Protein 1H2B (pdb70)

Foldseek 3Di:
DFFKQQAAPDGTDDDDDDQDDCDDQFFWKFQFFKFWDDVVLVCVSNCVCCVVQVADPIAGATQQTKGFTCGGHPPLPDHDGGFTKGFQQKAADCPDPCSVVQFRVPGPVIDGDRRRHHHDLDRMDTGHSVGIDTDDSPDDSVLRNQCRLLNFLVLQLQQLLVVVQVPAAAVAEEEQEDLAQNSVQNLLCNVVRHNHQYEYEDADPVSQVSSVVSPHNHYDHVVPPRLVVLCVVSVNQAGQEYEHPAADQVCLVCRVSRAGAQHEYEYEHHDHDRDDDVVCCVVSVYYYHYTDGGGPVSSVVSSVCVVVVSTTFDEDEEASVCVSVVSVCVVVVNGRHIYMHGD/DWFFKAAAAPDGTDTDDDDADDCDDQLFWKFQWFKFWDDVVLVCVSNPVCCVPQVADPIAGATQQTKGFTCGGHPPQPDHDGLFTKGFQQKAADCPDPCSVVFWRVPGPVIDGDRRRHHHDLDRMDTGGSQGIDTDPSPDDSVLRNQCRLCNFLVLQLLQLLVVVQVPAAAPFEEEQEDLAQNRVQNLLCNVVRHNHQYEYEDADPVSQVSSVVSPHNHYDHVVPPRLVVLCVVSVNQAGQEYEHPAAAQVCLVCRVSRAGAQHEYEYEHHDHDRDDDVVCCPVSVYYYHYTHGGGPVSSVVSVVCVVVVSTTFDEDEDASVCVRVVSVCVVVVNDRHIYMHGD

Nearest PDB structures (foldseek):
  1h2b-assembly1_B  TM=1.002E+00  e=5.317E-75  Aeropyrum pernix
  5o9f-assembly1_A  TM=9.237E-01  e=3.609E-34  Rhodococcus sp. M8
  5o8h-assembly1_A  TM=9.161E-01  e=4.089E-34  Rhodococcus sp. M8
  5o9d-assembly1_C  TM=9.166E-01  e=7.173E-34  Rhodococcus sp. M8
  8uar-assembly1_C  TM=9.099E-01  e=9.800E-34  Rhodococcus ruber

Solvent-accessible surface area: 29390 Å² total; per-residue (Å²): 126,0,0,37,1,45,78,54,108,103,96,7,113,70,51,116,53,135,105,27,163,56,75,77,67,15,25,0,1,0,107,4,6,0,2,1,0,7,82,19,0,14,20,3,20,81,20,78,56,84,164,147,52,128,16,179,68,53,6,4,0,0,4,0,4,0,0,53,2,26,75,38,30,182,77,23,159,33,16,110,146,39,6,6,0,0,4,2,6,2,0,6,40,10,78,19,78,22,14,14,48,5,54,6,23,102,8,136,99,49,44,16,4,0,18,40,44,65,1,0,0,6,66,44,5,64,1,5,70,44,2,9,7,113,10,55,166,131,29,47,103,109,119,0,0,37,13,0,0,2,0,9,0,0,0,10,0,9,34,0,0,77,34,0,32,174,63,18,110,104,53,0,47,0,0,0,2,7,0,23,10,30,0,0,0,0,0,17,0,0,91,64,69,12,82,4,35,0,0,0,0,14,67,72,117,74,15,16,96,3,0,84,155,42,27,14,65,71,44,2,21,12,149,152,81,14,37,124,35,0,54,109,47,2,192,56,188,5,0,35,0,0,0,1,20,61,0,44,70,63,10,8,80,34,0,3,74,0,14,10,186,136,1,17,1,0,40,16,13,72,52,25,94,71,151,34,62,103,132,100,39,126,56,25,119,14,42,54,38,57,14,83,15,1,18,26,26,3,0,64,67,0,6,57,20,20,92,104,62,114,5,122,3,45,29,36,85,47,92,18,100,64,0,31,88,0,13,106,62,25,98,137,20,94,4,55,2,6,2,0,2,22,87,96,104,0,0,36,1,44,81,48,107,111,93,8,106,71,45,97,31,134,78,29,178,58,78,66,65,8,16,0,0,0,99,6,4,0,2,0,1,8,83,19,0,13,19,3,20,82,20,76,57,89,165,134,61,75,16,177,58,51,6,3,0,0,6,0,4,0,0,31,2,30,66,44,28,172,71,21,142,55,20,118,146,38,12,5,0,0,3,3,6,2,0,4,40,8,90,19,84,25,8,17,49,7,56,6,23,105,8,149,90,43,45,24,4,0,13,38,42,68,2,1,0,10,75,35,6,58,1,4,67,35,2,9,8,111,8,52,165,125,16,39,106,99,109,0,1,60,16,0,0,2,0,9,0,0,0,10,0,14,34,0,0,73,34,0,32,175,64,17,108,107,55,0,49,0,0,0,2,6,0,23,10,30,0,0,0,0,0,15,0,0,88,64,51,13,81,4,36,0,0,0,0,15,68,72,108,78,14,10,104,2,0,99,150,44,28,14,67,76,44,3,23,12,167,131,83,16,40,123,37,0,52,122,51,3,214,56,180,4,1,36,0,0,0,1,19,64,0,46,73,70,10,9,58,35,0,4,70,0,13,10,173,136,0,17,1,0,39,16,11,72,50,25,102,71,145,33,62,106,129,101,38,129,57,26,121,15,41,51,42,55,14,82,15,0,20,27,29,16,0,67,55,0,7,57,24,20,92,100,63,114,6,133,3,47,27,32,82,36,96,26,99,59,0,33,75,0,12,109,52,26,99,135,19,90,3,55,2,6,2,0,2,26,104

Radius of gyration: 29.08 Å; Cα contacts (8 Å, |Δi|>4): 1711; chains: 2; bounding box: 67×66×72 Å

CATH classification: 3.90.180.10 (+1 more: 3.40.50.720)

Organism: Aeropyrum pernix (strain ATCC 700893 / DSM 11879 / JCM 9820 / NBRC 100138 / K1) (NCBI:txid272557)

Structure (mmCIF, N/CA/C/O backbone):
data_1H2B
#
_entry.id   1H2B
#
_cell.length_a   100.661
_cell.length_b   103.186
_cell.length_c   67.521
_cell.angle_alpha   90.00
_cell.angle_beta   90.00
_cell.angle_gamma   90.00
#
_symmetry.space_group_name_H-M   'P 21 21 2'
#
loop_
_entity.id
_entity.type
_entity.pdbx_description
1 polymer 'ALCOHOL DEHYDROGENASE'
2 non-polymer 'OCTANOIC ACID (CAPRYLIC ACID)'
3 non-polymer 'NICOTINAMIDE-ADENINE-DINUCLEOTIDE (ACIDIC FORM)'
4 non-polymer 'ZINC ION'
5 water water
#
loop_
_atom_site.group_PDB
_atom_site.id
_atom_site.type_symbol
_atom_site.label_atom_id
_atom_site.label_alt_id
_atom_site.label_comp_id
_atom_site.label_asym_id
_atom_site.label_entity_id
_atom_site.label_seq_id
_atom_site.pdbx_PDB_ins_code
_atom_site.Cartn_x
_atom_site.Cartn_y
_atom_site.Cartn_z
_atom_site.occupancy
_atom_site.B_iso_or_equiv
_atom_site.auth_seq_id
_atom_site.auth_comp_id
_atom_site.auth_asym_id
_atom_site.auth_atom_id
_atom_site.pdbx_PDB_model_num
ATOM 1 N N . LYS A 1 17 ? 58.158 -9.151 -7.335 1.00 42.42 17 LYS A N 1
ATOM 2 C CA . LYS A 1 17 ? 58.942 -8.263 -8.263 1.00 44.07 17 LYS A CA 1
ATOM 3 C C . LYS A 1 17 ? 60.452 -8.204 -7.943 1.00 41.09 17 LYS A C 1
ATOM 4 O O . LYS A 1 17 ? 60.855 -8.263 -6.780 1.00 40.13 17 LYS A O 1
ATOM 10 N N . ALA A 1 18 ? 61.257 -8.067 -8.998 1.00 39.11 18 ALA A N 1
ATOM 11 C CA . ALA A 1 18 ? 62.719 -8.044 -8.922 1.00 35.94 18 ALA A CA 1
ATOM 12 C C . ALA A 1 18 ? 63.342 -7.506 -10.222 1.00 35.38 18 ALA A C 1
ATOM 13 O O . ALA A 1 18 ? 62.780 -7.687 -11.317 1.00 36.63 18 ALA A O 1
ATOM 15 N N . ALA A 1 19 ? 64.507 -6.864 -10.094 1.00 28.73 19 ALA A N 1
ATOM 16 C CA . ALA A 1 19 ? 65.286 -6.400 -11.233 1.00 28.35 19 ALA A CA 1
ATOM 17 C C . ALA A 1 19 ? 66.471 -7.311 -11.525 1.00 28.42 19 ALA A C 1
ATOM 18 O O . ALA A 1 19 ? 67.437 -7.389 -10.725 1.00 29.86 19 ALA A O 1
ATOM 20 N N . ARG A 1 20 ? 66.441 -7.988 -12.686 1.00 26.52 20 ARG A N 1
ATOM 21 C CA . ARG A 1 20 ? 67.405 -9.071 -12.940 1.00 30.56 20 ARG A CA 1
ATOM 22 C C . ARG A 1 20 ? 68.240 -8.900 -14.192 1.00 32.97 20 ARG A C 1
ATOM 23 O O . ARG A 1 20 ? 67.749 -8.417 -15.218 1.00 34.39 20 ARG A O 1
ATOM 31 N N . LEU A 1 21 ? 69.500 -9.310 -14.093 1.00 33.38 21 LEU A N 1
ATOM 32 C CA . LEU A 1 21 ? 70.431 -9.289 -15.211 1.00 33.52 21 LEU A CA 1
ATOM 33 C C . LEU A 1 21 ? 70.307 -10.638 -15.923 1.00 36.90 21 LEU A C 1
ATOM 34 O O . LEU A 1 21 ? 70.708 -11.684 -15.374 1.00 33.15 21 LEU A O 1
ATOM 39 N N . HIS A 1 22 ? 69.714 -10.602 -17.118 1.00 38.16 22 HIS A N 1
ATOM 40 C CA . HIS A 1 22 ? 69.598 -11.779 -17.987 1.00 38.67 22 HIS A CA 1
ATOM 41 C C . HIS A 1 22 ? 70.731 -11.733 -19.009 1.00 39.93 22 HIS A C 1
ATOM 42 O O . HIS A 1 22 ? 71.328 -12.765 -19.332 1.00 43.55 22 HIS A O 1
ATOM 49 N N . GLU A 1 23 ? 71.015 -10.536 -19.527 1.00 39.52 23 GLU A N 1
ATOM 50 C CA . GLU A 1 23 ? 72.077 -10.330 -20.506 1.00 38.16 23 GLU A CA 1
ATOM 51 C C . GLU A 1 23 ? 72.901 -9.097 -20.194 1.00 37.55 23 GLU A C 1
ATOM 52 O O . GLU A 1 23 ? 72.369 -8.091 -19.723 1.00 36.66 23 GLU A O 1
ATOM 58 N N . TYR A 1 24 ? 74.181 -9.172 -20.535 1.00 34.48 24 TYR A N 1
ATOM 59 C CA . TYR A 1 24 ? 75.110 -8.066 -20.308 1.00 36.11 24 TYR A CA 1
ATOM 60 C C . TYR A 1 24 ? 74.900 -6.961 -21.332 1.00 38.48 24 TYR A C 1
ATOM 61 O O . TYR A 1 24 ? 74.545 -7.234 -22.482 1.00 38.56 24 TYR A O 1
ATOM 70 N N . ASN A 1 25 ? 75.127 -5.717 -20.914 1.00 36.46 25 ASN A N 1
ATOM 71 C CA . ASN A 1 25 ? 74.943 -4.554 -21.793 1.00 38.05 25 ASN A CA 1
ATOM 72 C C . ASN A 1 25 ? 73.502 -4.365 -22.284 1.00 38.23 25 ASN A C 1
ATOM 73 O O . ASN A 1 25 ? 73.251 -3.738 -23.326 1.00 40.41 25 ASN A O 1
ATOM 78 N N . LYS A 1 26 ? 72.564 -4.906 -21.517 1.00 36.35 26 LYS A N 1
ATOM 79 C CA . LYS A 1 26 ? 71.140 -4.691 -21.746 1.00 36.92 26 LYS A CA 1
ATOM 80 C C . LYS A 1 26 ? 70.542 -4.090 -20.489 1.00 35.68 26 LYS A C 1
ATOM 81 O O . LYS A 1 26 ? 71.154 -4.176 -19.429 1.00 34.68 26 LYS A O 1
ATOM 87 N N . PRO A 1 27 ? 69.378 -3.457 -20.600 1.00 34.77 27 PRO A N 1
ATOM 88 C CA . PRO A 1 27 ? 68.618 -3.051 -19.406 1.00 34.53 27 PRO A CA 1
ATOM 89 C C . PRO A 1 27 ? 68.322 -4.271 -18.520 1.00 34.44 27 PRO A C 1
ATOM 90 O O . PRO A 1 27 ? 68.231 -5.402 -19.034 1.00 33.78 27 PRO A O 1
ATOM 94 N N . LEU A 1 28 ? 68.226 -4.061 -17.206 1.00 32.42 28 LEU A N 1
ATOM 95 C CA . LEU A 1 28 ? 67.722 -5.114 -16.329 1.00 31.78 28 LEU A CA 1
ATOM 96 C C . LEU A 1 28 ? 66.222 -5.322 -16.628 1.00 32.07 28 LEU A C 1
ATOM 97 O O . LEU A 1 28 ? 65.520 -4.391 -17.023 1.00 30.86 28 LEU A O 1
ATOM 102 N N . ARG A 1 29 ? 65.760 -6.555 -16.454 1.00 32.65 29 ARG A N 1
ATOM 103 C CA . ARG A 1 29 ? 64.352 -6.894 -16.631 1.00 36.41 29 ARG A CA 1
ATOM 104 C C . ARG A 1 29 ? 63.635 -6.803 -15.305 1.00 35.63 29 ARG A C 1
ATOM 105 O O . ARG A 1 29 ? 64.083 -7.398 -14.314 1.00 37.94 29 ARG A O 1
ATOM 113 N N . ILE A 1 30 ? 62.542 -6.054 -15.272 1.00 34.87 30 ILE A N 1
ATOM 114 C CA . ILE A 1 30 ? 61.721 -5.933 -14.074 1.00 36.45 30 ILE A CA 1
ATOM 115 C C . ILE A 1 30 ? 60.583 -6.919 -14.231 1.00 41.46 30 ILE A C 1
ATOM 116 O O . ILE A 1 30 ? 59.739 -6.760 -15.130 1.00 41.37 30 ILE A O 1
ATOM 121 N N . GLU A 1 31 ? 60.556 -7.930 -13.360 1.00 42.62 31 GLU A N 1
ATOM 122 C CA . GLU A 1 31 ? 59.673 -9.080 -13.544 1.00 44.62 31 GLU A CA 1
ATOM 123 C C . GLU A 1 31 ? 59.321 -9.755 -12.224 1.00 46.30 31 GLU A C 1
ATOM 124 O O . GLU A 1 31 ? 59.809 -9.358 -11.164 1.00 44.21 31 GLU A O 1
ATOM 130 N N . ASP A 1 32 ? 58.464 -10.771 -12.300 1.00 47.69 32 ASP A N 1
ATOM 131 C CA . ASP A 1 32 ? 58.075 -11.582 -11.148 1.00 49.88 32 ASP A CA 1
ATOM 132 C C . ASP A 1 32 ? 59.131 -12.656 -10.897 1.00 48.69 32 ASP A C 1
ATOM 133 O O . ASP A 1 32 ? 59.616 -13.281 -11.837 1.00 50.20 32 ASP A O 1
ATOM 138 N N . VAL A 1 33 ? 59.494 -12.857 -9.632 1.00 46.24 33 VAL A N 1
ATOM 139 C CA . VAL A 1 33 ? 60.356 -13.976 -9.232 1.00 45.08 33 VAL A CA 1
ATOM 140 C C . VAL A 1 33 ? 59.662 -14.724 -8.099 1.00 42.18 33 VAL A C 1
ATOM 141 O O . VAL A 1 33 ? 58.745 -14.180 -7.480 1.00 42.12 33 VAL A O 1
ATOM 145 N N . ASP A 1 34 ? 60.087 -15.953 -7.824 1.00 41.94 34 ASP A N 1
ATOM 146 C CA . ASP A 1 34 ? 59.568 -16.668 -6.655 1.00 40.97 34 ASP A CA 1
ATOM 147 C C . ASP A 1 34 ? 60.075 -16.003 -5.378 1.00 40.02 34 ASP A C 1
ATOM 148 O O . ASP A 1 34 ? 61.177 -15.423 -5.359 1.00 36.91 34 ASP A O 1
ATOM 153 N N . TYR A 1 35 ? 59.258 -16.093 -4.329 1.00 36.02 35 TYR A N 1
ATOM 154 C CA . TYR A 1 35 ? 59.680 -15.796 -2.963 1.00 35.98 35 TYR A CA 1
ATOM 155 C C . TYR A 1 35 ? 60.963 -16.569 -2.621 1.00 35.19 35 TYR A C 1
ATOM 156 O O . TYR A 1 35 ? 61.107 -17.741 -3.009 1.00 34.61 35 TYR A O 1
ATOM 165 N N . PRO A 1 36 ? 61.915 -15.939 -1.917 1.00 32.48 36 PRO A N 1
ATOM 166 C CA . PRO A 1 36 ? 63.174 -16.636 -1.595 1.00 32.81 36 PRO A CA 1
ATOM 167 C C . PRO A 1 36 ? 62.968 -17.849 -0.685 1.00 31.07 36 PRO A C 1
ATOM 168 O O . PRO A 1 36 ? 62.045 -17.889 0.135 1.00 34.10 36 PRO A O 1
ATOM 172 N N . ARG A 1 37 ? 63.868 -18.814 -0.825 1.00 33.98 37 ARG A N 1
ATOM 173 C CA . ARG A 1 37 ? 63.863 -20.059 -0.061 1.00 33.09 37 ARG A CA 1
ATOM 174 C C . ARG A 1 37 ? 64.851 -20.013 1.106 1.00 31.76 37 ARG A C 1
ATOM 175 O O . ARG A 1 37 ? 66.024 -19.704 0.892 1.00 30.59 37 ARG A O 1
ATOM 183 N N . LEU A 1 38 ? 64.414 -20.352 2.319 1.00 29.11 38 LEU A N 1
ATOM 184 C CA . LEU A 1 38 ? 65.367 -20.605 3.404 1.00 29.80 38 LEU A CA 1
ATOM 185 C C . LEU A 1 38 ? 66.080 -21.914 3.058 1.00 31.77 38 LEU A C 1
ATOM 186 O O . LEU A 1 38 ? 65.414 -22.916 2.771 1.00 33.36 38 LEU A O 1
ATOM 191 N N . GLU A 1 39 ? 67.416 -21.894 3.040 1.00 31.13 39 GLU A N 1
ATOM 192 C CA . GLU A 1 39 ? 68.229 -22.992 2.541 1.00 29.72 39 GLU A CA 1
ATOM 193 C C . GLU A 1 39 ? 69.712 -22.764 2.852 1.00 31.08 39 GLU A C 1
ATOM 194 O O . GLU A 1 39 ? 70.223 -21.651 2.692 1.00 29.05 39 GLU A O 1
ATOM 200 N N . GLY A 1 40 ? 70.419 -23.804 3.271 1.00 28.44 40 GLY A N 1
ATOM 201 C CA . GLY A 1 40 ? 71.868 -23.699 3.403 1.00 28.45 40 GLY A CA 1
ATOM 202 C C . GLY A 1 40 ? 72.230 -22.585 4.372 1.00 29.07 40 GLY A C 1
ATOM 203 O O . GLY A 1 40 ? 71.618 -22.461 5.444 1.00 31.04 40 GLY A O 1
ATOM 204 N N . ARG A 1 41 ? 73.177 -21.737 3.972 1.00 30.98 41 ARG A N 1
ATOM 205 C CA . ARG A 1 41 ? 73.598 -20.610 4.821 1.00 30.53 41 ARG A CA 1
ATOM 206 C C . ARG A 1 41 ? 72.569 -19.463 4.873 1.00 28.56 41 ARG A C 1
ATOM 207 O O . ARG A 1 41 ? 72.731 -18.520 5.655 1.00 27.63 41 ARG A O 1
ATOM 215 N N . PHE A 1 42 ? 71.520 -19.547 4.061 1.00 24.75 42 PHE A N 1
ATOM 216 C CA . PHE A 1 42 ? 70.491 -18.507 4.004 1.00 27.77 42 PHE A CA 1
ATOM 217 C C . PHE A 1 42 ? 69.335 -18.751 4.970 1.00 28.22 42 PHE A C 1
ATOM 218 O O . PHE A 1 42 ? 68.334 -19.393 4.619 1.00 32.98 42 PHE A O 1
ATOM 226 N N . ASP A 1 43 ? 69.473 -18.232 6.184 1.00 25.60 43 ASP A N 1
ATOM 227 C CA . ASP A 1 43 ? 68.497 -18.479 7.248 1.00 26.88 43 ASP A CA 1
ATOM 228 C C . ASP A 1 43 ? 67.660 -17.260 7.647 1.00 27.90 43 ASP A C 1
ATOM 229 O O . ASP A 1 43 ? 66.973 -17.257 8.680 1.00 27.36 43 ASP A O 1
ATOM 234 N N . VAL A 1 44 ? 67.731 -16.192 6.846 1.00 26.94 44 VAL A N 1
ATOM 235 C CA . VAL A 1 44 ? 66.919 -15.009 7.088 1.00 25.61 44 VAL A CA 1
ATOM 236 C C . VAL A 1 44 ? 66.353 -14.516 5.772 1.00 27.39 44 VAL A C 1
ATOM 237 O O . VAL A 1 44 ? 67.076 -14.477 4.778 1.00 26.98 44 VAL A O 1
ATOM 241 N N . ILE A 1 45 ? 65.065 -14.186 5.768 1.00 26.52 45 ILE A N 1
ATOM 242 C CA . ILE A 1 45 ? 64.468 -13.509 4.629 1.00 27.42 45 ILE A CA 1
ATOM 243 C C . ILE A 1 45 ? 64.084 -12.103 5.059 1.00 26.37 45 ILE A C 1
ATOM 244 O O . ILE A 1 45 ? 63.433 -11.891 6.090 1.00 27.43 45 ILE A O 1
ATOM 249 N N . VAL A 1 46 ? 64.542 -11.117 4.288 1.00 25.92 46 VAL A N 1
ATOM 250 C CA . VAL A 1 46 ? 64.268 -9.732 4.606 1.00 26.46 46 VAL A CA 1
ATOM 251 C C . VAL A 1 46 ? 63.286 -9.149 3.608 1.00 25.53 46 VAL A C 1
ATOM 252 O O . VAL A 1 46 ? 63.402 -9.395 2.414 1.00 27.89 46 VAL A O 1
ATOM 256 N N . ARG A 1 47 ? 62.345 -8.374 4.117 1.00 23.94 47 ARG A N 1
ATOM 257 C CA . ARG A 1 47 ? 61.485 -7.534 3.293 1.00 24.38 47 ARG A CA 1
ATOM 258 C C . ARG A 1 47 ? 62.254 -6.228 3.072 1.00 24.04 47 ARG A C 1
ATOM 259 O O . ARG A 1 47 ? 62.483 -5.472 4.009 1.00 25.08 47 ARG A O 1
ATOM 267 N N . ILE A 1 48 ? 62.653 -5.986 1.827 1.00 24.93 48 ILE A N 1
ATOM 268 C CA . ILE A 1 48 ? 63.476 -4.818 1.476 1.00 23.61 48 ILE A CA 1
ATOM 269 C C . ILE A 1 48 ? 62.727 -3.486 1.670 1.00 24.73 48 ILE A C 1
ATOM 270 O O . ILE A 1 48 ? 61.578 -3.324 1.233 1.00 26.70 48 ILE A O 1
ATOM 275 N N . ALA A 1 49 ? 63.370 -2.540 2.359 1.00 22.66 49 ALA A N 1
ATOM 276 C CA . ALA A 1 49 ? 62.835 -1.202 2.511 1.00 20.97 49 ALA A CA 1
ATOM 277 C C . ALA A 1 49 ? 63.549 -0.250 1.564 1.00 23.69 49 ALA A C 1
ATOM 278 O O . ALA A 1 49 ? 62.949 0.671 1.018 1.00 23.09 49 ALA A O 1
ATOM 280 N N . GLY A 1 50 ? 64.845 -0.472 1.377 1.00 22.04 50 GLY A N 1
ATOM 281 C CA . GLY A 1 50 ? 65.641 0.417 0.555 1.00 20.45 50 GLY A CA 1
ATOM 282 C C . GLY A 1 50 ? 66.800 -0.339 -0.011 1.00 22.04 50 GLY A C 1
ATOM 283 O O . GLY A 1 50 ? 67.446 -1.075 0.713 1.00 19.06 50 GLY A O 1
ATOM 284 N N . ALA A 1 51 ? 67.067 -0.146 -1.301 1.00 18.87 51 ALA A N 1
ATOM 285 C CA . ALA A 1 51 ? 68.138 -0.860 -1.969 1.00 18.22 51 ALA A CA 1
ATOM 286 C C . ALA A 1 51 ? 68.959 0.173 -2.744 1.00 20.00 51 ALA A C 1
ATOM 287 O O . ALA A 1 51 ? 68.488 0.753 -3.722 1.00 19.53 51 ALA A O 1
ATOM 289 N N . GLY A 1 52 ? 70.171 0.443 -2.258 1.00 17.04 52 GLY A N 1
ATOM 290 C CA . GLY A 1 52 ? 71.078 1.386 -2.919 1.00 18.94 52 GLY A CA 1
ATOM 291 C C . GLY A 1 52 ? 71.542 0.922 -4.286 1.00 19.93 52 GLY A C 1
ATOM 292 O O . GLY A 1 52 ? 71.708 -0.279 -4.502 1.00 19.51 52 GLY A O 1
ATOM 293 N N . VAL A 1 53 ? 71.767 1.872 -5.203 1.00 16.57 53 VAL A N 1
ATOM 294 C CA . VAL A 1 53 ? 72.291 1.525 -6.539 1.00 17.01 53 VAL A CA 1
ATOM 295 C C . VAL A 1 53 ? 73.741 1.987 -6.600 1.00 19.62 53 VAL A C 1
ATOM 296 O O . VAL A 1 53 ? 74.031 3.152 -6.364 1.00 18.52 53 VAL A O 1
ATOM 300 N N . CYS A 1 54 ? 74.638 1.058 -6.914 1.00 17.67 54 CYS A N 1
ATOM 301 C CA . CYS A 1 54 ? 76.061 1.331 -6.827 1.00 17.72 54 CYS A CA 1
ATOM 302 C C . CYS A 1 54 ? 76.682 1.421 -8.228 1.00 17.51 54 CYS A C 1
ATOM 303 O O . CYS A 1 54 ? 76.183 0.800 -9.161 1.00 17.34 54 CYS A O 1
ATOM 306 N N . HIS A 1 55 ? 77.771 2.140 -8.397 1.00 18.02 55 HIS A N 1
ATOM 307 C CA . HIS A 1 55 ? 78.429 2.118 -9.703 1.00 18.58 55 HIS A CA 1
ATOM 308 C C . HIS A 1 55 ? 78.887 0.692 -10.052 1.00 19.69 55 HIS A C 1
ATOM 309 O O . HIS A 1 55 ? 79.010 0.360 -11.219 1.00 19.05 55 HIS A O 1
ATOM 316 N N . THR A 1 56 ? 79.104 -0.155 -9.059 1.00 16.61 56 THR A N 1
ATOM 317 C CA . THR A 1 56 ? 79.434 -1.566 -9.329 1.00 16.03 56 THR A CA 1
ATOM 318 C C . THR A 1 56 ? 78.342 -2.227 -10.154 1.00 17.17 56 THR A C 1
ATOM 319 O O . THR A 1 56 ? 78.637 -3.151 -10.937 1.00 20.49 56 THR A O 1
ATOM 323 N N . ASP A 1 57 ? 77.096 -1.779 -9.964 1.00 18.16 57 ASP A N 1
ATOM 324 C CA . ASP A 1 57 ? 75.954 -2.334 -10.717 1.00 19.12 57 ASP A CA 1
ATOM 325 C C . ASP A 1 57 ? 76.145 -2.024 -12.206 1.00 20.93 57 ASP A C 1
ATOM 326 O O . ASP A 1 57 ? 75.854 -2.887 -13.047 1.00 21.82 57 ASP A O 1
ATOM 331 N N . LEU A 1 58 ? 76.673 -0.844 -12.531 1.00 20.50 58 LEU A N 1
ATOM 332 C CA . LEU A 1 58 ? 76.988 -0.551 -13.947 1.00 20.76 58 LEU A CA 1
ATOM 333 C C . LEU A 1 58 ? 78.066 -1.480 -14.465 1.00 23.59 58 LEU A C 1
ATOM 334 O O . LEU A 1 58 ? 77.961 -2.043 -15.565 1.00 25.13 58 LEU A O 1
ATOM 339 N N . HIS A 1 59 ? 79.096 -1.683 -13.641 1.00 22.91 59 HIS A N 1
ATOM 340 C CA . HIS A 1 59 ? 80.195 -2.556 -14.019 1.00 22.67 59 HIS A CA 1
ATOM 341 C C . HIS A 1 59 ? 79.687 -3.980 -14.210 1.00 22.42 59 HIS A C 1
ATOM 342 O O . HIS A 1 59 ? 80.158 -4.702 -15.125 1.00 25.61 59 HIS A O 1
ATOM 349 N N . LEU A 1 60 ? 78.759 -4.403 -13.354 1.00 20.40 60 LEU A N 1
ATOM 350 C CA . LEU A 1 60 ? 78.164 -5.741 -13.453 1.00 22.00 60 LEU A CA 1
ATOM 351 C C . LEU A 1 60 ? 77.443 -5.909 -14.788 1.00 26.31 60 LEU A C 1
ATOM 352 O O . LEU A 1 60 ? 77.696 -6.868 -15.517 1.00 28.06 60 LEU A O 1
ATOM 357 N N . VAL A 1 61 ? 76.572 -4.966 -15.099 1.00 24.39 61 VAL A N 1
ATOM 358 C CA . VAL A 1 61 ? 75.852 -5.022 -16.373 1.00 25.98 61 VAL A CA 1
ATOM 359 C C . VAL A 1 61 ? 76.803 -5.032 -17.563 1.00 30.08 61 VAL A C 1
ATOM 360 O O . VAL A 1 61 ? 76.548 -5.731 -18.553 1.00 32.39 61 VAL A O 1
ATOM 364 N N . GLN A 1 62 ? 77.890 -4.274 -17.467 1.00 28.15 62 GLN A N 1
ATOM 365 C CA . GLN A 1 62 ? 78.920 -4.214 -18.512 1.00 33.64 62 GLN A CA 1
ATOM 366 C C . GLN A 1 62 ? 79.715 -5.515 -18.670 1.00 34.03 62 GLN A C 1
ATOM 367 O O . GLN A 1 62 ? 80.435 -5.685 -19.659 1.00 39.42 62 GLN A O 1
ATOM 373 N N . GLY A 1 63 ? 79.614 -6.417 -17.693 1.00 32.74 63 GLY A N 1
ATOM 374 C CA . GLY A 1 63 ? 80.305 -7.702 -17.734 1.00 32.67 63 GLY A CA 1
ATOM 375 C C . GLY A 1 63 ? 81.663 -7.769 -17.055 1.00 34.95 63 GLY A C 1
ATOM 376 O O . GLY A 1 63 ? 82.368 -8.785 -17.135 1.00 36.12 63 GLY A O 1
ATOM 377 N N . MET A 1 64 ? 82.036 -6.688 -16.367 1.00 31.18 64 MET A N 1
ATOM 378 C CA . MET A 1 64 ? 83.372 -6.546 -15.795 1.00 29.44 64 MET A CA 1
ATOM 379 C C . MET A 1 64 ? 83.733 -7.657 -14.815 1.00 30.54 64 MET A C 1
ATOM 380 O O . MET A 1 64 ? 84.915 -7.970 -14.635 1.00 30.26 64 MET A O 1
ATOM 385 N N . TRP A 1 65 ? 82.721 -8.239 -14.180 1.00 27.65 65 TRP A N 1
ATOM 386 C CA . TRP A 1 65 ? 82.919 -9.251 -13.147 1.00 30.88 65 TRP A CA 1
ATOM 387 C C . TRP A 1 65 ? 82.725 -10.688 -13.658 1.00 37.13 65 TRP A C 1
ATOM 388 O O . TRP A 1 65 ? 82.837 -11.637 -12.879 1.00 38.51 65 TRP A O 1
ATOM 399 N N . HIS A 1 66 ? 82.400 -10.832 -14.940 1.00 42.99 66 HIS A N 1
ATOM 400 C CA . HIS A 1 66 ? 82.125 -12.156 -15.515 1.00 50.58 66 HIS A CA 1
ATOM 401 C C . HIS A 1 66 ? 83.294 -13.137 -15.325 1.00 52.61 66 HIS A C 1
ATOM 402 O O . HIS A 1 66 ? 83.095 -14.255 -14.840 1.00 52.24 66 HIS A O 1
ATOM 409 N N . GLU A 1 67 ? 84.502 -12.693 -15.684 1.00 56.24 67 GLU A N 1
ATOM 410 C CA . GLU A 1 67 ? 85.712 -13.518 -15.624 1.00 58.91 67 GLU A CA 1
ATOM 411 C C . GLU A 1 67 ? 86.000 -13.984 -14.205 1.00 59.09 67 GLU A C 1
ATOM 412 O O . GLU A 1 67 ? 86.253 -15.167 -13.978 1.00 59.96 67 GLU A O 1
ATOM 418 N N . LEU A 1 68 ? 85.951 -13.052 -13.257 1.00 58.61 68 LEU A N 1
ATOM 419 C CA . LEU A 1 68 ? 86.314 -13.334 -11.872 1.00 60.25 68 LEU A CA 1
ATOM 420 C C . LEU A 1 68 ? 85.212 -14.020 -11.060 1.00 61.39 68 LEU A C 1
ATOM 421 O O . LEU A 1 68 ? 85.506 -14.702 -10.075 1.00 61.95 68 LEU A O 1
ATOM 426 N N . LEU A 1 69 ? 83.954 -13.843 -11.464 1.00 62.11 69 LEU A N 1
ATOM 427 C CA . LEU A 1 69 ? 82.818 -14.282 -10.644 1.00 64.09 69 LEU A CA 1
ATOM 428 C C . LEU A 1 69 ? 82.000 -15.432 -11.234 1.00 64.95 69 LEU A C 1
ATOM 429 O O . LEU A 1 69 ? 81.448 -16.253 -10.484 1.00 64.68 69 LEU A O 1
ATOM 434 N N . GLN A 1 70 ? 81.909 -15.463 -12.565 1.00 65.96 70 GLN A N 1
ATOM 435 C CA . GLN A 1 70 ? 81.198 -16.509 -13.317 1.00 67.47 70 GLN A CA 1
ATOM 436 C C . GLN A 1 70 ? 79.816 -16.911 -12.759 1.00 66.06 70 GLN A C 1
ATOM 437 O O . GLN A 1 70 ? 79.566 -18.105 -12.541 1.00 66.65 70 GLN A O 1
ATOM 443 N N . PRO A 1 71 ? 78.915 -15.943 -12.549 1.00 63.46 71 PRO A N 1
ATOM 444 C CA . PRO A 1 71 ? 77.637 -16.229 -11.884 1.00 61.00 71 PRO A CA 1
ATOM 445 C C . PRO A 1 71 ? 76.599 -16.798 -12.847 1.00 59.75 71 PRO A C 1
ATOM 446 O O . PRO A 1 71 ? 76.670 -16.541 -14.049 1.00 59.51 71 PRO A O 1
ATOM 450 N N . LYS A 1 72 ? 75.635 -17.544 -12.317 1.00 59.14 72 LYS A N 1
ATOM 451 C CA . LYS A 1 72 ? 74.525 -18.063 -13.122 1.00 58.04 72 LYS A CA 1
ATOM 452 C C . LYS A 1 72 ? 73.517 -16.960 -13.427 1.00 55.35 72 LYS A C 1
ATOM 453 O O . LYS A 1 72 ? 73.081 -16.251 -12.516 1.00 55.52 72 LYS A O 1
ATOM 459 N N . LEU A 1 73 ? 73.163 -16.816 -14.707 1.00 51.32 73 LEU A N 1
ATOM 460 C CA . LEU A 1 73 ? 72.110 -15.886 -15.141 1.00 47.29 73 LEU A CA 1
ATOM 461 C C . LEU A 1 73 ? 70.771 -16.608 -15.309 1.00 45.38 73 LEU A C 1
ATOM 462 O O . LEU A 1 73 ? 70.751 -17.774 -15.681 1.00 47.38 73 LEU A O 1
ATOM 467 N N . PRO A 1 74 ? 69.656 -15.940 -15.030 1.00 41.92 74 PRO A N 1
ATOM 468 C CA . PRO A 1 74 ? 69.649 -14.557 -14.542 1.00 38.60 74 PRO A CA 1
ATOM 469 C C . PRO A 1 74 ? 69.870 -14.514 -13.038 1.00 37.14 74 PRO A C 1
ATOM 470 O O . PRO A 1 74 ? 69.820 -15.543 -12.360 1.00 37.27 74 PRO A O 1
ATOM 474 N N . TYR A 1 75 ? 70.140 -13.324 -12.517 1.00 32.82 75 TYR A N 1
ATOM 475 C CA . TYR A 1 75 ? 70.095 -13.129 -11.059 1.00 30.38 75 TYR A CA 1
ATOM 476 C C . TYR A 1 75 ? 69.728 -11.692 -10.778 1.00 28.54 75 TYR A C 1
ATOM 477 O O . TYR A 1 75 ? 69.893 -10.831 -11.653 1.00 29.96 75 TYR A O 1
ATOM 486 N N . THR A 1 76 ? 69.207 -11.464 -9.571 1.00 25.59 76 THR A N 1
ATOM 487 C CA . THR A 1 76 ? 68.712 -10.171 -9.133 1.00 25.66 76 THR A CA 1
ATOM 488 C C . THR A 1 76 ? 69.913 -9.378 -8.621 1.00 25.60 76 THR A C 1
ATOM 489 O O . THR A 1 76 ? 70.733 -9.934 -7.910 1.00 25.39 76 THR A O 1
ATOM 493 N N . LEU A 1 77 ? 70.054 -8.117 -9.043 1.00 23.60 77 LEU A N 1
ATOM 494 C CA . LEU A 1 77 ? 71.143 -7.249 -8.509 1.00 21.62 77 LEU A CA 1
ATOM 495 C C . LEU A 1 77 ? 70.691 -6.605 -7.207 1.00 21.64 77 LEU A C 1
ATOM 496 O O . LEU A 1 77 ? 69.558 -6.773 -6.773 1.00 20.69 77 LEU A O 1
ATOM 501 N N . GLY A 1 78 ? 71.622 -5.878 -6.584 1.00 20.93 78 GLY A N 1
ATOM 502 C CA . GLY A 1 78 ? 71.354 -5.049 -5.410 1.00 19.22 78 GLY A CA 1
ATOM 503 C C . GLY A 1 78 ? 72.095 -5.518 -4.156 1.00 19.96 78 GLY A C 1
ATOM 504 O O . GLY A 1 78 ? 71.671 -6.475 -3.487 1.00 19.96 78 GLY A O 1
ATOM 505 N N . HIS A 1 79 ? 73.161 -4.814 -3.769 1.00 19.15 79 HIS A N 1
ATOM 506 C CA . HIS A 1 79 ? 73.986 -5.302 -2.631 1.00 17.09 79 HIS A CA 1
ATOM 507 C C . HIS A 1 79 ? 74.100 -4.282 -1.482 1.00 18.79 79 HIS A C 1
ATOM 508 O O . HIS A 1 79 ? 75.004 -4.392 -0.608 1.00 19.50 79 HIS A O 1
ATOM 515 N N . GLU A 1 80 ? 73.179 -3.317 -1.486 1.00 16.63 80 GLU A N 1
ATOM 516 C CA . GLU A 1 80 ? 73.200 -2.206 -0.520 1.00 17.09 80 GLU A CA 1
ATOM 517 C C . GLU A 1 80 ? 71.847 -2.057 0.150 1.00 19.46 80 GLU A C 1
ATOM 518 O O . GLU A 1 80 ? 71.016 -1.192 -0.200 1.00 18.41 80 GLU A O 1
ATOM 524 N N . ASN A 1 81 ? 71.609 -2.911 1.140 1.00 17.03 81 ASN A N 1
ATOM 525 C CA . ASN A 1 81 ? 70.239 -3.199 1.537 1.00 16.51 81 ASN A CA 1
ATOM 526 C C . ASN A 1 81 ? 69.884 -2.979 2.987 1.00 18.76 81 ASN A C 1
ATOM 527 O O . ASN A 1 81 ? 70.649 -3.370 3.899 1.00 20.23 81 ASN A O 1
ATOM 532 N N . VAL A 1 82 ? 68.734 -2.354 3.180 1.00 17.25 82 VAL A N 1
ATOM 533 C CA . VAL A 1 82 ? 68.071 -2.263 4.479 1.00 19.28 82 VAL A CA 1
ATOM 534 C C . VAL A 1 82 ? 66.641 -2.772 4.350 1.00 21.38 82 VAL A C 1
ATOM 535 O O . VAL A 1 82 ? 66.055 -2.792 3.271 1.00 21.42 82 VAL A O 1
ATOM 539 N N . GLY A 1 83 ? 66.076 -3.183 5.459 1.00 19.88 83 GLY A N 1
ATOM 540 C CA . GLY A 1 83 ? 64.707 -3.684 5.402 1.00 23.13 83 GLY A CA 1
ATOM 541 C C . GLY A 1 83 ? 64.252 -4.157 6.745 1.00 24.72 83 GLY A C 1
ATOM 542 O O . GLY A 1 83 ? 64.761 -3.739 7.780 1.00 23.23 83 GLY A O 1
ATOM 543 N N . TYR A 1 84 ? 63.262 -5.036 6.709 1.00 24.62 84 TYR A N 1
ATOM 544 C CA . TYR A 1 84 ? 62.671 -5.572 7.931 1.00 24.96 84 TYR A CA 1
ATOM 545 C C . TYR A 1 84 ? 62.728 -7.069 7.835 1.00 25.43 84 TYR A C 1
ATOM 546 O O . TYR A 1 84 ? 62.525 -7.647 6.744 1.00 26.14 84 TYR A O 1
ATOM 555 N N . ILE A 1 85 ? 62.977 -7.718 8.963 1.00 25.10 85 ILE A N 1
ATOM 556 C CA . ILE A 1 85 ? 62.962 -9.166 8.985 1.00 25.73 85 ILE A CA 1
ATOM 557 C C . ILE A 1 85 ? 61.568 -9.634 8.538 1.00 27.90 85 ILE A C 1
ATOM 558 O O . ILE A 1 85 ? 60.559 -9.116 9.004 1.00 29.43 85 ILE A O 1
ATOM 563 N N . GLU A 1 86 ? 61.525 -10.601 7.643 1.00 28.53 86 GLU A N 1
ATOM 564 C CA . GLU A 1 86 ? 60.235 -11.178 7.272 1.00 30.40 86 GLU A CA 1
ATOM 565 C C . GLU A 1 86 ? 60.042 -12.528 7.962 1.00 30.93 86 GLU A C 1
ATOM 566 O O . GLU A 1 86 ? 58.986 -12.790 8.532 1.00 34.09 86 GLU A O 1
ATOM 572 N N . GLU A 1 87 ? 61.077 -13.363 7.927 1.00 32.95 87 GLU A N 1
ATOM 573 C CA . GLU A 1 87 ? 61.006 -14.750 8.348 1.00 35.15 87 GLU A CA 1
ATOM 574 C C . GLU A 1 87 ? 62.432 -15.160 8.693 1.00 35.55 87 GLU A C 1
ATOM 575 O O . GLU A 1 87 ? 63.376 -14.677 8.064 1.00 33.33 87 GLU A O 1
ATOM 581 N N . VAL A 1 88 ? 62.612 -16.050 9.674 1.00 31.25 88 VAL A N 1
ATOM 582 C CA . VAL A 1 88 ? 63.950 -16.583 9.957 1.00 31.74 88 VAL A CA 1
ATOM 583 C C . VAL A 1 88 ? 63.845 -18.084 10.207 1.00 34.03 88 VAL A C 1
ATOM 584 O O . VAL A 1 88 ? 62.775 -18.550 10.613 1.00 36.58 88 VAL A O 1
ATOM 588 N N . ALA A 1 89 ? 64.919 -18.836 9.942 1.00 34.34 89 ALA A N 1
ATOM 589 C CA . ALA A 1 89 ? 64.941 -20.272 10.274 1.00 37.32 89 ALA A CA 1
ATOM 590 C C . ALA A 1 89 ? 64.829 -20.510 11.786 1.00 39.64 89 ALA A C 1
ATOM 591 O O . ALA A 1 89 ? 65.193 -19.653 12.595 1.00 39.56 89 ALA A O 1
ATOM 593 N N . GLU A 1 90 ? 64.312 -21.674 12.171 1.00 41.38 90 GLU A N 1
ATOM 594 C CA . GLU A 1 90 ? 64.354 -22.076 13.572 1.00 45.36 90 GLU A CA 1
ATOM 595 C C . GLU A 1 90 ? 65.807 -22.124 14.039 1.00 44.52 90 GLU A C 1
ATOM 596 O O . GLU A 1 90 ? 66.689 -22.624 13.332 1.00 46.74 90 GLU A O 1
ATOM 602 N N . GLY A 1 91 ? 66.054 -21.573 15.216 1.00 44.45 91 GLY A N 1
ATOM 603 C CA . GLY A 1 91 ? 67.406 -21.512 15.719 1.00 44.39 91 GLY A CA 1
ATOM 604 C C . GLY A 1 91 ? 68.063 -20.163 15.514 1.00 44.80 91 GLY A C 1
ATOM 605 O O . GLY A 1 91 ? 69.063 -19.876 16.183 1.00 46.18 91 GLY A O 1
ATOM 606 N N . VAL A 1 92 ? 67.533 -19.341 14.599 1.00 42.61 92 VAL A N 1
ATOM 607 C CA . VAL A 1 92 ? 68.021 -17.962 14.473 1.00 41.45 92 VAL A CA 1
ATOM 608 C C . VAL A 1 92 ? 67.520 -17.179 15.670 1.00 41.81 92 VAL A C 1
ATOM 609 O O . VAL A 1 92 ? 66.315 -17.074 15.882 1.00 41.24 92 VAL A O 1
ATOM 613 N N . GLU A 1 93 ? 68.451 -16.628 16.444 1.00 43.35 93 GLU A N 1
ATOM 614 C CA . GLU A 1 93 ? 68.099 -15.909 17.659 1.00 45.78 93 GLU A CA 1
ATOM 615 C C . GLU A 1 93 ? 68.094 -14.381 17.496 1.00 43.78 93 GLU A C 1
ATOM 616 O O . GLU A 1 93 ? 68.856 -13.829 16.701 1.00 42.57 93 GLU A O 1
ATOM 622 N N . GLY A 1 94 ? 67.211 -13.714 18.243 1.00 40.44 94 GLY A N 1
ATOM 623 C CA . GLY A 1 94 ? 67.218 -12.266 18.368 1.00 38.65 94 GLY A CA 1
ATOM 624 C C . GLY A 1 94 ? 66.633 -11.496 17.196 1.00 36.90 94 GLY A C 1
ATOM 625 O O . GLY A 1 94 ? 66.781 -10.268 17.136 1.00 37.38 94 GLY A O 1
ATOM 626 N N . LEU A 1 95 ? 65.952 -12.217 16.296 1.00 35.45 95 LEU A N 1
ATOM 627 C CA . LEU A 1 95 ? 65.310 -11.638 15.109 1.00 36.47 95 LEU A CA 1
ATOM 628 C C . LEU A 1 95 ? 63.850 -12.093 14.939 1.00 35.85 95 LEU A C 1
ATOM 629 O O . LEU A 1 95 ? 63.565 -13.285 14.720 1.00 34.44 95 LEU A O 1
ATOM 634 N N . GLU A 1 96 ? 62.946 -11.122 15.035 1.00 37.94 96 GLU A N 1
ATOM 635 C CA . GLU A 1 96 ? 61.510 -11.331 14.837 1.00 39.95 96 GLU A CA 1
ATOM 636 C C . GLU A 1 96 ? 61.019 -10.581 13.614 1.00 36.60 96 GLU A C 1
ATOM 637 O O . GLU A 1 96 ? 61.620 -9.566 13.214 1.00 34.40 96 GLU A O 1
ATOM 643 N N . LYS A 1 97 ? 59.900 -11.048 13.048 1.00 34.60 97 LYS A N 1
ATOM 644 C CA . LYS A 1 97 ? 59.264 -10.363 11.921 1.00 33.85 97 LYS A CA 1
ATOM 645 C C . LYS A 1 97 ? 59.015 -8.904 12.277 1.00 34.31 97 LYS A C 1
ATOM 646 O O . LYS A 1 97 ? 58.475 -8.600 13.341 1.00 35.76 97 LYS A O 1
ATOM 652 N N . GLY A 1 98 ? 59.454 -7.999 11.402 1.00 31.24 98 GLY A N 1
ATOM 653 C CA . GLY A 1 98 ? 59.252 -6.577 11.590 1.00 28.64 98 GLY A CA 1
ATOM 654 C C . GLY A 1 98 ? 60.477 -5.807 12.081 1.00 27.11 98 GLY A C 1
ATOM 655 O O . GLY A 1 98 ? 60.501 -4.569 12.009 1.00 28.85 98 GLY A O 1
ATOM 656 N N . ASP A 1 99 ? 61.492 -6.524 12.580 1.00 27.95 99 ASP A N 1
ATOM 657 C CA . ASP A 1 99 ? 62.701 -5.884 13.107 1.00 26.77 99 ASP A CA 1
ATOM 658 C C . ASP A 1 99 ? 63.441 -5.192 11.979 1.00 24.59 99 ASP A C 1
ATOM 659 O O . ASP A 1 99 ? 63.790 -5.851 11.003 1.00 24.87 99 ASP A O 1
ATOM 664 N N . PRO A 1 100 ? 63.715 -3.900 12.126 1.00 26.64 100 PRO A N 1
ATOM 665 C CA . PRO A 1 100 ? 64.466 -3.164 11.101 1.00 23.84 100 PRO A CA 1
ATOM 666 C C . PRO A 1 100 ? 65.963 -3.529 11.125 1.00 25.42 100 PRO A C 1
ATOM 667 O O . PRO A 1 100 ? 66.571 -3.683 12.192 1.00 24.04 100 PRO A O 1
ATOM 671 N N . VAL A 1 101 ? 66.540 -3.697 9.934 1.00 21.94 101 VAL A N 1
ATOM 672 C CA . VAL A 1 101 ? 67.896 -4.219 9.857 1.00 21.71 101 VAL A CA 1
ATOM 673 C C . VAL A 1 101 ? 68.641 -3.598 8.702 1.00 19.49 101 VAL A C 1
ATOM 674 O O . VAL A 1 101 ? 68.047 -3.112 7.741 1.00 21.37 101 VAL A O 1
ATOM 678 N N . ILE A 1 102 ? 69.950 -3.551 8.862 1.00 20.22 102 ILE A N 1
ATOM 679 C CA . ILE A 1 102 ? 70.838 -3.274 7.742 1.00 17.85 102 ILE A CA 1
ATOM 680 C C . ILE A 1 102 ? 71.672 -4.519 7.488 1.00 19.06 102 ILE A C 1
ATOM 681 O O . ILE A 1 102 ? 72.021 -5.260 8.410 1.00 20.13 102 ILE A O 1
ATOM 686 N N . LEU A 1 103 ? 72.023 -4.755 6.227 1.00 18.52 103 LEU A N 1
ATOM 687 C CA . LEU A 1 103 ? 72.691 -5.996 5.876 1.00 17.51 103 LEU A CA 1
ATOM 688 C C . LEU A 1 103 ? 74.131 -5.761 5.457 1.00 17.45 103 LEU A C 1
ATOM 689 O O . LEU A 1 103 ? 74.398 -5.022 4.499 1.00 18.00 103 LEU A O 1
ATOM 694 N N . HIS A 1 104 ? 75.075 -6.420 6.148 1.00 18.31 104 HIS A N 1
ATOM 695 C CA . HIS A 1 104 ? 76.423 -6.445 5.631 1.00 16.52 104 HIS A CA 1
ATOM 696 C C . HIS A 1 104 ? 76.335 -7.213 4.310 1.00 16.80 104 HIS A C 1
ATOM 697 O O . HIS A 1 104 ? 75.604 -8.212 4.232 1.00 20.25 104 HIS A O 1
ATOM 704 N N . PRO A 1 105 ? 77.001 -6.738 3.248 1.00 15.81 105 PRO A N 1
ATOM 705 C CA . PRO A 1 105 ? 76.798 -7.365 1.927 1.00 16.67 105 PRO A CA 1
ATOM 706 C C . PRO A 1 105 ? 77.449 -8.739 1.752 1.00 20.14 105 PRO A C 1
ATOM 707 O O . PRO A 1 105 ? 77.090 -9.411 0.792 1.00 20.38 105 PRO A O 1
ATOM 711 N N . ALA A 1 106 ? 78.350 -9.162 2.634 1.00 18.78 106 ALA A N 1
ATOM 712 C CA . ALA A 1 106 ? 78.975 -10.482 2.486 1.00 20.89 106 ALA A CA 1
ATOM 713 C C . ALA A 1 106 ? 78.207 -11.498 3.341 1.00 20.73 106 ALA A C 1
ATOM 714 O O . ALA A 1 106 ? 77.854 -11.211 4.481 1.00 20.31 106 ALA A O 1
ATOM 716 N N . VAL A 1 107 ? 78.005 -12.703 2.787 1.00 20.01 107 VAL A N 1
ATOM 717 C CA . VAL A 1 107 ? 77.446 -13.803 3.550 1.00 22.57 107 VAL A CA 1
ATOM 718 C C . VAL A 1 107 ? 78.616 -14.776 3.779 1.00 24.44 107 VAL A C 1
ATOM 719 O O . VAL A 1 107 ? 79.210 -15.242 2.811 1.00 26.25 107 VAL A O 1
ATOM 723 N N . THR A 1 108 ? 78.983 -15.028 5.045 1.00 22.22 108 THR A N 1
ATOM 724 C CA . THR A 1 108 ? 80.261 -15.695 5.361 1.00 25.40 108 THR A CA 1
ATOM 725 C C . THR A 1 108 ? 80.041 -16.758 6.412 1.00 30.99 108 THR A C 1
ATOM 726 O O . THR A 1 108 ? 79.094 -16.674 7.181 1.00 28.93 108 THR A O 1
ATOM 730 N N . ASP A 1 109 ? 80.966 -17.719 6.470 1.00 33.36 109 ASP A N 1
ATOM 731 C CA . ASP A 1 109 ? 80.862 -18.861 7.394 1.00 37.89 109 ASP A CA 1
ATOM 732 C C . ASP A 1 109 ? 81.206 -18.582 8.856 1.00 39.48 109 ASP A C 1
ATOM 733 O O . ASP A 1 109 ? 80.597 -19.178 9.765 1.00 43.14 109 ASP A O 1
ATOM 738 N N . GLY A 1 110 ? 82.194 -17.716 9.086 1.00 37.71 110 GLY A N 1
ATOM 739 C CA . GLY A 1 110 ? 82.675 -17.439 10.429 1.00 38.65 110 GLY A CA 1
ATOM 740 C C . GLY A 1 110 ? 83.640 -18.495 10.934 1.00 40.95 110 GLY A C 1
ATOM 741 O O . GLY A 1 110 ? 84.064 -18.443 12.101 1.00 41.70 110 GLY A O 1
ATOM 742 N N . THR A 1 111 ? 84.003 -19.443 10.066 1.00 41.29 111 THR A N 1
ATOM 743 C CA . THR A 1 111 ? 84.822 -20.593 10.489 1.00 41.72 111 THR A CA 1
ATOM 744 C C . THR A 1 111 ? 86.266 -20.533 10.006 1.00 40.37 111 THR A C 1
ATOM 745 O O . THR A 1 111 ? 87.175 -20.949 10.720 1.00 36.45 111 THR A O 1
ATOM 749 N N . CYS A 1 112 ? 86.489 -20.023 8.795 1.00 38.77 112 CYS A N 1
ATOM 750 C CA . CYS A 1 112 ? 87.857 -19.957 8.270 1.00 39.08 112 CYS A CA 1
ATOM 751 C C . CYS A 1 112 ? 88.656 -18.914 9.050 1.00 35.41 112 CYS A C 1
ATOM 752 O O . CYS A 1 112 ? 88.088 -18.135 9.819 1.00 35.54 112 CYS A O 1
ATOM 755 N N . LEU A 1 113 ? 89.963 -18.894 8.815 1.00 34.88 113 LEU A N 1
ATOM 756 C CA . LEU A 1 113 ? 90.922 -18.102 9.571 1.00 35.06 113 LEU A CA 1
ATOM 757 C C . LEU A 1 113 ? 90.708 -16.605 9.425 1.00 33.30 113 LEU A C 1
ATOM 758 O O . LEU A 1 113 ? 91.030 -15.818 10.334 1.00 28.94 113 LEU A O 1
ATOM 763 N N . ALA A 1 114 ? 90.227 -16.185 8.252 1.00 34.01 114 ALA A N 1
ATOM 764 C CA . ALA A 1 114 ? 90.023 -14.759 8.027 1.00 29.82 114 ALA A CA 1
ATOM 765 C C . ALA A 1 114 ? 88.864 -14.298 8.820 1.00 28.47 114 ALA A C 1
ATOM 766 O O . ALA A 1 114 ? 88.900 -13.214 9.422 1.00 27.26 114 ALA A O 1
ATOM 768 N N . CYS A 1 115 ? 87.833 -15.125 8.838 1.00 27.87 115 CYS A N 1
ATOM 769 C CA . CYS A 1 115 ? 86.665 -14.896 9.628 1.00 30.85 115 CYS A CA 1
ATOM 770 C C . CYS A 1 115 ? 87.030 -14.902 11.102 1.00 30.32 115 CYS A C 1
ATOM 771 O O . CYS A 1 115 ? 86.535 -14.079 11.855 1.00 31.80 115 CYS A O 1
ATOM 774 N N . ARG A 1 116 ? 87.925 -15.815 11.517 1.00 27.54 116 ARG A N 1
ATOM 775 C CA . ARG A 1 116 ? 88.312 -15.866 12.944 1.00 27.33 116 ARG A CA 1
ATOM 776 C C . ARG A 1 116 ? 89.144 -14.676 13.317 1.00 26.49 116 ARG A C 1
ATOM 777 O O . ARG A 1 116 ? 89.408 -14.397 14.519 1.00 27.84 116 ARG A O 1
ATOM 785 N N . ALA A 1 117 ? 89.635 -13.988 12.297 1.00 21.99 117 ALA A N 1
ATOM 786 C CA . ALA A 1 117 ? 90.360 -12.769 12.536 1.00 20.74 117 ALA A CA 1
ATOM 787 C C . ALA A 1 117 ? 89.471 -11.526 12.410 1.00 23.95 117 ALA A C 1
ATOM 788 O O . ALA A 1 117 ? 89.946 -10.414 12.662 1.00 29.05 117 ALA A O 1
ATOM 790 N N . GLY A 1 118 ? 88.212 -11.710 12.002 1.00 21.82 118 GLY A N 1
ATOM 791 C CA . GLY A 1 118 ? 87.267 -10.612 11.838 1.00 21.50 118 GLY A CA 1
ATOM 792 C C . GLY A 1 118 ? 87.186 -9.993 10.455 1.00 21.96 118 GLY A C 1
ATOM 793 O O . GLY A 1 118 ? 86.550 -8.935 10.314 1.00 23.14 118 GLY A O 1
ATOM 794 N N . GLU A 1 119 ? 87.819 -10.615 9.469 1.00 18.66 119 GLU A N 1
ATOM 795 C CA . GLU A 1 119 ? 87.857 -9.986 8.111 1.00 18.22 119 GLU A CA 1
ATOM 796 C C . GLU A 1 119 ? 86.873 -10.625 7.153 1.00 16.82 119 GLU A C 1
ATOM 797 O O . GLU A 1 119 ? 87.245 -11.510 6.348 1.00 19.02 119 GLU A O 1
ATOM 803 N N . ASP A 1 120 ? 85.620 -10.177 7.226 1.00 17.34 120 ASP A N 1
ATOM 804 C CA . ASP A 1 120 ? 84.523 -10.832 6.502 1.00 18.96 120 ASP A CA 1
ATOM 805 C C . ASP A 1 120 ? 84.835 -10.930 5.018 1.00 17.49 120 ASP A C 1
ATOM 806 O O . ASP A 1 120 ? 84.424 -11.894 4.376 1.00 20.01 120 ASP A O 1
ATOM 811 N N . MET A 1 121 ? 85.513 -9.928 4.441 1.00 16.49 121 MET A N 1
ATOM 812 C CA . MET A 1 121 ? 85.644 -9.936 2.982 1.00 16.93 121 MET A CA 1
ATOM 813 C C . MET A 1 121 ? 86.692 -10.893 2.516 1.00 20.01 121 MET A C 1
ATOM 814 O O . MET A 1 121 ? 86.878 -11.080 1.306 1.00 20.73 121 MET A O 1
ATOM 819 N N . HIS A 1 122 ? 87.411 -11.489 3.473 1.00 16.36 122 HIS A N 1
ATOM 820 C CA . HIS A 1 122 ? 88.477 -12.455 3.114 1.00 16.76 122 HIS A CA 1
ATOM 821 C C . HIS A 1 122 ? 88.122 -13.872 3.478 1.00 18.04 122 HIS A C 1
ATOM 822 O O . HIS A 1 122 ? 88.971 -14.766 3.394 1.00 21.61 122 HIS A O 1
ATOM 829 N N . CYS A 1 123 ? 86.858 -14.061 3.802 1.00 19.86 123 CYS A N 1
ATOM 830 C CA . CYS A 1 123 ? 86.346 -15.384 4.135 1.00 25.63 123 CYS A CA 1
ATOM 831 C C . CYS A 1 123 ? 86.360 -16.283 2.916 1.00 26.68 123 CYS A C 1
ATOM 832 O O . CYS A 1 123 ? 86.012 -15.868 1.797 1.00 26.75 123 CYS A O 1
ATOM 837 N N . GLU A 1 124 ? 86.797 -17.513 3.151 1.00 28.06 124 GLU A N 1
ATOM 838 C CA . GLU A 1 124 ? 87.088 -18.461 2.089 1.00 35.21 124 GLU A CA 1
ATOM 839 C C . GLU A 1 124 ? 85.866 -18.964 1.372 1.00 36.99 124 GLU A C 1
ATOM 840 O O . GLU A 1 124 ? 85.984 -19.488 0.251 1.00 42.92 124 GLU A O 1
ATOM 846 N N . ASN A 1 125 ? 84.695 -18.855 1.991 1.00 36.29 125 ASN A N 1
ATOM 847 C CA . ASN A 1 125 ? 83.485 -19.326 1.309 1.00 39.89 125 ASN A CA 1
ATOM 848 C C . ASN A 1 125 ? 82.470 -18.205 1.099 1.00 37.63 125 ASN A C 1
ATOM 849 O O . ASN A 1 125 ? 81.259 -18.394 1.258 1.00 38.61 125 ASN A O 1
ATOM 854 N N . LEU A 1 126 ? 82.991 -17.038 0.727 1.00 35.01 126 LEU A N 1
ATOM 855 C CA . LEU A 1 126 ? 82.182 -15.825 0.592 1.00 31.09 126 LEU A CA 1
ATOM 856 C C . LEU A 1 126 ? 81.115 -15.917 -0.514 1.00 30.35 126 LEU A C 1
ATOM 857 O O . LEU A 1 126 ? 81.408 -16.301 -1.656 1.00 30.71 126 LEU A O 1
ATOM 862 N N . GLU A 1 127 ? 79.887 -15.528 -0.179 1.00 25.34 127 GLU A N 1
ATOM 863 C CA . GLU A 1 127 ? 78.896 -15.195 -1.201 1.00 26.64 127 GLU A CA 1
ATOM 864 C C . GLU A 1 127 ? 78.463 -13.747 -1.007 1.00 24.83 127 GLU A C 1
ATOM 865 O O . GLU A 1 127 ? 78.630 -13.206 0.061 1.00 25.22 127 GLU A O 1
ATOM 871 N N . PHE A 1 128 ? 77.922 -13.130 -2.052 1.00 22.74 128 PHE A N 1
ATOM 872 C CA . PHE A 1 128 ? 77.692 -11.703 -2.015 1.00 22.04 128 PHE A CA 1
ATOM 873 C C . PHE A 1 128 ? 76.383 -11.390 -2.749 1.00 23.40 128 PHE A C 1
ATOM 874 O O . PHE A 1 128 ? 76.388 -11.245 -3.983 1.00 23.79 128 PHE A O 1
ATOM 882 N N . PRO A 1 129 ? 75.248 -11.345 -2.040 1.00 21.18 129 PRO A N 1
ATOM 883 C CA . PRO A 1 129 ? 73.964 -10.993 -2.675 1.00 22.99 129 PRO A CA 1
ATOM 884 C C . PRO A 1 129 ? 74.037 -9.778 -3.586 1.00 24.09 129 PRO A C 1
ATOM 885 O O . PRO A 1 129 ? 74.594 -8.733 -3.205 1.00 23.72 129 PRO A O 1
ATOM 889 N N . GLY A 1 130 ? 73.546 -9.964 -4.807 1.00 23.02 130 GLY A N 1
ATOM 890 C CA . GLY A 1 130 ? 73.570 -8.924 -5.833 1.00 23.60 130 GLY A CA 1
ATOM 891 C C . GLY A 1 130 ? 74.813 -8.899 -6.693 1.00 25.29 130 GLY A C 1
ATOM 892 O O . GLY A 1 130 ? 74.791 -8.260 -7.750 1.00 24.86 130 GLY A O 1
ATOM 893 N N . LEU A 1 131 ? 75.906 -9.546 -6.262 1.00 24.31 131 LEU A N 1
ATOM 894 C CA . LEU A 1 131 ? 77.136 -9.608 -7.055 1.00 26.33 131 LEU A CA 1
ATOM 895 C C . LEU A 1 131 ? 77.263 -10.908 -7.802 1.00 32.72 131 LEU A C 1
ATOM 896 O O . LEU A 1 131 ? 77.421 -10.880 -9.010 1.00 35.72 131 LEU A O 1
ATOM 901 N N . ASN A 1 132 ? 77.229 -12.026 -7.060 1.00 34.10 132 ASN A N 1
ATOM 902 C CA . ASN A 1 132 ? 77.275 -13.364 -7.652 1.00 37.95 132 ASN A CA 1
ATOM 903 C C . ASN A 1 132 ? 75.998 -14.187 -7.463 1.00 38.73 132 ASN A C 1
ATOM 904 O O . ASN A 1 132 ? 75.838 -15.236 -8.096 1.00 41.65 132 ASN A O 1
ATOM 909 N N . ILE A 1 133 ? 75.079 -13.698 -6.631 1.00 35.74 133 ILE A N 1
ATOM 910 C CA . ILE A 1 133 ? 73.785 -14.364 -6.422 1.00 31.55 133 ILE A CA 1
ATOM 911 C C . ILE A 1 133 ? 72.667 -13.322 -6.278 1.00 30.98 133 ILE A C 1
ATOM 912 O O . ILE A 1 133 ? 72.950 -12.120 -6.237 1.00 28.73 133 ILE A O 1
ATOM 917 N N . ASP A 1 134 ? 71.409 -13.764 -6.196 1.00 28.31 134 ASP A N 1
ATOM 918 C CA . ASP A 1 134 ? 70.287 -12.817 -6.029 1.00 26.47 134 ASP A CA 1
ATOM 919 C C . ASP A 1 134 ? 70.472 -11.790 -4.910 1.00 25.12 134 ASP A C 1
ATOM 920 O O . ASP A 1 134 ? 70.877 -12.138 -3.791 1.00 25.47 134 ASP A O 1
ATOM 925 N N . GLY A 1 135 ? 70.148 -10.530 -5.223 1.00 24.72 135 GLY A N 1
ATOM 926 C CA . GLY A 1 135 ? 70.228 -9.450 -4.254 1.00 25.04 135 GLY A CA 1
ATOM 927 C C . GLY A 1 135 ? 68.944 -8.733 -3.915 1.00 24.62 135 GLY A C 1
ATOM 928 O O . GLY A 1 135 ? 67.851 -9.330 -3.895 1.00 27.58 135 GLY A O 1
ATOM 929 N N . GLY A 1 136 ? 69.069 -7.427 -3.637 1.00 22.11 136 GLY A N 1
ATOM 930 C CA . GLY A 1 136 ? 68.020 -6.673 -2.987 1.00 20.77 136 GLY A CA 1
ATOM 931 C C . GLY A 1 136 ? 67.139 -5.795 -3.845 1.00 20.04 136 GLY A C 1
ATOM 932 O O . GLY A 1 136 ? 66.260 -5.081 -3.305 1.00 22.58 136 GLY A O 1
ATOM 933 N N . PHE A 1 137 ? 67.371 -5.819 -5.160 1.00 20.88 137 PHE A N 1
ATOM 934 C CA . PHE A 1 137 ? 66.459 -5.091 -6.053 1.00 19.91 137 PHE A CA 1
ATOM 935 C C . PHE A 1 137 ? 65.197 -5.947 -6.258 1.00 24.53 137 PHE A C 1
ATOM 936 O O . PHE A 1 137 ? 64.907 -6.407 -7.385 1.00 25.67 137 PHE A O 1
ATOM 944 N N . ALA A 1 138 ? 64.449 -6.108 -5.173 1.00 22.45 138 ALA A N 1
ATOM 945 C CA . ALA A 1 138 ? 63.340 -7.095 -5.111 1.00 23.77 138 ALA A CA 1
ATOM 946 C C . ALA A 1 138 ? 62.530 -6.830 -3.879 1.00 25.30 138 ALA A C 1
ATOM 947 O O . ALA A 1 138 ? 62.933 -6.091 -3.005 1.00 26.06 138 ALA A O 1
ATOM 949 N N . GLU A 1 139 ? 61.354 -7.425 -3.784 1.00 25.61 139 GLU A N 1
ATOM 950 C CA . GLU A 1 139 ? 60.564 -7.168 -2.587 1.00 27.30 139 GLU A CA 1
ATOM 951 C C . GLU A 1 139 ? 61.132 -7.893 -1.349 1.00 24.87 139 GLU A C 1
ATOM 952 O O . GLU A 1 139 ? 60.972 -7.420 -0.208 1.00 27.72 139 GLU A O 1
ATOM 958 N N . PHE A 1 140 ? 61.801 -9.020 -1.588 1.00 28.12 140 PHE A N 1
ATOM 959 C CA . PHE A 1 140 ? 62.368 -9.871 -0.531 1.00 25.31 140 PHE A CA 1
ATOM 960 C C . PHE A 1 140 ? 63.710 -10.400 -0.932 1.00 25.29 140 PHE A C 1
ATOM 961 O O . PHE A 1 140 ? 63.972 -10.593 -2.111 1.00 24.86 140 PHE A O 1
ATOM 969 N N . MET A 1 141 ? 64.589 -10.640 0.042 1.00 24.75 141 MET A N 1
ATOM 970 C CA . MET A 1 141 ? 65.891 -11.226 -0.238 1.00 23.91 141 MET A CA 1
ATOM 971 C C . MET A 1 141 ? 66.276 -12.172 0.884 1.00 24.70 141 MET A C 1
ATOM 972 O O . MET A 1 141 ? 66.048 -11.879 2.047 1.00 25.63 141 MET A O 1
ATOM 977 N N . ARG A 1 142 ? 66.954 -13.255 0.517 1.00 26.01 142 ARG A N 1
ATOM 978 C CA . ARG A 1 142 ? 67.536 -14.120 1.534 1.00 25.38 142 ARG A CA 1
ATOM 979 C C . ARG A 1 142 ? 68.997 -13.744 1.831 1.00 24.85 142 ARG A C 1
ATOM 980 O O . ARG A 1 142 ? 69.763 -13.352 0.935 1.00 25.55 142 ARG A O 1
ATOM 988 N N . THR A 1 143 ? 69.362 -13.877 3.099 1.00 23.36 143 THR A N 1
ATOM 989 C CA . THR A 1 143 ? 70.722 -13.631 3.524 1.00 24.33 143 THR A CA 1
ATOM 990 C C . THR A 1 143 ? 71.000 -14.511 4.748 1.00 25.59 143 THR A C 1
ATOM 991 O O . THR A 1 143 ? 70.139 -15.319 5.127 1.00 26.08 143 THR A O 1
ATOM 995 N N . SER A 1 144 ? 72.158 -14.318 5.379 1.00 23.53 144 SER A N 1
ATOM 996 C CA . SER A 1 144 ? 72.500 -15.032 6.605 1.00 22.57 144 SER A CA 1
ATOM 997 C C . SER A 1 144 ? 72.303 -14.168 7.832 1.00 24.04 144 SER A C 1
ATOM 998 O O . SER A 1 144 ? 72.510 -12.943 7.789 1.00 23.03 144 SER A O 1
ATOM 1001 N N . HIS A 1 145 ? 71.958 -14.792 8.956 1.00 23.00 145 HIS A N 1
ATOM 1002 C CA . HIS A 1 145 ? 71.832 -14.037 10.194 1.00 24.06 145 HIS A CA 1
ATOM 1003 C C . HIS A 1 145 ? 73.153 -13.350 10.587 1.00 22.04 145 HIS A C 1
ATOM 1004 O O . HIS A 1 145 ? 73.133 -12.334 11.290 1.00 26.60 145 HIS A O 1
ATOM 1011 N N . ARG A 1 146 ? 74.283 -13.938 10.177 1.00 23.06 146 ARG A N 1
ATOM 1012 C CA . ARG A 1 146 ? 75.594 -13.377 10.485 1.00 22.79 146 ARG A CA 1
ATOM 1013 C C . ARG A 1 146 ? 75.815 -12.039 9.747 1.00 21.91 146 ARG A C 1
ATOM 1014 O O . ARG A 1 146 ? 76.733 -11.284 10.112 1.00 21.91 146 ARG A O 1
ATOM 1022 N N . SER A 1 147 ? 74.955 -11.741 8.761 1.00 20.02 147 SER A N 1
ATOM 1023 C CA . SER A 1 147 ? 75.112 -10.506 7.965 1.00 19.77 147 SER A CA 1
ATOM 1024 C C . SER A 1 147 ? 74.244 -9.363 8.509 1.00 19.66 147 SER A C 1
ATOM 1025 O O . SER A 1 147 ? 74.337 -8.216 8.059 1.00 20.80 147 SER A O 1
ATOM 1028 N N . VAL A 1 148 ? 73.382 -9.672 9.476 1.00 19.76 148 VAL A N 1
ATOM 1029 C CA . VAL A 1 148 ? 72.355 -8.752 9.954 1.00 18.95 148 VAL A CA 1
ATOM 1030 C C . VAL A 1 148 ? 72.867 -7.855 11.051 1.00 22.79 148 VAL A C 1
ATOM 1031 O O . VAL A 1 148 ? 73.489 -8.338 12.002 1.00 23.16 148 VAL A O 1
ATOM 1035 N N . ILE A 1 149 ? 72.560 -6.560 10.953 1.00 19.62 149 ILE A N 1
ATOM 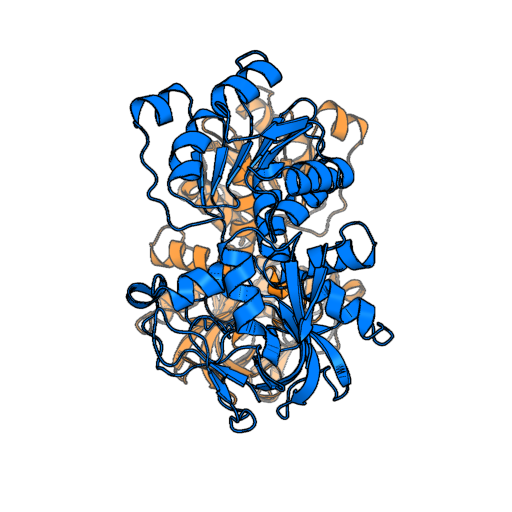1036 C CA . ILE A 1 149 ? 72.747 -5.682 12.102 1.00 20.50 149 ILE A CA 1
ATOM 1037 C C . ILE A 1 149 ? 71.401 -5.061 12.420 1.00 22.12 149 ILE A C 1
ATOM 1038 O O . ILE A 1 149 ? 70.753 -4.437 11.548 1.00 23.10 149 ILE A O 1
ATOM 1043 N N . LYS A 1 150 ? 70.973 -5.243 13.667 1.00 23.57 150 LYS A N 1
ATOM 1044 C CA . LYS A 1 150 ? 69.683 -4.701 14.096 1.00 24.63 150 LYS A CA 1
ATOM 1045 C C . LYS A 1 150 ? 69.768 -3.213 14.342 1.00 23.32 150 LYS A C 1
ATOM 1046 O O . LYS A 1 150 ? 70.739 -2.721 14.954 1.00 27.49 150 LYS A O 1
ATOM 1052 N N . LEU A 1 151 ? 68.763 -2.482 13.845 1.00 23.94 151 LEU A N 1
ATOM 1053 C CA . LEU A 1 151 ? 68.687 -1.041 14.025 1.00 24.92 151 LEU A CA 1
ATOM 1054 C C . LEU A 1 151 ? 67.677 -0.750 15.138 1.00 25.86 151 LEU A C 1
ATOM 1055 O O . LEU A 1 151 ? 66.978 -1.668 15.550 1.00 27.96 151 LEU A O 1
ATOM 1060 N N . PRO A 1 152 ? 67.619 0.478 15.645 1.00 25.86 152 PRO A N 1
ATOM 1061 C CA . PRO A 1 152 ? 66.688 0.780 16.761 1.00 27.73 152 PRO A CA 1
ATOM 1062 C C . PRO A 1 152 ? 65.243 0.453 16.397 1.00 31.87 152 PRO A C 1
ATOM 1063 O O . PRO A 1 152 ? 64.830 0.708 15.268 1.00 28.14 152 PRO A O 1
ATOM 1067 N N . LYS A 1 153 ? 64.501 -0.136 17.338 1.00 33.41 153 LYS A N 1
ATOM 1068 C CA . LYS A 1 153 ? 63.160 -0.656 17.065 1.00 37.42 153 LYS A CA 1
ATOM 1069 C C . LYS A 1 153 ? 62.232 0.423 16.519 1.00 35.83 153 LYS A C 1
ATOM 1070 O O . LYS A 1 153 ? 61.368 0.148 15.678 1.00 37.60 153 LYS A O 1
ATOM 1076 N N . ASP A 1 154 ? 62.434 1.651 16.976 1.00 34.25 154 ASP A N 1
ATOM 1077 C CA . ASP A 1 154 ? 61.539 2.751 16.629 1.00 37.08 154 ASP A CA 1
ATOM 1078 C C . ASP A 1 154 ? 61.943 3.535 15.386 1.00 37.05 154 ASP A C 1
ATOM 1079 O O . ASP A 1 154 ? 61.315 4.531 15.057 1.00 35.58 154 ASP A O 1
ATOM 1084 N N . ILE A 1 155 ? 62.980 3.099 14.675 1.00 35.04 155 ILE A N 1
ATOM 1085 C CA . ILE A 1 155 ? 63.373 3.853 13.498 1.00 29.71 155 ILE A CA 1
ATOM 1086 C C . ILE A 1 155 ? 62.242 4.022 12.461 1.00 28.51 155 ILE A C 1
ATOM 1087 O O . ILE A 1 155 ? 61.511 3.074 12.151 1.00 32.59 155 ILE A O 1
ATOM 1092 N N . SER A 1 156 ? 62.126 5.217 11.909 1.00 29.88 156 SER A N 1
ATOM 1093 C CA . SER A 1 156 ? 61.110 5.512 10.905 1.00 32.70 156 SER A CA 1
ATOM 1094 C C . SER A 1 156 ? 61.511 4.881 9.569 1.00 30.43 156 SER A C 1
ATOM 1095 O O . SER A 1 156 ? 62.720 4.667 9.321 1.00 30.98 156 SER A O 1
ATOM 1098 N N . ARG A 1 157 ? 60.528 4.542 8.735 1.00 30.28 157 ARG A N 1
ATOM 1099 C CA . ARG A 1 157 ? 60.832 3.954 7.433 1.00 29.53 157 ARG A CA 1
ATOM 1100 C C . ARG A 1 157 ? 61.737 4.930 6.676 1.00 28.13 157 ARG A C 1
ATOM 1101 O O . ARG A 1 157 ? 62.692 4.513 6.022 1.00 27.99 157 ARG A O 1
ATOM 1109 N N . GLU A 1 158 ? 61.444 6.225 6.781 1.00 29.56 158 GLU A N 1
ATOM 1110 C CA . GLU A 1 158 ? 62.205 7.256 6.074 1.00 30.99 158 GLU A CA 1
ATOM 1111 C C . GLU A 1 158 ? 63.671 7.246 6.479 1.00 30.99 158 GLU A C 1
ATOM 1112 O O . GLU A 1 158 ? 64.560 7.272 5.614 1.00 28.54 158 GLU A O 1
ATOM 1118 N N . LYS A 1 159 ? 63.931 7.213 7.780 1.00 29.96 159 LYS A N 1
ATOM 1119 C CA . LYS A 1 159 ? 65.311 7.194 8.269 1.00 30.50 159 LYS A CA 1
ATOM 1120 C C . LYS A 1 159 ? 66.021 5.891 7.901 1.00 26.29 159 LYS A C 1
ATOM 1121 O O . LYS A 1 159 ? 67.241 5.888 7.681 1.00 25.34 159 LYS A O 1
ATOM 1127 N N . LEU A 1 160 ? 65.256 4.801 7.862 1.00 24.57 160 LEU A N 1
ATOM 1128 C CA . LEU A 1 160 ? 65.792 3.482 7.547 1.00 22.83 160 LEU A CA 1
ATOM 1129 C C . LEU A 1 160 ? 66.287 3.464 6.106 1.00 22.38 160 LEU A C 1
ATOM 1130 O O . LEU A 1 160 ? 67.429 3.078 5.805 1.00 21.99 160 LEU A O 1
ATOM 1135 N N . VAL A 1 161 ? 65.430 3.926 5.206 1.00 22.67 161 VAL A N 1
ATOM 1136 C CA . VAL A 1 161 ? 65.797 4.038 3.811 1.00 21.56 161 VAL A CA 1
ATOM 1137 C C . VAL A 1 161 ? 67.044 4.909 3.612 1.00 21.06 161 VAL A C 1
ATOM 1138 O O . VAL A 1 161 ? 67.941 4.556 2.806 1.00 22.39 161 VAL A O 1
ATOM 1142 N N . GLU A 1 162 ? 67.137 6.002 4.372 1.00 22.52 162 GLU A N 1
ATOM 1143 C CA . GLU A 1 162 ? 68.276 6.929 4.292 1.00 23.68 162 GLU A CA 1
ATOM 1144 C C . GLU A 1 162 ? 69.618 6.245 4.667 1.00 20.67 162 GLU A C 1
ATOM 1145 O O . GLU A 1 162 ? 70.677 6.658 4.202 1.00 21.65 162 GLU A O 1
ATOM 1151 N N . MET A 1 163 ? 69.517 5.190 5.458 1.00 17.77 163 MET A N 1
ATOM 1152 C CA . MET A 1 163 ? 70.700 4.451 5.902 1.00 19.50 163 MET A CA 1
ATOM 1153 C C . MET A 1 163 ? 71.140 3.389 4.921 1.00 17.89 163 MET A C 1
ATOM 1154 O O . MET A 1 163 ? 72.205 2.806 5.106 1.00 19.27 163 MET A O 1
ATOM 1159 N N . ALA A 1 164 ? 70.341 3.093 3.883 1.00 18.44 164 ALA A N 1
ATOM 1160 C CA . ALA A 1 164 ? 70.691 1.971 3.009 1.00 17.68 164 ALA A CA 1
ATOM 1161 C C . ALA A 1 164 ? 72.113 2.053 2.469 1.00 16.95 164 ALA A C 1
ATOM 1162 O O . ALA A 1 164 ? 72.791 1.020 2.484 1.00 17.28 164 ALA A O 1
ATOM 1164 N N . PRO A 1 165 ? 72.569 3.216 1.960 1.00 17.67 165 PRO A N 1
ATOM 1165 C CA . PRO A 1 165 ? 73.936 3.273 1.380 1.00 19.30 165 PRO A CA 1
ATOM 1166 C C . PRO A 1 165 ? 75.055 2.997 2.392 1.00 15.28 165 PRO A C 1
ATOM 1167 O O . PRO A 1 165 ? 76.166 2.663 1.930 1.00 17.38 165 PRO A O 1
ATOM 1171 N N . LEU A 1 166 ? 74.779 3.081 3.693 1.00 17.59 166 LEU A N 1
ATOM 1172 C CA . LEU A 1 166 ? 75.791 2.659 4.664 1.00 16.38 166 LEU A CA 1
ATOM 1173 C C . LEU A 1 166 ? 76.271 1.215 4.457 1.00 16.37 166 LEU A C 1
ATOM 1174 O O . LEU A 1 166 ? 77.431 0.909 4.762 1.00 16.21 166 LEU A O 1
ATOM 1179 N N . ALA A 1 167 ? 75.410 0.358 3.925 1.00 15.70 167 ALA A N 1
ATOM 1180 C CA . ALA A 1 167 ? 75.714 -1.076 3.774 1.00 17.52 167 ALA A CA 1
ATOM 1181 C C . ALA A 1 167 ? 76.770 -1.390 2.726 1.00 18.35 167 ALA A C 1
ATOM 1182 O O . ALA A 1 167 ? 77.345 -2.495 2.742 1.00 18.95 167 ALA A O 1
ATOM 1184 N N . ASP A 1 168 ? 77.093 -0.443 1.836 1.00 16.90 168 ASP A N 1
ATOM 1185 C CA . ASP A 1 168 ? 78.140 -0.706 0.882 1.00 16.19 168 ASP A CA 1
ATOM 1186 C C . ASP A 1 168 ? 78.944 0.554 0.591 1.00 17.08 168 ASP A C 1
ATOM 1187 O O . ASP A 1 168 ? 80.138 0.603 0.839 1.00 15.82 168 ASP A O 1
ATOM 1192 N N . ALA A 1 169 ? 78.294 1.601 0.080 1.00 14.97 169 ALA A N 1
ATOM 1193 C CA . ALA A 1 169 ? 79.010 2.855 -0.127 1.00 16.02 169 ALA A CA 1
ATOM 1194 C C . ALA A 1 169 ? 79.667 3.313 1.159 1.00 14.76 169 ALA A C 1
ATOM 1195 O O . ALA A 1 169 ? 80.823 3.720 1.155 1.00 15.87 169 ALA A O 1
ATOM 1197 N N . GLY A 1 170 ? 78.899 3.289 2.258 1.00 15.73 170 GLY A N 1
ATOM 1198 C CA . GLY A 1 170 ? 79.432 3.885 3.491 1.00 15.33 170 GLY A CA 1
ATOM 1199 C C . GLY A 1 170 ? 80.502 3.011 4.104 1.00 12.90 170 GLY A C 1
ATOM 1200 O O . GLY A 1 170 ? 81.564 3.548 4.477 1.00 13.76 170 GLY A O 1
ATOM 1201 N N . ILE A 1 171 ? 80.241 1.722 4.215 1.00 14.34 171 ILE A N 1
ATOM 1202 C CA . ILE A 1 171 ? 81.208 0.840 4.891 1.00 14.28 171 ILE A CA 1
ATOM 1203 C C . ILE A 1 171 ? 82.512 0.862 4.079 1.00 15.02 171 ILE A C 1
ATOM 1204 O O . ILE A 1 171 ? 83.585 0.854 4.634 1.00 14.71 171 ILE A O 1
ATOM 1209 N N . THR A 1 172 ? 82.410 0.947 2.750 1.00 16.18 172 THR A N 1
ATOM 1210 C CA . THR A 1 172 ? 83.629 0.978 1.922 1.00 16.17 172 THR A CA 1
ATOM 1211 C C . THR A 1 172 ? 84.398 2.279 2.141 1.00 14.71 172 THR A C 1
ATOM 1212 O O . THR A 1 172 ? 85.619 2.265 2.353 1.00 14.71 172 THR A O 1
ATOM 1216 N N . ALA A 1 173 ? 83.682 3.416 2.1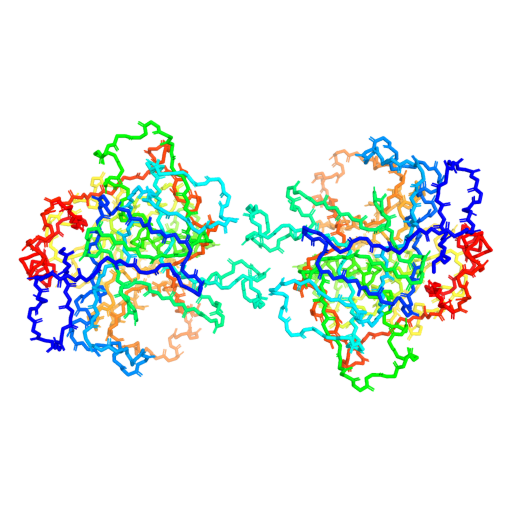45 1.00 13.22 173 ALA A N 1
ATOM 1217 C CA . ALA A 1 173 ? 84.362 4.657 2.479 1.00 14.03 173 ALA A CA 1
ATOM 1218 C C . ALA A 1 173 ? 84.969 4.656 3.861 1.00 12.46 173 ALA A C 1
ATOM 1219 O O . ALA A 1 173 ? 86.061 5.181 4.020 1.00 15.25 173 ALA A O 1
ATOM 1221 N N . TYR A 1 174 ? 84.279 4.020 4.820 1.00 13.97 174 TYR A N 1
ATOM 1222 C CA . TYR A 1 174 ? 84.756 3.993 6.214 1.00 12.98 174 TYR A CA 1
ATOM 1223 C C . TYR A 1 174 ? 86.049 3.207 6.403 1.00 14.27 174 TYR A C 1
ATOM 1224 O O . TYR A 1 174 ? 87.009 3.725 7.009 1.00 16.65 174 TYR A O 1
ATOM 1233 N N . ARG A 1 175 ? 86.092 1.985 5.859 1.00 15.16 175 ARG A N 1
ATOM 1234 C CA . ARG A 1 175 ? 87.339 1.208 5.928 1.00 16.08 175 ARG A CA 1
ATOM 1235 C C . ARG A 1 175 ? 88.467 1.945 5.228 1.00 14.00 175 ARG A C 1
ATOM 1236 O O . ARG A 1 175 ? 89.604 1.958 5.700 1.00 16.51 175 ARG A O 1
ATOM 1244 N N . ALA A 1 176 ? 88.165 2.601 4.092 1.00 15.23 176 ALA A N 1
ATOM 1245 C CA . ALA A 1 176 ? 89.202 3.281 3.377 1.00 13.20 176 ALA A CA 1
ATOM 1246 C C . ALA A 1 176 ? 89.719 4.520 4.147 1.00 13.43 176 ALA A C 1
ATOM 1247 O O . ALA A 1 176 ? 90.914 4.797 4.150 1.00 16.55 176 ALA A O 1
ATOM 1249 N N . VAL A 1 177 ? 88.775 5.216 4.801 1.00 14.00 177 VAL A N 1
ATOM 1250 C CA . VAL A 1 177 ? 89.161 6.364 5.619 1.00 13.90 177 VAL A CA 1
ATOM 1251 C C . VAL A 1 177 ? 89.960 5.895 6.837 1.00 15.88 177 VAL A C 1
ATOM 1252 O O . VAL A 1 177 ? 90.920 6.606 7.228 1.00 17.84 177 VAL A O 1
ATOM 1256 N N . LYS A 1 178 ? 89.614 4.744 7.416 1.00 16.27 178 LYS A N 1
ATOM 1257 C CA . LYS A 1 178 ? 90.492 4.151 8.495 1.00 17.93 178 LYS A CA 1
ATOM 1258 C C . LYS A 1 178 ? 91.927 3.970 8.010 1.00 19.71 178 LYS A C 1
ATOM 1259 O O . LYS A 1 178 ? 92.887 4.307 8.710 1.00 19.81 178 LYS A O 1
ATOM 1270 N N . LYS A 1 179 ? 92.087 3.433 6.796 1.00 16.78 179 LYS A N 1
ATOM 1271 C CA . LYS A 1 179 ? 93.422 3.319 6.222 1.00 16.73 179 LYS A CA 1
ATOM 1272 C C . LYS A 1 179 ? 94.107 4.660 6.147 1.00 18.63 179 LYS A C 1
ATOM 1273 O O . LYS A 1 179 ? 95.250 4.803 6.548 1.00 20.46 179 LYS A O 1
ATOM 1279 N N . ALA A 1 180 ? 93.421 5.649 5.576 1.00 18.78 180 ALA A N 1
ATOM 1280 C CA . ALA A 1 180 ? 93.941 6.988 5.408 1.00 19.77 180 ALA A CA 1
ATOM 1281 C C . ALA A 1 180 ? 94.422 7.614 6.721 1.00 18.55 180 ALA A C 1
ATOM 1282 O O . ALA A 1 180 ? 95.491 8.226 6.746 1.00 18.61 180 ALA A O 1
ATOM 1284 N N . ALA A 1 181 ? 93.613 7.456 7.758 1.00 18.09 181 ALA A N 1
ATOM 1285 C CA . ALA A 1 181 ? 93.784 8.181 9.027 1.00 20.24 181 ALA A CA 1
ATOM 1286 C C . ALA A 1 181 ? 95.144 7.798 9.628 1.00 26.71 181 ALA A C 1
ATOM 1287 O O . ALA A 1 181 ? 95.810 8.631 10.277 1.00 23.67 181 ALA A O 1
ATOM 1289 N N . ARG A 1 182 ? 95.591 6.566 9.377 1.00 23.96 182 ARG A N 1
ATOM 1290 C CA . ARG A 1 182 ? 96.856 6.093 9.962 1.00 24.29 182 ARG A CA 1
ATOM 1291 C C . ARG A 1 182 ? 98.083 6.982 9.756 1.00 26.01 182 ARG A C 1
ATOM 1292 O O . ARG A 1 182 ? 99.031 6.921 10.568 1.00 27.82 182 ARG A O 1
ATOM 1300 N N . THR A 1 183 ? 98.128 7.761 8.680 1.00 18.26 183 THR A N 1
ATOM 1301 C CA . THR A 1 183 ? 99.227 8.672 8.408 1.00 23.01 183 THR A CA 1
ATOM 1302 C C . THR A 1 183 ? 98.819 10.133 8.263 1.00 23.18 183 THR A C 1
ATOM 1303 O O . THR A 1 183 ? 99.592 10.940 7.719 1.00 28.35 183 THR A O 1
ATOM 1307 N N . LEU A 1 184 ? 97.587 10.435 8.646 1.00 21.83 184 LEU A N 1
ATOM 1308 C CA . LEU A 1 184 ? 97.113 11.817 8.543 1.00 20.52 184 LEU A CA 1
ATOM 1309 C C . LEU A 1 184 ? 97.361 12.458 9.919 1.00 21.05 184 LEU A C 1
ATOM 1310 O O . LEU A 1 184 ? 97.554 11.755 10.925 1.00 25.07 184 LEU A O 1
ATOM 1315 N N . TYR A 1 185 ? 97.518 13.757 9.899 1.00 21.34 185 TYR A N 1
ATOM 1316 C CA . TYR A 1 185 ? 97.858 14.534 11.100 1.00 21.08 185 TYR A CA 1
ATOM 1317 C C . TYR A 1 185 ? 97.448 15.962 10.768 1.00 20.62 185 TYR A C 1
ATOM 1318 O O . TYR A 1 185 ? 97.191 16.293 9.600 1.00 20.44 185 TYR A O 1
ATOM 1327 N N . PRO A 1 186 ? 97.383 16.876 11.754 1.00 17.24 186 PRO A N 1
ATOM 1328 C CA . PRO A 1 186 ? 97.038 18.268 11.420 1.00 20.19 186 PRO A CA 1
ATOM 1329 C C . PRO A 1 186 ? 98.048 18.937 10.491 1.00 20.17 186 PRO A C 1
ATOM 1330 O O . PRO A 1 186 ? 99.261 18.942 10.755 1.00 24.44 186 PRO A O 1
ATOM 1334 N N . GLY A 1 187 ? 97.557 19.502 9.386 1.00 19.03 187 GLY A N 1
ATOM 1335 C CA . GLY A 1 187 ? 98.426 20.101 8.391 1.00 22.01 187 GLY A CA 1
ATOM 1336 C C . GLY A 1 187 ? 98.617 19.153 7.215 1.00 20.65 187 GLY A C 1
ATOM 1337 O O . GLY A 1 187 ? 99.061 19.624 6.172 1.00 22.56 187 GLY A O 1
ATOM 1338 N N . ALA A 1 188 ? 98.318 17.865 7.406 1.00 20.20 188 ALA A N 1
ATOM 1339 C CA . ALA A 1 188 ? 98.396 16.881 6.298 1.00 16.50 188 ALA A CA 1
ATOM 1340 C C . ALA A 1 188 ? 97.241 17.179 5.337 1.00 17.07 188 ALA A C 1
ATOM 1341 O O . ALA A 1 188 ? 96.196 17.671 5.748 1.00 18.14 188 ALA A O 1
ATOM 1343 N N . TYR A 1 189 ? 97.461 16.828 4.074 1.00 15.83 189 TYR A N 1
ATOM 1344 C CA . TYR A 1 189 ? 96.430 17.003 3.033 1.00 18.07 189 TYR A CA 1
ATOM 1345 C C . TYR A 1 189 ? 95.970 15.646 2.588 1.00 18.58 189 TYR A C 1
ATOM 1346 O O . TYR A 1 189 ? 96.796 14.754 2.393 1.00 17.00 189 TYR A O 1
ATOM 1355 N N . VAL A 1 190 ? 94.651 15.490 2.419 1.00 16.61 190 VAL A N 1
ATOM 1356 C CA . VAL A 1 190 ? 94.099 14.290 1.775 1.00 15.38 190 VAL A CA 1
ATOM 1357 C C . VAL A 1 190 ? 93.321 14.721 0.545 1.00 18.79 190 VAL A C 1
ATOM 1358 O O . VAL A 1 190 ? 92.506 15.627 0.648 1.00 18.77 190 VAL A O 1
ATOM 1362 N N . ALA A 1 191 ? 93.576 14.079 -0.595 1.00 16.07 191 ALA A N 1
ATOM 1363 C CA . ALA A 1 191 ? 92.758 14.338 -1.778 1.00 15.71 191 ALA A CA 1
ATOM 1364 C C . ALA A 1 191 ? 91.731 13.224 -1.821 1.00 17.38 191 ALA A C 1
ATOM 1365 O O . ALA A 1 191 ? 92.078 12.027 -1.826 1.00 19.31 191 ALA A O 1
ATOM 1367 N N . ILE A 1 192 ? 90.465 13.614 -1.904 1.00 14.47 192 ILE A N 1
ATOM 1368 C CA . ILE A 1 192 ? 89.374 12.628 -2.038 1.00 15.70 192 ILE A CA 1
ATOM 1369 C C . ILE A 1 192 ? 88.831 12.816 -3.455 1.00 16.82 192 ILE A C 1
ATOM 1370 O O . ILE A 1 192 ? 88.310 13.874 -3.815 1.00 16.43 192 ILE A O 1
ATOM 1375 N N . VAL A 1 193 ? 89.004 11.788 -4.297 1.00 15.17 193 VAL A N 1
ATOM 1376 C CA . VAL A 1 193 ? 88.797 11.953 -5.730 1.00 15.09 193 VAL A CA 1
ATOM 1377 C C . VAL A 1 193 ? 87.525 11.232 -6.073 1.00 16.51 193 VAL A C 1
ATOM 1378 O O . VAL A 1 193 ? 87.423 9.983 -5.946 1.00 13.98 193 VAL A O 1
ATOM 1382 N N . GLY A 1 194 ? 86.515 12.015 -6.494 1.00 14.41 194 GLY A N 1
ATOM 1383 C CA . GLY A 1 194 ? 85.228 11.446 -6.862 1.00 13.27 194 GLY A CA 1
ATOM 1384 C C . GLY A 1 194 ? 84.246 11.628 -5.737 1.00 16.87 194 GLY A C 1
ATOM 1385 O O . GLY A 1 194 ? 84.212 10.802 -4.817 1.00 16.19 194 GLY A O 1
ATOM 1386 N N . VAL A 1 195 ? 83.428 12.683 -5.815 1.00 14.61 195 VAL A N 1
ATOM 1387 C CA . VAL A 1 195 ? 82.461 12.945 -4.745 1.00 14.65 195 VAL A CA 1
ATOM 1388 C C . VAL A 1 195 ? 81.114 12.278 -5.147 1.00 17.09 195 VAL A C 1
ATOM 1389 O O . VAL A 1 195 ? 80.067 12.941 -5.399 1.00 18.60 195 VAL A O 1
ATOM 1393 N N . GLY A 1 196 ? 81.158 10.959 -5.265 1.00 15.85 196 GLY A N 1
ATOM 1394 C CA . GLY A 1 196 ? 80.010 10.197 -5.714 1.00 14.67 196 GLY A CA 1
ATOM 1395 C C . GLY A 1 196 ? 79.308 9.531 -4.579 1.00 14.90 196 GLY A C 1
ATOM 1396 O O . GLY A 1 196 ? 79.268 10.054 -3.430 1.00 16.42 196 GLY A O 1
ATOM 1397 N N . GLY A 1 197 ? 78.702 8.379 -4.864 1.00 16.17 197 GLY A N 1
ATOM 1398 C CA . GLY A 1 197 ? 77.989 7.677 -3.820 1.00 16.19 197 GLY A CA 1
ATOM 1399 C C . GLY A 1 197 ? 78.896 7.362 -2.655 1.00 15.88 197 GLY A C 1
ATOM 1400 O O . GLY A 1 197 ? 78.569 7.679 -1.512 1.00 16.09 197 GLY A O 1
ATOM 1401 N N . LEU A 1 198 ? 80.048 6.758 -2.947 1.00 14.91 198 LEU A N 1
ATOM 1402 C CA . LEU A 1 198 ? 81.035 6.546 -1.877 1.00 13.99 198 LEU A CA 1
ATOM 1403 C C . LEU A 1 198 ? 81.756 7.814 -1.466 1.00 14.96 198 LEU A C 1
ATOM 1404 O O . LEU A 1 198 ? 81.923 8.073 -0.264 1.00 16.38 198 LEU A O 1
ATOM 1409 N N . GLY A 1 199 ? 82.191 8.602 -2.445 1.00 13.81 199 GLY A N 1
ATOM 1410 C CA . GLY A 1 199 ? 83.093 9.705 -2.145 1.00 13.79 199 GLY A CA 1
ATOM 1411 C C . GLY A 1 199 ? 82.433 10.780 -1.269 1.00 15.57 199 GLY A C 1
ATOM 1412 O O . GLY A 1 199 ? 83.133 11.337 -0.420 1.00 15.68 199 GLY A O 1
ATOM 1413 N N . HIS A 1 200 ? 81.142 11.093 -1.479 1.00 15.53 200 HIS A N 1
ATOM 1414 C CA . HIS A 1 200 ? 80.506 12.127 -0.645 1.00 15.92 200 HIS A CA 1
ATOM 1415 C C . HIS A 1 200 ? 80.419 11.685 0.809 1.00 15.27 200 HIS A C 1
ATOM 1416 O O . HIS A 1 200 ? 80.448 12.546 1.736 1.00 16.52 200 HIS A O 1
ATOM 1423 N N . ILE A 1 201 ? 80.321 10.369 1.044 1.00 16.12 201 ILE A N 1
ATOM 1424 C CA . ILE A 1 201 ? 80.395 9.849 2.410 1.00 14.72 201 ILE A CA 1
ATOM 1425 C C . ILE A 1 201 ? 81.818 9.995 2.927 1.00 16.27 201 ILE A C 1
ATOM 1426 O O . ILE A 1 201 ? 82.027 10.366 4.087 1.00 16.46 201 ILE A O 1
ATOM 1431 N N . ALA A 1 202 ? 82.805 9.702 2.080 1.00 13.86 202 ALA A N 1
ATOM 1432 C CA . ALA A 1 202 ? 84.191 9.801 2.513 1.00 16.73 202 ALA A CA 1
ATOM 1433 C C . ALA A 1 202 ? 84.580 11.226 2.891 1.00 17.82 202 ALA A C 1
ATOM 1434 O O . ALA A 1 202 ? 85.354 11.420 3.821 1.00 18.81 202 ALA A O 1
ATOM 1436 N N . VAL A 1 203 ? 84.013 12.228 2.204 1.00 15.79 203 VAL A N 1
ATOM 1437 C CA . VAL A 1 203 ? 84.301 13.626 2.574 1.00 17.19 203 VAL A CA 1
ATOM 1438 C C . VAL A 1 203 ? 83.884 13.806 4.033 1.00 17.54 203 VAL A C 1
ATOM 1439 O O . VAL A 1 203 ? 84.672 14.323 4.862 1.00 17.94 203 VAL A O 1
ATOM 1443 N N . GLN A 1 204 ? 82.681 13.380 4.371 1.00 15.66 204 GLN A N 1
ATOM 1444 C CA . GLN A 1 204 ? 82.194 13.514 5.769 1.00 17.26 204 GLN A CA 1
ATOM 1445 C C . GLN A 1 204 ? 83.062 12.764 6.765 1.00 18.48 204 GLN A C 1
ATOM 1446 O O . GLN A 1 204 ? 83.388 13.269 7.865 1.00 19.22 204 GLN A O 1
ATOM 1452 N N . LEU A 1 205 ? 83.458 11.554 6.386 1.00 17.78 205 LEU A N 1
ATOM 1453 C CA . LEU A 1 205 ? 84.213 10.694 7.320 1.00 15.89 205 LEU A CA 1
ATOM 1454 C C . LEU A 1 205 ? 85.600 11.221 7.515 1.00 17.12 205 LEU A C 1
ATOM 1455 O O . LEU A 1 205 ? 86.125 11.121 8.641 1.00 19.63 205 LEU A O 1
ATOM 1460 N N . LEU A 1 206 ? 86.201 11.797 6.476 1.00 16.54 206 LEU A N 1
ATOM 1461 C CA . LEU A 1 206 ? 87.542 12.388 6.632 1.00 17.95 206 LEU A CA 1
ATOM 1462 C C . LEU A 1 206 ? 87.487 13.503 7.670 1.00 23.76 206 LEU A C 1
ATOM 1463 O O . LEU A 1 206 ? 88.399 13.661 8.476 1.00 20.16 206 LEU A O 1
ATOM 1468 N N . LYS A 1 207 ? 86.387 14.247 7.682 1.00 22.52 207 LYS A N 1
ATOM 1469 C CA . LYS A 1 207 ? 86.301 15.380 8.628 1.00 19.59 207 LYS A CA 1
ATOM 1470 C C . LYS A 1 207 ? 86.012 14.939 10.062 1.00 22.50 207 LYS A C 1
ATOM 1471 O O . LYS A 1 207 ? 86.408 15.637 10.988 1.00 25.55 207 LYS A O 1
ATOM 1477 N N . VAL A 1 208 ? 85.299 13.833 10.253 1.00 22.39 208 VAL A N 1
ATOM 1478 C CA . VAL A 1 208 ? 84.961 13.265 11.563 1.00 25.13 208 VAL A CA 1
ATOM 1479 C C . VAL A 1 208 ? 86.136 12.449 12.113 1.00 25.44 208 VAL A C 1
ATOM 1480 O O . VAL A 1 208 ? 86.322 12.380 13.337 1.00 25.39 208 VAL A O 1
ATOM 1484 N N . MET A 1 209 ? 86.907 11.804 11.217 1.00 21.22 209 MET A N 1
ATOM 1485 C CA . MET A 1 209 ? 87.858 10.769 11.655 1.00 21.26 209 MET A CA 1
ATOM 1486 C C . MET A 1 209 ? 89.316 11.208 11.623 1.00 23.10 209 MET A C 1
ATOM 1487 O O . MET A 1 209 ? 90.197 10.518 12.169 1.00 22.66 209 MET A O 1
ATOM 1496 N N . THR A 1 210 ? 89.591 12.327 10.960 1.00 19.27 210 THR A N 1
ATOM 1497 C CA . THR A 1 210 ? 90.950 12.855 10.885 1.00 20.43 210 THR A CA 1
ATOM 1498 C C . THR A 1 210 ? 90.938 14.346 11.044 1.00 19.70 210 THR A C 1
ATOM 1499 O O . THR A 1 210 ? 89.901 14.978 10.815 1.00 19.95 210 THR A O 1
ATOM 1503 N N . PRO A 1 211 ? 92.074 14.913 11.420 1.00 18.94 211 PRO A N 1
ATOM 1504 C CA . PRO A 1 211 ? 92.244 16.372 11.388 1.00 19.30 211 PRO A CA 1
ATOM 1505 C C . PRO A 1 211 ? 92.852 16.914 10.079 1.00 19.33 211 PRO A C 1
ATOM 1506 O O . PRO A 1 211 ? 93.306 18.049 10.023 1.00 22.60 211 PRO A O 1
ATOM 1510 N N . ALA A 1 212 ? 92.869 16.119 9.011 1.00 18.38 212 ALA A N 1
ATOM 1511 C CA . ALA A 1 212 ? 93.540 16.491 7.795 1.00 17.99 212 ALA A CA 1
ATOM 1512 C C . ALA A 1 212 ? 92.740 17.568 7.011 1.00 16.61 212 ALA A C 1
ATOM 1513 O O . ALA A 1 212 ? 91.527 17.693 7.202 1.00 19.58 212 ALA A O 1
ATOM 1515 N N . THR A 1 213 ? 93.444 18.299 6.159 1.00 16.77 213 THR A N 1
ATOM 1516 C CA . THR A 1 213 ? 92.867 19.291 5.237 1.00 18.39 213 THR A CA 1
ATOM 1517 C C . THR A 1 213 ? 92.368 18.519 4.020 1.00 19.62 213 THR A C 1
ATOM 1518 O O . THR A 1 213 ? 93.150 17.782 3.424 1.00 20.72 213 THR A O 1
ATOM 1522 N N . VAL A 1 214 ? 91.088 18.667 3.697 1.00 18.41 214 VAL A N 1
ATOM 1523 C CA . VAL A 1 214 ? 90.435 17.794 2.698 1.00 17.92 214 VAL A CA 1
ATOM 1524 C C . VAL A 1 214 ? 90.289 18.536 1.373 1.00 17.79 214 VAL A C 1
ATOM 1525 O O . VAL A 1 214 ? 89.697 19.624 1.295 1.00 17.61 214 VAL A O 1
ATOM 1529 N N . ILE A 1 215 ? 90.866 17.972 0.308 1.00 15.77 215 ILE A N 1
ATOM 1530 C CA . ILE A 1 215 ? 90.751 18.537 -1.029 1.00 16.81 215 ILE A CA 1
ATOM 1531 C C . ILE A 1 215 ? 89.891 17.554 -1.817 1.00 16.48 215 ILE A C 1
ATOM 1532 O O . ILE A 1 215 ? 90.314 16.409 -2.049 1.00 17.63 215 ILE A O 1
ATOM 1537 N N . ALA A 1 216 ? 88.708 17.995 -2.253 1.00 15.50 216 ALA A N 1
ATOM 1538 C CA . ALA A 1 216 ? 87.798 17.112 -2.984 1.00 16.20 216 ALA A CA 1
ATOM 1539 C C . ALA A 1 216 ? 87.889 17.386 -4.489 1.00 16.42 216 ALA A C 1
ATOM 1540 O O . ALA A 1 216 ? 87.895 18.549 -4.892 1.00 17.04 216 ALA A O 1
ATOM 1542 N N . LEU A 1 217 ? 87.937 16.324 -5.312 1.00 15.31 217 LEU A N 1
ATOM 1543 C CA . LEU A 1 217 ? 88.069 16.468 -6.761 1.00 15.56 217 LEU A CA 1
ATOM 1544 C C . LEU A 1 217 ? 86.867 15.825 -7.442 1.00 15.57 217 LEU A C 1
ATOM 1545 O O . LEU A 1 217 ? 86.377 14.777 -7.028 1.00 15.50 217 LEU A O 1
ATOM 1550 N N . ASP A 1 218 ? 86.295 16.537 -8.415 1.00 14.91 218 ASP A N 1
ATOM 1551 C CA . ASP A 1 218 ? 85.241 15.930 -9.234 1.00 14.00 218 ASP A CA 1
ATOM 1552 C C . ASP A 1 218 ? 85.198 16.730 -10.524 1.00 15.72 218 ASP A C 1
ATOM 1553 O O . ASP A 1 218 ? 86.048 17.596 -10.755 1.00 16.61 218 ASP A O 1
ATOM 1558 N N . VAL A 1 219 ? 84.215 16.400 -11.362 1.00 16.90 219 VAL A N 1
ATOM 1559 C CA . VAL A 1 219 ? 84.163 16.926 -12.738 1.00 19.22 219 VAL A CA 1
ATOM 1560 C C . VAL A 1 219 ? 82.769 17.414 -13.092 1.00 19.32 219 VAL A C 1
ATOM 1561 O O . VAL A 1 219 ? 82.452 17.595 -14.277 1.00 21.07 219 VAL A O 1
ATOM 1565 N N . LYS A 1 220 ? 81.912 17.590 -12.084 1.00 18.93 220 LYS A N 1
ATOM 1566 C CA . LYS A 1 220 ? 80.596 18.243 -12.222 1.00 22.55 220 LYS A CA 1
ATOM 1567 C C . LYS A 1 220 ? 80.453 19.282 -11.140 1.00 22.80 220 LYS A C 1
ATOM 1568 O O . LYS A 1 220 ? 80.642 18.992 -9.956 1.00 21.98 220 LYS A O 1
ATOM 1574 N N . GLU A 1 221 ? 80.049 20.479 -11.523 1.00 20.09 221 GLU A N 1
ATOM 1575 C CA . GLU A 1 221 ? 79.959 21.583 -10.574 1.00 22.84 221 GLU A CA 1
ATOM 1576 C C . GLU A 1 221 ? 79.100 21.310 -9.347 1.00 21.80 221 GLU A C 1
ATOM 1577 O O . GLU A 1 221 ? 79.488 21.685 -8.227 1.00 22.72 221 GLU A O 1
ATOM 1583 N N . GLU A 1 222 ? 77.970 20.625 -9.510 1.00 19.15 222 GLU A N 1
ATOM 1584 C CA . GLU A 1 222 ? 77.099 20.396 -8.369 1.00 18.06 222 GLU A CA 1
ATOM 1585 C C . GLU A 1 222 ? 77.740 19.432 -7.371 1.00 19.15 222 GLU A C 1
ATOM 1586 O O . GLU A 1 222 ? 77.366 19.415 -6.205 1.00 19.42 222 GLU A O 1
ATOM 1592 N N . LYS A 1 223 ? 78.654 18.595 -7.859 1.00 18.02 223 LYS A N 1
ATOM 1593 C CA . LYS A 1 223 ? 79.290 17.634 -6.930 1.00 19.25 223 LYS A CA 1
ATOM 1594 C C . LYS A 1 223 ? 80.386 18.317 -6.112 1.00 17.66 223 LYS A C 1
ATOM 1595 O O . LYS A 1 223 ? 80.599 17.949 -4.933 1.00 18.57 223 LYS A O 1
ATOM 1601 N N . LEU A 1 224 ? 81.046 19.290 -6.738 1.00 19.10 224 LEU A N 1
ATOM 1602 C CA . LEU A 1 224 ? 82.017 20.159 -6.051 1.00 21.24 224 LEU A CA 1
ATOM 1603 C C . LEU A 1 224 ? 81.300 20.964 -4.977 1.00 22.55 224 LEU A C 1
ATOM 1604 O O . LEU A 1 224 ? 81.766 21.055 -3.841 1.00 21.09 224 LEU A O 1
ATOM 1609 N N . LYS A 1 225 ? 80.121 21.485 -5.306 1.00 18.90 225 LYS A N 1
ATOM 1610 C CA . LYS A 1 225 ? 79.339 22.177 -4.280 1.00 20.24 225 LYS A CA 1
ATOM 1611 C C . LYS A 1 225 ? 78.844 21.312 -3.147 1.00 18.69 225 LYS A C 1
ATOM 1612 O O . LYS A 1 225 ? 78.913 21.737 -1.982 1.00 21.04 225 LYS A O 1
ATOM 1618 N N . LEU A 1 226 ? 78.394 20.092 -3.457 1.00 17.96 226 LEU A N 1
ATOM 1619 C CA . LEU A 1 226 ? 78.081 19.112 -2.440 1.00 20.22 226 LEU A CA 1
ATOM 1620 C C . LEU A 1 226 ? 79.306 18.894 -1.532 1.00 21.11 226 LEU A C 1
ATOM 1621 O O . LEU A 1 226 ? 79.164 18.869 -0.302 1.00 17.44 226 LEU A O 1
ATOM 1626 N N . ALA A 1 227 ? 80.496 18.727 -2.132 1.00 17.21 227 ALA A N 1
ATOM 1627 C CA . ALA A 1 227 ? 81.686 18.504 -1.307 1.00 15.65 227 ALA A CA 1
ATOM 1628 C C . ALA A 1 227 ? 81.922 19.665 -0.341 1.00 18.36 227 ALA A C 1
ATOM 1629 O O . ALA A 1 227 ? 82.235 19.424 0.820 1.00 20.73 227 ALA A O 1
ATOM 1631 N N . GLU A 1 228 ? 81.724 20.898 -0.812 1.00 18.22 228 GLU A N 1
ATOM 1632 C CA . GLU A 1 228 ? 81.879 22.060 0.093 1.00 19.80 228 GLU A CA 1
ATOM 1633 C C . GLU A 1 228 ? 80.886 22.011 1.221 1.00 20.17 228 GLU A C 1
ATOM 1634 O O . GLU A 1 228 ? 81.250 22.268 2.367 1.00 21.46 228 GLU A O 1
ATOM 1640 N N . ARG A 1 229 ? 79.630 21.684 0.911 1.00 18.59 229 ARG A N 1
ATOM 1641 C CA . ARG A 1 229 ? 78.591 21.606 1.949 1.00 19.40 229 ARG A CA 1
ATOM 1642 C C . ARG A 1 229 ? 78.909 20.568 2.996 1.00 22.44 229 ARG A C 1
ATOM 1643 O O . ARG A 1 229 ? 78.590 20.729 4.160 1.00 24.09 229 ARG A O 1
ATOM 1651 N N . LEU A 1 230 ? 79.601 19.514 2.571 1.00 18.66 230 LEU A N 1
ATOM 1652 C CA . LEU A 1 230 ? 79.931 18.412 3.458 1.00 19.40 230 LEU A CA 1
ATOM 1653 C C . LEU A 1 230 ? 81.281 18.608 4.189 1.00 20.96 230 LEU A C 1
ATOM 1654 O O . LEU A 1 230 ? 81.732 17.723 4.945 1.00 23.49 230 LEU A O 1
ATOM 1659 N N . GLY A 1 231 ? 81.951 19.721 3.951 1.00 18.01 231 GLY A N 1
ATOM 1660 C CA . GLY A 1 231 ? 83.134 20.035 4.756 1.00 20.81 231 GLY A CA 1
ATOM 1661 C C . GLY A 1 231 ? 84.474 20.027 4.053 1.00 19.15 231 GLY A C 1
ATOM 1662 O O . GLY A 1 231 ? 85.485 20.297 4.703 1.00 23.85 231 GLY A O 1
ATOM 1663 N N . ALA A 1 232 ? 84.504 19.794 2.737 1.00 19.26 232 ALA A N 1
ATOM 1664 C CA . ALA A 1 232 ? 85.773 19.882 2.016 1.00 19.58 232 ALA A CA 1
ATOM 1665 C C . ALA A 1 232 ? 86.362 21.295 2.191 1.00 21.25 232 ALA A C 1
ATOM 1666 O O . ALA A 1 232 ? 85.641 22.312 2.102 1.00 21.19 232 ALA A O 1
ATOM 1668 N N . ASP A 1 233 ? 87.657 21.340 2.475 1.00 18.72 233 ASP A N 1
ATOM 1669 C CA . ASP A 1 233 ? 88.371 22.595 2.660 1.00 18.58 233 ASP A CA 1
ATOM 1670 C C . ASP A 1 233 ? 88.688 23.253 1.337 1.00 18.44 233 ASP A C 1
ATOM 1671 O O . ASP A 1 233 ? 88.777 24.473 1.245 1.00 20.94 233 ASP A O 1
ATOM 1676 N N . HIS A 1 234 ? 88.911 22.440 0.302 1.00 17.03 234 HIS A N 1
ATOM 1677 C CA . HIS A 1 234 ? 89.167 22.950 -1.033 1.00 19.23 234 HIS A CA 1
ATOM 1678 C C . HIS A 1 234 ? 88.484 21.992 -1.984 1.00 19.52 234 HIS A C 1
ATOM 1679 O O . HIS A 1 234 ? 88.321 20.807 -1.668 1.00 19.00 234 HIS A O 1
ATOM 1686 N N . VAL A 1 235 ? 88.060 22.540 -3.122 1.00 18.81 235 VAL A N 1
ATOM 1687 C CA . VAL A 1 235 ? 87.543 21.710 -4.224 1.00 19.63 235 VAL A CA 1
ATOM 1688 C C . VAL A 1 235 ? 88.265 21.992 -5.501 1.00 20.70 235 VAL A C 1
ATOM 1689 O O . VAL A 1 235 ? 88.631 23.153 -5.795 1.00 21.61 235 VAL A O 1
ATOM 1693 N N . VAL A 1 236 ? 88.442 20.948 -6.314 1.00 16.73 236 VAL A N 1
ATOM 1694 C CA . VAL A 1 236 ? 89.235 21.056 -7.528 1.00 17.36 236 VAL A CA 1
ATOM 1695 C C . VAL A 1 236 ? 88.466 20.405 -8.656 1.00 19.16 236 VAL A C 1
ATOM 1696 O O . VAL A 1 236 ? 88.053 19.258 -8.558 1.00 17.93 236 VAL A O 1
ATOM 1700 N N . ASP A 1 237 ? 88.272 21.158 -9.748 1.00 19.76 237 ASP A N 1
ATOM 1701 C CA . ASP A 1 237 ? 87.636 20.611 -10.931 1.00 18.88 237 ASP A CA 1
ATOM 1702 C C . ASP A 1 237 ? 88.693 19.833 -11.710 1.00 21.50 237 ASP A C 1
ATOM 1703 O O . ASP A 1 237 ? 89.614 20.421 -12.298 1.00 20.79 237 ASP A O 1
ATOM 1708 N N . ALA A 1 238 ? 88.576 18.506 -11.712 1.00 19.47 238 ALA A N 1
ATOM 1709 C CA . ALA A 1 238 ? 89.626 17.673 -12.291 1.00 20.01 238 ALA A CA 1
ATOM 1710 C C . ALA A 1 238 ? 89.623 17.638 -13.810 1.00 19.46 238 ALA A C 1
ATOM 1711 O O . ALA A 1 238 ? 90.413 16.924 -14.438 1.00 21.50 238 ALA A O 1
ATOM 1713 N N . ARG A 1 239 ? 88.723 18.396 -14.447 1.00 19.66 239 ARG A N 1
ATOM 1714 C CA . ARG A 1 239 ? 88.831 18.533 -15.895 1.00 20.96 239 ARG A CA 1
ATOM 1715 C C . ARG A 1 239 ? 89.950 19.488 -16.290 1.00 24.12 239 ARG A C 1
ATOM 1716 O O . ARG A 1 239 ? 90.319 19.533 -17.466 1.00 27.82 239 ARG A O 1
ATOM 1724 N N . ARG A 1 240 ? 90.462 20.271 -15.331 1.00 22.35 240 ARG A N 1
ATOM 1725 C CA . ARG A 1 240 ? 91.467 21.304 -15.600 1.00 27.80 240 ARG A CA 1
ATOM 1726 C C . ARG A 1 240 ? 92.770 21.061 -14.831 1.00 25.83 240 ARG A C 1
ATOM 1727 O O . ARG A 1 240 ? 93.051 21.758 -13.846 1.00 28.42 240 ARG A O 1
ATOM 1735 N N . ASP A 1 241 ? 93.570 20.123 -15.317 1.00 23.20 241 ASP A N 1
ATOM 1736 C CA . ASP A 1 241 ? 94.912 19.824 -14.740 1.00 23.10 241 ASP A CA 1
ATOM 1737 C C . ASP A 1 241 ? 94.895 19.643 -13.208 1.00 21.68 241 ASP A C 1
ATOM 1738 O O . ASP A 1 241 ? 95.419 20.486 -12.432 1.00 22.15 241 ASP A O 1
ATOM 1743 N N . PRO A 1 242 ? 94.253 18.579 -12.764 1.00 19.38 242 PRO A N 1
ATOM 1744 C CA . PRO A 1 242 ? 94.116 18.348 -11.326 1.00 18.75 242 PRO A CA 1
ATOM 1745 C C . PRO A 1 242 ? 95.449 18.266 -10.614 1.00 17.79 242 PRO A C 1
ATOM 1746 O O . PRO A 1 242 ? 95.500 18.712 -9.476 1.00 18.73 242 PRO A O 1
ATOM 1750 N N . VAL A 1 243 ? 96.475 17.673 -11.245 1.00 18.31 243 VAL A N 1
ATOM 1751 C CA . VAL A 1 243 ? 97.774 17.591 -10.573 1.00 18.04 243 VAL A CA 1
ATOM 1752 C C . VAL A 1 243 ? 98.345 18.985 -10.313 1.00 19.07 243 VAL A C 1
ATOM 1753 O O . VAL A 1 243 ? 98.749 19.284 -9.191 1.00 19.56 243 VAL A O 1
ATOM 1757 N N . LYS A 1 244 ? 98.313 19.844 -11.338 1.00 18.65 244 LYS A N 1
ATOM 1758 C CA . LYS A 1 244 ? 98.801 21.201 -11.174 1.00 21.57 244 LYS A CA 1
ATOM 1759 C C . LYS A 1 244 ? 98.038 21.938 -10.058 1.00 19.56 244 LYS A C 1
ATOM 1760 O O . LYS A 1 244 ? 98.660 22.526 -9.173 1.00 20.58 244 LYS A O 1
ATOM 1766 N N . GLN A 1 245 ? 96.710 21.838 -10.049 1.00 19.21 245 GLN A N 1
ATOM 1767 C CA . GLN A 1 245 ? 95.903 22.472 -9.001 1.00 18.88 245 GLN A CA 1
ATOM 1768 C C . GLN A 1 245 ? 96.265 21.991 -7.619 1.00 19.69 245 GLN A C 1
ATOM 1769 O O . GLN A 1 245 ? 96.407 22.789 -6.684 1.00 20.62 245 GLN A O 1
ATOM 1775 N N . VAL A 1 246 ? 96.356 20.676 -7.447 1.00 18.94 246 VAL A N 1
ATOM 1776 C CA . VAL A 1 246 ? 96.706 20.142 -6.151 1.00 19.05 246 VAL A CA 1
ATOM 1777 C C . VAL A 1 246 ? 98.131 20.511 -5.736 1.00 20.42 246 VAL A C 1
ATOM 1778 O O . VAL A 1 246 ? 98.359 20.818 -4.574 1.00 19.89 246 VAL A O 1
ATOM 1782 N N . MET A 1 247 ? 99.074 20.492 -6.674 1.00 18.63 247 MET A N 1
ATOM 1783 C CA . MET A 1 247 ? 100.441 20.920 -6.355 1.00 20.82 247 MET A CA 1
ATOM 1784 C C . MET A 1 247 ? 100.464 22.381 -5.903 1.00 23.70 247 MET A C 1
ATOM 1785 O O . MET A 1 247 ? 101.170 22.726 -4.945 1.00 24.22 247 MET A O 1
ATOM 1790 N N . GLU A 1 248 ? 99.646 23.227 -6.534 1.00 22.30 248 GLU A N 1
ATOM 1791 C CA . GLU A 1 248 ? 99.537 24.615 -6.076 1.00 24.99 248 GLU A CA 1
ATOM 1792 C C . GLU A 1 248 ? 98.985 24.713 -4.665 1.00 25.27 248 GLU A C 1
ATOM 1793 O O . GLU A 1 248 ? 99.581 25.385 -3.799 1.00 27.18 248 GLU A O 1
ATOM 1799 N N . LEU A 1 249 ? 97.879 24.004 -4.378 1.00 21.47 249 LEU A N 1
ATOM 1800 C CA . LEU A 1 249 ? 97.282 24.040 -3.052 1.00 22.46 249 LEU A CA 1
ATOM 1801 C C . LEU A 1 249 ? 98.232 23.562 -1.981 1.00 24.80 249 LEU A C 1
ATOM 1802 O O . LEU A 1 249 ? 98.115 23.974 -0.836 1.00 26.08 249 LEU A O 1
ATOM 1807 N N . THR A 1 250 ? 99.170 22.675 -2.352 1.00 23.42 250 THR A N 1
ATOM 1808 C CA . THR A 1 250 ? 100.022 22.047 -1.335 1.00 22.49 250 THR A CA 1
ATOM 1809 C C . THR A 1 250 ? 101.459 22.575 -1.432 1.00 23.23 250 THR A C 1
ATOM 1810 O O . THR A 1 250 ? 102.374 21.969 -0.855 1.00 23.29 250 THR A O 1
ATOM 1814 N N . ARG A 1 251 ? 101.650 23.688 -2.160 1.00 25.61 251 ARG A N 1
ATOM 1815 C CA . ARG A 1 251 ? 102.943 24.366 -2.239 1.00 28.54 251 ARG A CA 1
ATOM 1816 C C . ARG A 1 251 ? 104.023 23.429 -2.770 1.00 28.88 251 ARG A C 1
ATOM 1817 O O . ARG A 1 251 ? 105.157 23.427 -2.268 1.00 26.93 251 ARG A O 1
ATOM 1825 N N . GLY A 1 252 ? 103.626 22.623 -3.758 1.00 25.29 252 GLY A N 1
ATOM 1826 C CA . GLY A 1 252 ? 104.470 21.674 -4.459 1.00 25.14 252 GLY A CA 1
ATOM 1827 C C . GLY A 1 252 ? 104.801 20.408 -3.682 1.00 21.19 252 GLY A C 1
ATOM 1828 O O . GLY A 1 252 ? 105.619 19.608 -4.143 1.00 26.80 252 GLY A O 1
ATOM 1829 N N . ARG A 1 253 ? 104.199 20.218 -2.513 1.00 22.57 253 ARG A N 1
ATOM 1830 C CA . ARG A 1 253 ? 104.527 19.069 -1.684 1.00 21.87 253 ARG A CA 1
ATOM 1831 C C . ARG A 1 253 ? 103.678 17.843 -2.036 1.00 21.38 253 ARG A C 1
ATOM 1832 O O . ARG A 1 253 ? 104.042 16.718 -1.675 1.00 24.45 253 ARG A O 1
ATOM 1840 N N . GLY A 1 254 ? 102.525 18.065 -2.658 1.00 19.95 254 GLY A N 1
ATOM 1841 C CA . GLY A 1 254 ? 101.582 16.978 -2.882 1.00 19.18 254 GLY A CA 1
ATOM 1842 C C . GLY A 1 254 ? 100.816 16.612 -1.636 1.00 20.57 254 GLY A C 1
ATOM 1843 O O . GLY A 1 254 ? 100.973 17.241 -0.569 1.00 22.85 254 GLY A O 1
ATOM 1844 N N . VAL A 1 255 ? 100.004 15.565 -1.740 1.00 17.25 255 VAL A N 1
ATOM 1845 C CA . VAL A 1 255 ? 99.149 15.128 -0.660 1.00 17.51 255 VAL A CA 1
ATOM 1846 C C . VAL A 1 255 ? 99.761 13.947 0.100 1.00 17.59 255 VAL A C 1
ATOM 1847 O O . VAL A 1 255 ? 100.487 13.101 -0.460 1.00 17.46 255 VAL A O 1
ATOM 1851 N N . ASN A 1 256 ? 99.445 13.882 1.380 1.00 16.50 256 ASN A N 1
ATOM 1852 C CA . ASN A 1 256 ? 99.846 12.738 2.202 1.00 17.59 256 ASN A CA 1
ATOM 1853 C C . ASN A 1 256 ? 99.091 11.466 1.857 1.00 19.13 256 ASN A C 1
ATOM 1854 O O . ASN A 1 256 ? 99.659 10.370 1.895 1.00 16.83 256 ASN A O 1
ATOM 1859 N N . VAL A 1 257 ? 97.809 11.600 1.542 1.00 16.29 257 VAL A N 1
ATOM 1860 C CA . VAL A 1 257 ? 96.969 10.478 1.114 1.00 13.51 257 VAL A CA 1
ATOM 1861 C C . VAL A 1 257 ? 96.090 10.984 -0.020 1.00 14.90 257 VAL A C 1
ATOM 1862 O O . VAL A 1 257 ? 95.582 12.105 0.030 1.00 15.53 257 VAL A O 1
ATOM 1866 N N . ALA A 1 258 ? 95.970 10.169 -1.074 1.00 13.66 258 ALA A N 1
ATOM 1867 C CA . ALA A 1 258 ? 94.928 10.410 -2.102 1.00 15.17 258 ALA A CA 1
ATOM 1868 C C . ALA A 1 258 ? 94.019 9.188 -2.066 1.00 15.26 258 ALA A C 1
ATOM 1869 O O . ALA A 1 258 ? 94.478 8.054 -1.801 1.00 15.54 258 ALA A O 1
ATOM 1871 N N . MET A 1 259 ? 92.747 9.398 -2.338 1.00 14.14 259 MET A N 1
ATOM 1872 C CA . MET A 1 259 ? 91.774 8.288 -2.249 1.00 12.50 259 MET A CA 1
ATOM 1873 C C . MET A 1 259 ? 91.009 8.303 -3.567 1.00 16.82 259 MET A C 1
ATOM 1874 O O . MET A 1 259 ? 90.352 9.320 -3.847 1.00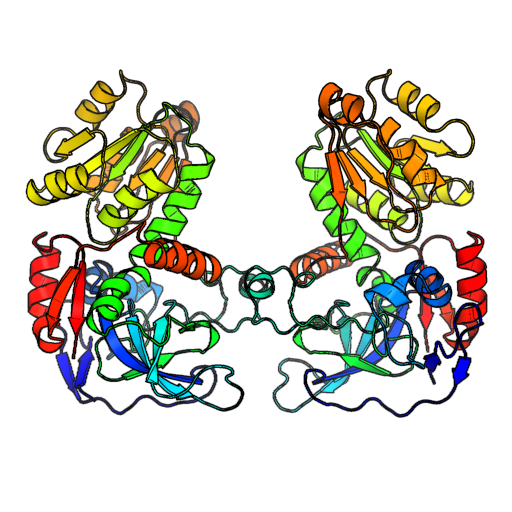 15.43 259 MET A O 1
ATOM 1879 N N . ASP A 1 260 ? 91.083 7.217 -4.359 1.00 14.15 260 ASP A N 1
ATOM 1880 C CA . ASP A 1 260 ? 90.394 7.222 -5.661 1.00 14.38 260 ASP A CA 1
ATOM 1881 C C . ASP A 1 260 ? 89.082 6.499 -5.491 1.00 13.82 260 ASP A C 1
ATOM 1882 O O . ASP A 1 260 ? 89.032 5.270 -5.327 1.00 15.17 260 ASP A O 1
ATOM 1887 N N . PHE A 1 261 ? 87.979 7.283 -5.410 1.00 12.87 261 PHE A N 1
ATOM 1888 C CA . PHE A 1 261 ? 86.625 6.764 -5.345 1.00 11.61 261 PHE A CA 1
ATOM 1889 C C . PHE A 1 261 ? 85.908 6.850 -6.696 1.00 13.60 261 PHE A C 1
ATOM 1890 O O . PHE A 1 261 ? 84.704 6.992 -6.760 1.00 16.83 261 PHE A O 1
ATOM 1898 N N . VAL A 1 262 ? 86.714 6.759 -7.757 1.00 14.06 262 VAL A N 1
ATOM 1899 C CA . VAL A 1 262 ? 86.184 6.751 -9.129 1.00 14.24 262 VAL A CA 1
ATOM 1900 C C . VAL A 1 262 ? 86.611 5.454 -9.816 1.00 15.28 262 VAL A C 1
ATOM 1901 O O . VAL A 1 262 ? 85.736 4.662 -10.250 1.00 19.23 262 VAL A O 1
ATOM 1905 N N . GLY A 1 263 ? 87.921 5.262 -9.959 1.00 15.90 263 GLY A N 1
ATOM 1906 C CA . GLY A 1 263 ? 88.465 4.025 -10.504 1.00 17.40 263 GLY A CA 1
ATOM 1907 C C . GLY A 1 263 ? 88.532 4.008 -12.021 1.00 19.56 263 GLY A C 1
ATOM 1908 O O . GLY A 1 263 ? 88.892 2.991 -12.582 1.00 19.24 263 GLY A O 1
ATOM 1909 N N . SER A 1 264 ? 88.204 5.121 -12.674 1.00 16.98 264 SER A N 1
ATOM 1910 C CA . SER A 1 264 ? 88.341 5.167 -14.139 1.00 17.83 264 SER A CA 1
ATOM 1911 C C . SER A 1 264 ? 89.793 5.203 -14.613 1.00 16.72 264 SER A C 1
ATOM 1912 O O . SER A 1 264 ? 90.708 5.469 -13.832 1.00 16.53 264 SER A O 1
ATOM 1915 N N . GLN A 1 265 ? 90.051 4.898 -15.897 1.00 16.89 265 GLN A N 1
ATOM 1916 C CA . GLN A 1 265 ? 91.407 5.081 -16.380 1.00 16.32 265 GLN A CA 1
ATOM 1917 C C . GLN A 1 265 ? 91.914 6.493 -16.156 1.00 17.16 265 GLN A C 1
ATOM 1918 O O . GLN A 1 265 ? 93.037 6.675 -15.722 1.00 17.83 265 GLN A O 1
ATOM 1924 N N . ALA A 1 266 ? 91.038 7.473 -16.374 1.00 18.28 266 ALA A N 1
ATOM 1925 C CA . ALA A 1 266 ? 91.379 8.878 -16.133 1.00 19.57 266 ALA A CA 1
ATOM 1926 C C . ALA A 1 266 ? 91.922 9.120 -14.721 1.00 20.11 266 ALA A C 1
ATOM 1927 O O . ALA A 1 266 ? 92.999 9.727 -14.517 1.00 22.46 266 ALA A O 1
ATOM 1929 N N . THR A 1 267 ? 91.193 8.618 -13.726 1.00 16.69 267 THR A N 1
ATOM 1930 C CA . THR A 1 267 ? 91.633 8.938 -12.356 1.00 16.46 267 THR A CA 1
ATOM 1931 C C . THR A 1 267 ? 92.825 8.097 -11.936 1.00 18.15 267 THR A C 1
ATOM 1932 O O . THR A 1 267 ? 93.709 8.558 -11.210 1.00 20.22 267 THR A O 1
ATOM 1936 N N . VAL A 1 268 ? 92.858 6.845 -12.374 1.00 18.45 268 VAL A N 1
ATOM 1937 C CA . VAL A 1 268 ? 93.997 6.010 -12.001 1.00 18.47 268 VAL A CA 1
ATOM 1938 C C . VAL A 1 268 ? 95.303 6.551 -12.642 1.00 16.75 268 VAL A C 1
ATOM 1939 O O . VAL A 1 268 ? 96.388 6.384 -12.076 1.00 17.51 268 VAL A O 1
ATOM 1943 N N . ASP A 1 269 ? 95.153 7.212 -13.808 1.00 18.19 269 ASP A N 1
ATOM 1944 C CA . ASP A 1 269 ? 96.243 7.883 -14.549 1.00 19.54 269 ASP A CA 1
ATOM 1945 C C . ASP A 1 269 ? 96.827 8.994 -13.628 1.00 18.13 269 ASP A C 1
ATOM 1946 O O . ASP A 1 269 ? 98.052 9.110 -13.469 1.00 18.99 269 ASP A O 1
ATOM 1951 N N . TYR A 1 270 ? 95.964 9.855 -13.062 1.00 13.96 270 TYR A N 1
ATOM 1952 C CA . TYR A 1 270 ? 96.503 11.055 -12.418 1.00 15.38 270 TYR A CA 1
ATOM 1953 C C . TYR A 1 270 ? 96.660 10.957 -10.926 1.00 15.10 270 TYR A C 1
ATOM 1954 O O . TYR A 1 270 ? 97.516 11.650 -10.355 1.00 16.44 270 TYR A O 1
ATOM 1963 N N . THR A 1 271 ? 95.881 10.094 -10.286 1.00 14.76 271 THR A N 1
ATOM 1964 C CA . THR A 1 271 ? 95.957 10.104 -8.794 1.00 17.64 271 THR A CA 1
ATOM 1965 C C . THR A 1 271 ? 97.342 9.772 -8.199 1.00 15.78 271 THR A C 1
ATOM 1966 O O . THR A 1 271 ? 97.694 10.364 -7.200 1.00 15.18 271 THR A O 1
ATOM 1970 N N . PRO A 1 272 ? 98.140 8.858 -8.772 1.00 15.84 272 PRO A N 1
ATOM 1971 C CA . PRO A 1 272 ? 99.475 8.619 -8.180 1.00 16.06 272 PRO A CA 1
ATOM 1972 C C . PRO A 1 272 ? 100.381 9.850 -8.196 1.00 14.57 272 PRO A C 1
ATOM 1973 O O . PRO A 1 272 ? 101.271 9.986 -7.380 1.00 16.56 272 PRO A O 1
ATOM 1977 N N . TYR A 1 273 ? 100.148 10.765 -9.148 1.00 14.24 273 TYR A N 1
ATOM 1978 C CA . TYR A 1 273 ? 100.927 11.970 -9.313 1.00 15.43 273 TYR A CA 1
ATOM 1979 C C . TYR A 1 273 ? 100.528 13.072 -8.330 1.00 17.42 273 TYR A C 1
ATOM 1980 O O . TYR A 1 273 ? 101.193 14.111 -8.277 1.00 20.37 273 TYR A O 1
ATOM 1989 N N . LEU A 1 274 ? 99.451 12.834 -7.571 1.00 16.24 274 LEU A N 1
ATOM 1990 C CA . LEU A 1 274 ? 99.065 13.752 -6.485 1.00 16.11 274 LEU A CA 1
ATOM 1991 C C . LEU A 1 274 ? 99.919 13.564 -5.233 1.00 17.95 274 LEU A C 1
ATOM 1992 O O . LEU A 1 274 ? 99.951 14.434 -4.356 1.00 17.48 274 LEU A O 1
ATOM 1997 N N . LEU A 1 275 ? 100.565 12.410 -5.124 1.00 18.53 275 LEU A N 1
ATOM 1998 C CA . LEU A 1 275 ? 101.203 12.039 -3.859 1.00 15.82 275 LEU A CA 1
ATOM 1999 C C . LEU A 1 275 ? 102.513 12.766 -3.609 1.00 16.05 275 LEU A C 1
ATOM 2000 O O . LEU A 1 275 ? 103.382 12.903 -4.493 1.00 18.48 275 LEU A O 1
ATOM 2005 N N . GLY A 1 276 ? 102.661 13.161 -2.355 1.00 17.31 276 GLY A N 1
ATOM 2006 C CA . GLY A 1 276 ? 103.934 13.649 -1.869 1.00 18.12 276 GLY A CA 1
ATOM 2007 C C . GLY A 1 276 ? 104.808 12.514 -1.376 1.00 17.15 276 GLY A C 1
ATOM 2008 O O . GLY A 1 276 ? 104.530 11.340 -1.575 1.00 18.08 276 GLY A O 1
ATOM 2009 N N . ARG A 1 277 ? 105.890 12.902 -0.715 1.00 17.20 277 ARG A N 1
ATOM 2010 C CA . ARG A 1 277 ? 106.860 11.904 -0.235 1.00 18.23 277 ARG A CA 1
ATOM 2011 C C . ARG A 1 277 ? 106.207 11.086 0.844 1.00 16.97 277 ARG A C 1
ATOM 2012 O O . ARG A 1 277 ? 105.521 11.619 1.770 1.00 18.52 277 ARG A O 1
ATOM 2020 N N . MET A 1 278 ? 106.444 9.768 0.769 1.00 15.58 278 MET A N 1
ATOM 2021 C CA . MET A 1 278 ? 105.781 8.796 1.636 1.00 15.66 278 MET A CA 1
ATOM 2022 C C . MET A 1 278 ? 104.250 8.850 1.530 1.00 15.04 278 MET A C 1
ATOM 2023 O O . MET A 1 278 ? 103.540 8.282 2.364 1.00 17.97 278 MET A O 1
ATOM 2032 N N . GLY A 1 279 ? 103.785 9.421 0.420 1.00 15.82 279 GLY A N 1
ATOM 2033 C CA . GLY A 1 279 ? 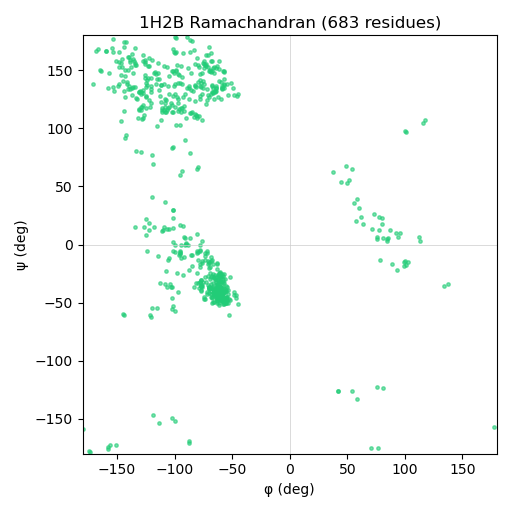102.343 9.479 0.116 1.00 15.35 279 GLY A CA 1
ATOM 2034 C C . GLY A 1 279 ? 101.708 8.112 -0.143 1.00 15.95 279 GLY A C 1
ATOM 2035 O O . GLY A 1 279 ? 102.393 7.165 -0.556 1.00 16.69 279 GLY A O 1
ATOM 2036 N N . ARG A 1 280 ? 100.414 8.003 0.149 1.00 15.48 280 ARG A N 1
ATOM 2037 C CA . ARG A 1 280 ? 99.668 6.752 -0.013 1.00 13.67 280 ARG A CA 1
ATOM 2038 C C . ARG A 1 280 ? 98.425 7.021 -0.849 1.00 15.53 280 ARG A C 1
ATOM 2039 O O . ARG A 1 280 ? 97.637 7.919 -0.542 1.00 15.57 280 ARG A O 1
ATOM 2047 N N . LEU A 1 281 ? 98.231 6.193 -1.868 1.00 14.02 281 LEU A N 1
ATOM 2048 C CA . LEU A 1 281 ? 97.004 6.241 -2.670 1.00 14.14 281 LEU A CA 1
ATOM 2049 C C . LEU A 1 281 ? 96.159 5.053 -2.271 1.00 14.59 281 LEU A C 1
ATOM 2050 O O . LEU A 1 281 ? 96.572 3.890 -2.393 1.00 17.33 281 LEU A O 1
ATOM 2055 N N . ILE A 1 282 ? 94.980 5.333 -1.749 1.00 13.40 282 ILE A N 1
ATOM 2056 C CA . ILE A 1 282 ? 94.049 4.301 -1.395 1.00 13.68 282 ILE A CA 1
ATOM 2057 C C . ILE A 1 282 ? 93.119 4.134 -2.603 1.00 13.11 282 ILE A C 1
ATOM 2058 O O . ILE A 1 282 ? 92.373 5.057 -3.015 1.00 15.56 282 ILE A O 1
ATOM 2063 N N . ILE A 1 283 ? 93.180 2.929 -3.177 1.00 13.94 283 ILE A N 1
ATOM 2064 C CA . ILE A 1 283 ? 92.405 2.628 -4.369 1.00 14.65 283 ILE A CA 1
ATOM 2065 C C . ILE A 1 283 ? 91.109 1.925 -3.991 1.00 15.01 283 ILE A C 1
ATOM 2066 O O . ILE A 1 283 ? 91.101 0.810 -3.425 1.00 15.26 283 ILE A O 1
ATOM 2071 N N . VAL A 1 284 ? 89.990 2.598 -4.285 1.00 14.73 284 VAL A N 1
ATOM 2072 C CA . VAL A 1 284 ? 88.671 2.109 -3.990 1.00 13.46 284 VAL A CA 1
ATOM 2073 C C . VAL A 1 284 ? 87.882 1.854 -5.249 1.00 14.00 284 VAL A C 1
ATOM 2074 O O . VAL A 1 284 ? 87.392 0.748 -5.478 1.00 16.18 284 VAL A O 1
ATOM 2078 N N . GLY A 1 285 ? 87.774 2.876 -6.097 1.00 16.21 285 GLY A N 1
ATOM 2079 C CA . GLY A 1 285 ? 87.134 2.640 -7.372 1.00 14.99 285 GLY A CA 1
ATOM 2080 C C . GLY A 1 285 ? 87.992 1.718 -8.234 1.00 14.02 285 GLY A C 1
ATOM 2081 O O . GLY A 1 285 ? 89.190 1.569 -8.034 1.00 15.52 285 GLY A O 1
ATOM 2082 N N . TYR A 1 286 ? 87.333 1.070 -9.200 1.00 14.37 286 TYR A N 1
ATOM 2083 C CA . TYR A 1 286 ? 88.106 0.204 -10.079 1.00 15.84 286 TYR A CA 1
ATOM 2084 C C . TYR A 1 286 ? 87.545 0.259 -11.484 1.00 16.35 286 TYR A C 1
ATOM 2085 O O . TYR A 1 286 ? 86.479 0.793 -11.728 1.00 18.70 286 TYR A O 1
ATOM 2094 N N . GLY A 1 287 ? 88.312 -0.339 -12.385 1.00 16.19 287 GLY A N 1
ATOM 2095 C CA . GLY A 1 287 ? 87.969 -0.354 -13.809 1.00 20.71 287 GLY A CA 1
ATOM 2096 C C . GLY A 1 287 ? 89.187 0.004 -14.641 1.00 19.42 287 GLY A C 1
ATOM 2097 O O . GLY A 1 287 ? 89.338 -0.526 -15.766 1.00 25.67 287 GLY A O 1
ATOM 2098 N N . GLY A 1 288 ? 90.028 0.916 -14.143 1.00 16.37 288 GLY A N 1
ATOM 2099 C CA . GLY A 1 288 ? 91.247 1.334 -14.822 1.00 17.48 288 GLY A CA 1
ATOM 2100 C C . GLY A 1 288 ? 92.452 0.457 -14.528 1.00 20.11 288 GLY A C 1
ATOM 2101 O O . GLY A 1 288 ? 92.389 -0.362 -13.630 1.00 23.69 288 GLY A O 1
ATOM 2102 N N . GLU A 1 289 ? 93.516 0.585 -15.333 1.00 17.47 289 GLU A N 1
ATOM 2103 C CA . GLU A 1 289 ? 94.733 -0.143 -15.034 1.00 17.68 289 GLU A CA 1
ATOM 2104 C C . GLU A 1 289 ? 95.741 0.762 -14.394 1.00 19.66 289 GLU A C 1
ATOM 2105 O O . GLU A 1 289 ? 96.001 1.813 -14.884 1.00 21.49 289 GLU A O 1
ATOM 2111 N N . LEU A 1 290 ? 96.300 0.371 -13.240 1.00 20.54 290 LEU A N 1
ATOM 2112 C CA . LEU A 1 290 ? 97.346 1.164 -12.609 1.00 19.96 290 LEU A CA 1
ATOM 2113 C C . LEU A 1 290 ? 98.646 1.073 -13.415 1.00 24.97 290 LEU A C 1
ATOM 2114 O O . LEU A 1 290 ? 99.032 -0.038 -13.776 1.00 27.69 290 LEU A O 1
ATOM 2119 N N . ARG A 1 291 ? 99.260 2.212 -13.760 1.00 21.33 291 ARG A N 1
ATOM 2120 C CA . ARG A 1 291 ? 100.516 2.244 -14.559 1.00 22.64 291 ARG A CA 1
ATOM 2121 C C . ARG A 1 291 ? 101.356 3.373 -14.066 1.00 25.48 291 ARG A C 1
ATOM 2122 O O . ARG A 1 291 ? 100.923 4.529 -14.122 1.00 29.47 291 ARG A O 1
ATOM 2130 N N . PHE A 1 292 ? 102.523 3.052 -13.498 1.00 18.21 292 PHE A N 1
ATOM 2131 C CA . PHE A 1 292 ? 103.304 4.049 -12.797 1.00 16.87 292 PHE A CA 1
ATOM 2132 C C . PHE A 1 292 ? 104.748 3.558 -12.755 1.00 15.85 292 PHE A C 1
ATOM 2133 O O . PHE A 1 292 ? 104.976 2.368 -12.501 1.00 17.51 292 PHE A O 1
ATOM 2141 N N . PRO A 1 293 ? 105.730 4.403 -13.051 1.00 17.53 293 PRO A N 1
ATOM 2142 C CA . PRO A 1 293 ? 107.130 3.941 -13.073 1.00 17.08 293 PRO A CA 1
ATOM 2143 C C . PRO A 1 293 ? 107.641 3.563 -11.662 1.00 16.28 293 PRO A C 1
ATOM 2144 O O . PRO A 1 293 ? 107.431 4.361 -10.698 1.00 15.97 293 PRO A O 1
ATOM 2148 N N . THR A 1 294 ? 108.264 2.376 -11.565 1.00 15.28 294 THR A N 1
ATOM 2149 C CA . THR A 1 294 ? 108.837 2.030 -10.247 1.00 16.00 294 THR A CA 1
ATOM 2150 C C . THR A 1 294 ? 109.905 3.001 -9.770 1.00 16.48 294 THR A C 1
ATOM 2151 O O . THR A 1 294 ? 110.132 3.127 -8.563 1.00 16.07 294 THR A O 1
ATOM 2155 N N . ILE A 1 295 ? 110.618 3.699 -10.673 1.00 15.89 295 ILE A N 1
ATOM 2156 C CA . ILE A 1 295 ? 111.654 4.582 -10.165 1.00 15.93 295 ILE A CA 1
ATOM 2157 C C . ILE A 1 295 ? 110.971 5.689 -9.315 1.00 15.71 295 ILE A C 1
ATOM 2158 O O . ILE A 1 295 ? 111.572 6.179 -8.373 1.00 17.47 295 ILE A O 1
ATOM 2163 N N . ARG A 1 296 ? 109.740 6.052 -9.678 1.00 16.14 296 ARG A N 1
ATOM 2164 C CA . ARG A 1 296 ? 108.980 7.043 -8.884 1.00 15.34 296 ARG A CA 1
ATOM 2165 C C . ARG A 1 296 ? 108.428 6.430 -7.626 1.00 16.67 296 ARG A C 1
ATOM 2166 O O . ARG A 1 296 ? 108.343 7.101 -6.587 1.00 18.86 296 ARG A O 1
ATOM 2174 N N . VAL A 1 297 ? 108.001 5.170 -7.709 1.00 15.19 297 VAL A N 1
ATOM 2175 C CA . VAL A 1 297 ? 107.509 4.460 -6.523 1.00 15.40 297 VAL A CA 1
ATOM 2176 C C . VAL A 1 297 ? 108.594 4.510 -5.441 1.00 14.21 297 VAL A C 1
ATOM 2177 O O . VAL A 1 297 ? 108.292 4.828 -4.287 1.00 17.64 297 VAL A O 1
ATOM 2181 N N . ILE A 1 298 ? 109.823 4.148 -5.786 1.00 13.15 298 ILE A N 1
ATOM 2182 C CA . ILE A 1 298 ? 110.883 4.129 -4.771 1.00 14.29 298 ILE A CA 1
ATOM 2183 C C . ILE A 1 298 ? 111.402 5.540 -4.456 1.00 16.54 298 ILE A C 1
ATOM 2184 O O . ILE A 1 298 ? 111.658 5.843 -3.281 1.00 17.17 298 ILE A O 1
ATOM 2189 N N . SER A 1 299 ? 111.554 6.420 -5.452 1.00 16.06 299 SER A N 1
ATOM 2190 C CA . SER A 1 299 ? 112.204 7.707 -5.127 1.00 17.46 299 SER A CA 1
ATOM 2191 C C . SER A 1 299 ? 111.322 8.593 -4.244 1.00 16.93 299 SER A C 1
ATOM 2192 O O . SER A 1 299 ? 111.872 9.371 -3.460 1.00 19.20 299 SER A O 1
ATOM 2195 N N . SER A 1 300 ? 109.999 8.473 -4.364 1.00 16.72 300 SER A N 1
ATOM 2196 C CA . SER A 1 300 ? 109.054 9.153 -3.483 1.00 17.23 300 SER A CA 1
ATOM 2197 C C . SER A 1 300 ? 108.671 8.296 -2.278 1.00 15.30 300 SER A C 1
ATOM 2198 O O . SER A 1 300 ? 108.024 8.803 -1.357 1.00 16.23 300 SER A O 1
ATOM 2201 N N . GLU A 1 301 ? 109.043 7.005 -2.294 1.00 15.34 301 GLU A N 1
ATOM 2202 C CA . GLU A 1 301 ? 108.615 6.011 -1.282 1.00 16.09 301 GLU A CA 1
ATOM 2203 C C . GLU A 1 301 ? 107.083 6.017 -1.057 1.00 16.05 301 GLU A C 1
ATOM 2204 O O . GLU A 1 301 ? 106.583 6.178 0.077 1.00 16.72 301 GLU A O 1
ATOM 2210 N N . VAL A 1 302 ? 106.340 5.891 -2.158 1.00 15.41 302 VAL A N 1
ATOM 2211 C CA . VAL A 1 302 ? 104.902 5.888 -2.090 1.00 13.32 302 VAL A CA 1
ATOM 2212 C C . VAL A 1 302 ? 104.305 4.489 -2.123 1.00 13.95 302 VAL A C 1
ATOM 2213 O O . VAL A 1 302 ? 104.972 3.511 -2.475 1.00 16.72 302 VAL A O 1
ATOM 2217 N N . SER A 1 303 ? 103.025 4.394 -1.763 1.00 15.30 303 SER A N 1
ATOM 2218 C CA . SER A 1 303 ? 102.334 3.123 -1.784 1.00 15.55 303 SER A CA 1
ATOM 2219 C C . SER A 1 303 ? 100.975 3.293 -2.435 1.00 15.63 303 SER A C 1
ATOM 2220 O O . SER A 1 303 ? 100.378 4.390 -2.431 1.00 17.67 303 SER A O 1
ATOM 2223 N N . PHE A 1 304 ? 100.478 2.184 -2.940 1.00 15.00 304 PHE A N 1
ATOM 2224 C CA . PHE A 1 304 ? 99.182 2.104 -3.582 1.00 14.57 304 PHE A CA 1
ATOM 2225 C C . PHE A 1 304 ? 98.462 0.969 -2.892 1.00 15.76 304 PHE A C 1
ATOM 2226 O O . PHE A 1 304 ? 98.956 -0.165 -2.881 1.00 17.30 304 PHE A O 1
ATOM 2234 N N . GLU A 1 305 ? 97.310 1.261 -2.275 1.00 16.02 305 GLU A N 1
ATOM 2235 C CA . GLU A 1 305 ? 96.708 0.317 -1.313 1.00 14.13 305 GLU A CA 1
ATOM 2236 C C . GLU A 1 305 ? 95.247 0.119 -1.657 1.00 15.19 305 GLU A C 1
ATOM 2237 O O . GLU A 1 305 ? 94.464 1.071 -1.528 1.00 16.40 305 GLU A O 1
ATOM 2243 N N . GLY A 1 306 ? 94.859 -1.097 -2.025 1.00 14.12 306 GLY A N 1
ATOM 2244 C CA . GLY A 1 306 ? 93.471 -1.439 -2.271 1.00 14.67 306 GLY A CA 1
ATOM 2245 C C . GLY A 1 306 ? 92.683 -1.466 -0.971 1.00 14.68 306 GLY A C 1
ATOM 2246 O O . GLY A 1 306 ? 93.233 -1.782 0.106 1.00 15.01 306 GLY A O 1
ATOM 2247 N N . SER A 1 307 ? 91.411 -1.131 -1.069 1.00 15.04 307 SER A N 1
ATOM 2248 C CA . SER A 1 307 ? 90.478 -1.261 0.042 1.00 14.49 307 SER A CA 1
ATOM 2249 C C . SER A 1 307 ? 89.223 -1.890 -0.476 1.00 16.79 307 SER A C 1
ATOM 2250 O O . SER A 1 307 ? 88.718 -1.505 -1.545 1.00 16.16 307 SER A O 1
ATOM 2253 N N . LEU A 1 308 ? 88.711 -2.863 0.278 1.00 15.55 308 LEU A N 1
ATOM 2254 C CA . LEU A 1 308 ? 87.612 -3.682 -0.172 1.00 14.35 308 LEU A CA 1
ATOM 2255 C C . LEU A 1 308 ? 86.472 -3.687 0.844 1.00 16.03 308 LEU A C 1
ATOM 2256 O O . LEU A 1 308 ? 86.600 -4.269 1.936 1.00 16.28 308 LEU A O 1
ATOM 2261 N N . VAL A 1 309 ? 85.346 -3.063 0.465 1.00 14.50 309 VAL A N 1
ATOM 2262 C CA . VAL A 1 309 ? 84.146 -3.040 1.301 1.00 16.54 309 VAL A CA 1
ATOM 2263 C C . VAL A 1 309 ? 84.569 -2.812 2.746 1.00 14.47 309 VAL A C 1
ATOM 2264 O O . VAL A 1 309 ? 85.265 -1.829 3.027 1.00 15.33 309 VAL A O 1
ATOM 2268 N N . GLY A 1 310 ? 84.139 -3.684 3.660 1.00 15.83 310 GLY A N 1
ATOM 2269 C CA . GLY A 1 310 ? 84.663 -3.610 5.017 1.00 16.84 310 GLY A CA 1
ATOM 2270 C C . GLY A 1 310 ? 84.147 -4.774 5.808 1.00 14.38 310 GLY A C 1
ATOM 2271 O O . GLY A 1 310 ? 83.421 -5.620 5.288 1.00 17.22 310 GLY A O 1
ATOM 2272 N N . ASN A 1 311 ? 84.526 -4.820 7.079 1.00 15.43 311 ASN A N 1
ATOM 2273 C CA . ASN A 1 311 ? 84.125 -5.967 7.879 1.00 14.67 311 ASN A CA 1
ATOM 2274 C C . ASN A 1 311 ? 82.899 -5.650 8.753 1.00 14.60 311 ASN A C 1
ATOM 2275 O O . ASN A 1 311 ? 82.349 -4.523 8.732 1.00 15.59 311 ASN A O 1
ATOM 2280 N N . TYR A 1 312 ? 82.446 -6.663 9.495 1.00 15.41 312 TYR A N 1
ATOM 2281 C CA . TYR A 1 312 ? 81.216 -6.522 10.264 1.00 14.95 312 TYR A CA 1
ATOM 2282 C C . TYR A 1 312 ? 81.350 -5.459 11.374 1.00 16.25 312 TYR A C 1
ATOM 2283 O O . TYR A 1 312 ? 80.438 -4.650 11.585 1.00 15.83 312 TYR A O 1
ATOM 2292 N N . VAL A 1 313 ? 82.479 -5.471 12.076 1.00 17.33 313 VAL A N 1
ATOM 2293 C CA . VAL A 1 313 ? 82.734 -4.450 13.099 1.00 18.69 313 VAL A CA 1
ATOM 2294 C C . VAL A 1 313 ? 82.733 -3.058 12.501 1.00 17.63 313 VAL A C 1
ATOM 2295 O O . VAL A 1 313 ? 82.158 -2.123 13.065 1.00 16.61 313 VAL A O 1
ATOM 2299 N N . GLU A 1 314 ? 83.359 -2.921 11.339 1.00 15.36 314 GLU A N 1
ATOM 2300 C CA . GLU A 1 314 ? 83.383 -1.622 10.660 1.00 16.33 314 GLU A CA 1
ATOM 2301 C C . GLU A 1 314 ? 81.969 -1.142 10.305 1.00 16.03 314 GLU A C 1
ATOM 2302 O O . GLU A 1 314 ? 81.644 0.033 10.496 1.00 16.05 314 GLU A O 1
ATOM 2308 N N . LEU A 1 315 ? 81.089 -2.029 9.817 1.00 15.91 315 LEU A N 1
ATOM 2309 C CA . LEU A 1 315 ? 79.707 -1.620 9.563 1.00 15.46 315 LEU A CA 1
ATOM 2310 C C . LEU A 1 315 ? 79.019 -1.210 10.858 1.00 15.76 315 LEU A C 1
ATOM 2311 O O . LEU A 1 315 ? 78.318 -0.192 10.900 1.00 15.74 315 LEU A O 1
ATOM 2316 N N . HIS A 1 316 ? 79.265 -1.957 11.927 1.00 17.32 316 HIS A N 1
ATOM 2317 C CA . HIS A 1 316 ? 78.657 -1.565 13.222 1.00 19.23 316 HIS A CA 1
ATOM 2318 C C . HIS A 1 316 ? 79.135 -0.174 13.679 1.00 18.72 316 HIS A C 1
ATOM 2319 O O . HIS A 1 316 ? 78.334 0.700 14.142 1.00 16.95 316 HIS A O 1
ATOM 2326 N N . GLU A 1 317 ? 80.428 0.094 13.509 1.00 16.46 317 GLU A N 1
ATOM 2327 C CA . GLU A 1 317 ? 80.947 1.404 13.922 1.00 15.69 317 GLU A CA 1
ATOM 2328 C C . GLU A 1 317 ? 80.360 2.525 13.055 1.00 16.38 317 GLU A C 1
ATOM 2329 O O . GLU A 1 317 ? 80.059 3.595 13.539 1.00 16.88 317 GLU A O 1
ATOM 2335 N N . LEU A 1 318 ? 80.206 2.268 11.764 1.00 15.45 318 LEU A N 1
ATOM 2336 C CA . LEU A 1 318 ? 79.647 3.298 10.884 1.00 15.42 318 LEU A CA 1
ATOM 2337 C C . LEU A 1 318 ? 78.182 3.564 11.192 1.00 14.80 318 LEU A C 1
ATOM 2338 O O . LEU A 1 318 ? 77.750 4.719 11.149 1.00 17.10 318 LEU A O 1
ATOM 2343 N N . VAL A 1 319 ? 77.428 2.499 11.473 1.00 16.06 319 VAL A N 1
ATOM 2344 C CA . VAL A 1 319 ? 76.021 2.646 11.871 1.00 18.26 319 VAL A CA 1
ATOM 2345 C C . VAL A 1 319 ? 75.958 3.529 13.122 1.00 18.91 319 VAL A C 1
ATOM 2346 O O . VAL A 1 319 ? 75.144 4.400 13.198 1.00 17.96 319 VAL A O 1
ATOM 2350 N N . THR A 1 320 ? 76.864 3.312 14.091 1.00 17.93 320 THR A N 1
ATOM 2351 C CA . THR A 1 320 ? 76.911 4.179 15.265 1.00 16.36 320 THR A CA 1
ATOM 2352 C C . THR A 1 320 ? 77.076 5.649 14.887 1.00 17.93 320 THR A C 1
ATOM 2353 O O . THR A 1 320 ? 76.362 6.518 15.344 1.00 19.68 320 THR A O 1
ATOM 2357 N N . LEU A 1 321 ? 78.063 5.962 14.039 1.00 14.70 321 LEU A N 1
ATOM 2358 C CA . LEU A 1 321 ? 78.245 7.308 13.569 1.00 16.37 321 LEU A CA 1
ATOM 2359 C C . LEU A 1 321 ? 76.979 7.895 12.955 1.00 18.57 321 LEU A C 1
ATOM 2360 O O . LEU A 1 321 ? 76.662 9.046 13.205 1.00 20.61 321 LEU A O 1
ATOM 2365 N N . ALA A 1 322 ? 76.259 7.112 12.149 1.00 15.57 322 ALA A N 1
ATOM 2366 C CA . ALA A 1 322 ? 75.060 7.592 11.517 1.00 16.29 322 ALA A CA 1
ATOM 2367 C C . ALA A 1 322 ? 73.981 7.864 12.574 1.00 19.59 322 ALA A C 1
ATOM 2368 O O . ALA A 1 322 ? 73.283 8.884 12.489 1.00 20.84 322 ALA A O 1
ATOM 2370 N N . LEU A 1 323 ? 73.871 6.964 13.530 1.00 18.64 323 LEU A N 1
ATOM 2371 C CA . LEU A 1 323 ? 72.872 7.134 14.596 1.00 19.97 323 LEU A CA 1
ATOM 2372 C C . LEU A 1 323 ? 73.199 8.333 15.479 1.00 22.70 323 LEU A C 1
ATOM 2373 O O . LEU A 1 323 ? 72.281 8.945 16.077 1.00 21.69 323 LEU A O 1
ATOM 2378 N N . GLN A 1 324 ? 74.477 8.705 15.543 1.00 18.86 324 GLN A N 1
ATOM 2379 C CA . GLN A 1 324 ? 74.893 9.905 16.277 1.00 18.82 324 GLN A CA 1
ATOM 2380 C C . GLN A 1 324 ? 74.675 11.162 15.491 1.00 21.92 324 GLN A C 1
ATOM 2381 O O . GLN A 1 324 ? 74.910 12.276 15.987 1.00 24.60 324 GLN A O 1
ATOM 2387 N N . GLY A 1 325 ? 74.295 10.988 14.222 1.00 21.53 325 GLY A N 1
ATOM 2388 C CA . GLY A 1 325 ? 74.132 12.087 13.294 1.00 21.51 325 GLY A CA 1
ATOM 2389 C C . GLY A 1 325 ? 75.405 12.726 12.786 1.00 22.51 325 GLY A C 1
ATOM 2390 O O . GLY A 1 325 ? 75.381 13.869 12.377 1.00 25.10 325 GLY A O 1
ATOM 2391 N N . LYS A 1 326 ? 76.514 11.970 12.751 1.00 18.88 326 LYS A N 1
ATOM 2392 C CA . LYS A 1 326 ? 77.796 12.498 12.358 1.00 20.99 326 LYS A CA 1
ATOM 2393 C C . LYS A 1 326 ? 78.133 12.167 10.896 1.00 22.11 326 LYS A C 1
ATOM 2394 O O . LYS A 1 326 ? 79.118 12.651 10.358 1.00 27.74 326 LYS A O 1
ATOM 2400 N N . VAL A 1 327 ? 77.299 11.361 10.266 1.00 20.67 327 VAL A N 1
ATOM 2401 C CA . VAL A 1 327 ? 77.381 11.154 8.826 1.00 20.11 327 VAL A CA 1
ATOM 2402 C C . VAL A 1 327 ? 75.954 10.980 8.321 1.00 21.19 327 VAL A C 1
ATOM 2403 O O . VAL A 1 327 ? 75.094 10.389 8.993 1.00 22.48 327 VAL A O 1
ATOM 2407 N N . ARG A 1 328 ? 75.691 11.562 7.162 1.00 21.15 328 ARG A N 1
ATOM 2408 C CA . ARG A 1 328 ? 74.368 11.460 6.572 1.00 22.48 328 ARG A CA 1
ATOM 2409 C C . ARG A 1 328 ? 74.525 11.335 5.064 1.00 19.97 328 ARG A C 1
ATOM 2410 O O . ARG A 1 328 ? 75.209 12.166 4.445 1.00 23.25 328 ARG A O 1
ATOM 2418 N N . VAL A 1 329 ? 73.899 10.295 4.499 1.00 20.09 329 VAL A N 1
ATOM 2419 C CA . VAL A 1 329 ? 73.999 10.052 3.053 1.00 20.22 329 VAL A CA 1
ATOM 2420 C C . VAL A 1 329 ? 73.016 10.957 2.324 1.00 18.58 329 VAL A C 1
ATOM 2421 O O . VAL A 1 329 ? 71.848 11.166 2.756 1.00 21.20 329 VAL A O 1
ATOM 2425 N N . GLU A 1 330 ? 73.516 11.544 1.243 1.00 16.32 330 GLU A N 1
ATOM 2426 C CA . GLU A 1 330 ? 72.707 12.316 0.314 1.00 16.99 330 GLU A CA 1
ATOM 2427 C C . GLU A 1 330 ? 72.038 11.327 -0.636 1.00 19.81 330 GLU A C 1
ATOM 2428 O O . GLU A 1 330 ? 72.713 10.636 -1.412 1.00 20.41 330 GLU A O 1
ATOM 2434 N N . VAL A 1 331 ? 70.709 11.225 -0.511 1.00 18.83 331 VAL A N 1
ATOM 2435 C CA . VAL A 1 331 ? 69.959 10.166 -1.151 1.00 19.05 331 VAL A CA 1
ATOM 2436 C C . VAL A 1 331 ? 68.904 10.682 -2.111 1.00 19.19 331 VAL A C 1
ATOM 2437 O O . VAL A 1 331 ? 68.206 11.675 -1.822 1.00 22.81 331 VAL A O 1
ATOM 2441 N N . ASP A 1 332 ? 68.846 10.032 -3.273 1.00 18.80 332 ASP A N 1
ATOM 2442 C CA . ASP A 1 332 ? 67.846 10.330 -4.298 1.00 19.48 332 ASP A CA 1
ATOM 2443 C C . ASP A 1 332 ? 66.923 9.106 -4.371 1.00 18.77 332 ASP A C 1
ATOM 2444 O O . ASP A 1 332 ? 67.322 8.030 -4.837 1.00 21.07 332 ASP A O 1
ATOM 2449 N N . ILE A 1 333 ? 65.704 9.262 -3.850 1.00 21.65 333 ILE A N 1
ATOM 2450 C CA . ILE A 1 333 ? 64.789 8.147 -3.667 1.00 20.57 333 ILE A CA 1
ATOM 2451 C C . ILE A 1 333 ? 63.950 7.917 -4.931 1.00 22.86 333 ILE A C 1
ATOM 2452 O O . ILE A 1 333 ? 63.287 8.840 -5.421 1.00 22.58 333 ILE A O 1
ATOM 2461 N N . HIS A 1 334 ? 63.994 6.681 -5.427 1.00 20.75 334 HIS A N 1
ATOM 2462 C CA . HIS A 1 334 ? 63.247 6.244 -6.606 1.00 24.03 334 HIS A CA 1
ATOM 2463 C C . HIS A 1 334 ? 62.583 4.924 -6.354 1.00 24.63 334 HIS A C 1
ATOM 2464 O O . HIS A 1 334 ? 62.842 4.282 -5.326 1.00 24.25 334 HIS A O 1
ATOM 2471 N N . LYS A 1 335 ? 61.686 4.524 -7.262 1.00 25.42 335 LYS A N 1
ATOM 2472 C CA . LYS A 1 335 ? 61.005 3.235 -7.130 1.00 22.63 335 LYS A CA 1
ATOM 2473 C C . LYS A 1 335 ? 61.815 2.157 -7.799 1.00 24.07 335 LYS A C 1
ATOM 2474 O O . LYS A 1 335 ? 62.542 2.416 -8.766 1.00 22.81 335 LYS A O 1
ATOM 2480 N N . LEU A 1 336 ? 61.673 0.934 -7.294 1.00 24.63 336 LEU A N 1
ATOM 2481 C CA . LEU A 1 336 ? 62.325 -0.207 -7.913 1.00 24.28 336 LEU A CA 1
ATOM 2482 C C . LEU A 1 336 ? 62.103 -0.236 -9.428 1.00 24.45 336 LEU A C 1
ATOM 2483 O O . LEU A 1 336 ? 63.028 -0.518 -10.181 1.00 24.50 336 LEU A O 1
ATOM 2488 N N . ASP A 1 337 ? 60.893 0.088 -9.885 1.00 27.63 337 ASP A N 1
ATOM 2489 C CA . ASP A 1 337 ? 60.644 -0.035 -11.325 1.00 29.29 337 ASP A CA 1
ATOM 2490 C C . ASP A 1 337 ? 61.334 1.023 -12.164 1.00 27.06 337 ASP A C 1
ATOM 2491 O O . ASP A 1 337 ? 61.341 0.926 -13.416 1.00 28.39 337 ASP A O 1
ATOM 2496 N N . GLU A 1 338 ? 61.940 2.015 -11.485 1.00 23.58 338 GLU A N 1
ATOM 2497 C CA . GLU A 1 338 ? 62.722 3.061 -12.151 1.00 23.71 338 GLU A CA 1
ATOM 2498 C C . GLU A 1 338 ? 64.210 2.703 -12.258 1.00 24.08 338 GLU A C 1
ATOM 2499 O O . GLU A 1 338 ? 65.012 3.511 -12.738 1.00 25.26 338 GLU A O 1
ATOM 2505 N N . ILE A 1 339 ? 64.575 1.485 -11.877 1.00 24.09 339 ILE A N 1
ATOM 2506 C CA . ILE A 1 339 ? 66.003 1.115 -11.885 1.00 22.88 339 ILE A CA 1
ATOM 2507 C C . ILE A 1 339 ? 66.808 1.432 -13.145 1.00 23.21 339 ILE A C 1
ATOM 2508 O O . ILE A 1 339 ? 67.944 1.907 -13.063 1.00 21.91 339 ILE A O 1
ATOM 2513 N N . ASN A 1 340 ? 66.239 1.173 -14.329 1.00 23.41 340 ASN A N 1
ATOM 2514 C CA . ASN A 1 340 ? 66.979 1.468 -15.521 1.00 23.08 340 ASN A CA 1
ATOM 2515 C C . ASN A 1 340 ? 67.189 2.945 -15.779 1.00 21.50 340 ASN A C 1
ATOM 2516 O O . ASN A 1 340 ? 68.230 3.335 -16.314 1.00 24.26 340 ASN A O 1
ATOM 2521 N N . ASP A 1 341 ? 66.214 3.770 -15.402 1.00 24.00 341 ASP A N 1
ATOM 2522 C CA . ASP A 1 341 ? 66.394 5.205 -15.504 1.00 23.54 341 ASP A CA 1
ATOM 2523 C C . ASP A 1 341 ? 67.559 5.612 -14.591 1.00 22.26 341 ASP A C 1
ATOM 2524 O O . ASP A 1 341 ? 68.406 6.412 -14.958 1.00 21.10 341 ASP A O 1
ATOM 2529 N N . VAL A 1 342 ? 67.551 5.050 -13.380 1.00 20.60 342 VAL A N 1
ATOM 2530 C CA . VAL A 1 342 ? 68.585 5.383 -12.389 1.00 20.88 342 VAL A CA 1
ATOM 2531 C C . VAL A 1 342 ? 69.992 4.937 -12.838 1.00 20.25 342 VAL A C 1
ATOM 2532 O O . VAL A 1 342 ? 70.955 5.700 -12.733 1.00 18.99 342 VAL A O 1
ATOM 2536 N N . LEU A 1 343 ? 70.110 3.716 -13.380 1.00 20.71 343 LEU A N 1
ATOM 2537 C CA . LEU A 1 343 ? 71.374 3.266 -13.921 1.00 19.05 343 LEU A CA 1
ATOM 2538 C C . LEU A 1 343 ? 71.865 4.152 -15.079 1.00 20.91 343 LEU A C 1
ATOM 2539 O O . LEU A 1 343 ? 73.044 4.518 -15.141 1.00 19.90 343 LEU A O 1
ATOM 2544 N N . GLU A 1 344 ? 70.945 4.541 -15.985 1.00 19.55 344 GLU A N 1
ATOM 2545 C CA . GLU A 1 344 ? 71.343 5.438 -17.076 1.00 21.63 344 GLU A CA 1
ATOM 2546 C C . GLU A 1 344 ? 71.891 6.757 -16.563 1.00 20.04 344 GLU A C 1
ATOM 2547 O O . GLU A 1 344 ? 72.921 7.270 -17.043 1.00 19.84 344 GLU A O 1
ATOM 2553 N N . ARG A 1 345 ? 71.191 7.302 -15.579 1.00 21.03 345 ARG A N 1
ATOM 2554 C CA . ARG A 1 345 ? 71.588 8.544 -14.945 1.00 18.92 345 ARG A CA 1
ATOM 2555 C C . ARG A 1 345 ? 72.935 8.416 -14.218 1.00 17.69 345 ARG A C 1
ATOM 2556 O O . ARG A 1 345 ? 73.791 9.304 -14.306 1.00 20.42 345 ARG A O 1
ATOM 2564 N N . LEU A 1 346 ? 73.122 7.279 -13.531 1.00 17.90 346 LEU A N 1
ATOM 2565 C CA . LEU A 1 346 ? 74.371 7.083 -12.793 1.00 18.83 346 LEU A CA 1
ATOM 2566 C C . LEU A 1 346 ? 75.541 6.996 -13.783 1.00 18.36 346 LEU A C 1
ATOM 2567 O O . LEU A 1 346 ? 76.588 7.584 -13.581 1.00 19.06 346 LEU A O 1
ATOM 2572 N N . GLU A 1 347 ? 75.337 6.337 -14.921 1.00 21.25 347 GLU A N 1
ATOM 2573 C CA . GLU A 1 347 ? 76.382 6.256 -15.932 1.00 20.39 347 GLU A CA 1
ATOM 2574 C C . GLU A 1 347 ? 76.768 7.628 -16.452 1.00 20.12 347 GLU A C 1
ATOM 2575 O O . GLU A 1 347 ? 77.931 7.878 -16.787 1.00 21.13 347 GLU A O 1
ATOM 2581 N N . LYS A 1 348 ? 75.773 8.519 -16.514 1.00 19.57 348 LYS A N 1
ATOM 2582 C CA . LYS A 1 348 ? 75.960 9.863 -17.072 1.00 21.09 348 LYS A CA 1
ATOM 2583 C C . LYS A 1 348 ? 76.350 10.895 -16.041 1.00 21.43 348 LYS A C 1
ATOM 2584 O O . LYS A 1 348 ? 76.503 12.090 -16.362 1.00 23.02 348 LYS A O 1
ATOM 2590 N N . GLY A 1 349 ? 76.477 10.486 -14.774 1.00 19.03 349 GLY A N 1
ATOM 2591 C CA . GLY A 1 349 ? 76.868 11.451 -13.757 1.00 19.08 349 GLY A CA 1
ATOM 2592 C C . GLY A 1 349 ? 75.727 12.322 -13.279 1.00 17.97 349 GLY A C 1
ATOM 2593 O O . GLY A 1 349 ? 75.965 13.408 -12.712 1.00 21.44 349 GLY A O 1
ATOM 2594 N N . GLU A 1 350 ? 74.500 11.841 -13.451 1.00 17.52 350 GLU A N 1
ATOM 2595 C CA . GLU A 1 350 ? 73.290 12.608 -13.095 1.00 19.32 350 GLU A CA 1
ATOM 2596 C C . GLU A 1 350 ? 72.662 12.195 -11.777 1.00 19.67 350 GLU A C 1
ATOM 2597 O O . GLU A 1 350 ? 71.451 12.414 -11.580 1.00 21.51 350 GLU A O 1
ATOM 2603 N N . VAL A 1 351 ? 73.436 11.582 -10.859 1.00 18.41 351 VAL A N 1
ATOM 2604 C CA . VAL A 1 351 ? 72.866 11.229 -9.552 1.00 18.10 351 VAL A CA 1
ATOM 2605 C C . VAL A 1 351 ? 73.709 11.943 -8.498 1.00 18.34 351 VAL A C 1
ATOM 2606 O O . VAL A 1 351 ? 74.928 11.722 -8.426 1.00 19.46 351 VAL A O 1
ATOM 2610 N N . LEU A 1 352 ? 73.063 12.829 -7.740 1.00 19.16 352 LEU A N 1
ATOM 2611 C CA . LEU A 1 352 ? 73.738 13.546 -6.668 1.00 18.14 352 LEU A CA 1
ATOM 2612 C C . LEU A 1 352 ? 73.716 12.649 -5.413 1.00 19.86 352 LEU A C 1
ATOM 2613 O O . LEU A 1 352 ? 72.671 12.340 -4.836 1.00 22.97 352 LEU A O 1
ATOM 2618 N N . GLY A 1 353 ? 74.910 12.235 -5.025 1.00 19.70 353 GLY A N 1
ATOM 2619 C CA . GLY A 1 353 ? 75.058 11.320 -3.908 1.00 18.24 353 GLY A CA 1
ATOM 2620 C C . GLY A 1 353 ? 74.677 9.919 -4.343 1.00 16.56 353 GLY A C 1
ATOM 2621 O O . GLY A 1 353 ? 75.287 9.409 -5.302 1.00 17.23 353 GLY A O 1
ATOM 2622 N N . ARG A 1 354 ? 73.705 9.330 -3.654 1.00 17.89 354 ARG A N 1
ATOM 2623 C CA . ARG A 1 354 ? 73.340 7.919 -3.839 1.00 16.82 354 ARG A CA 1
ATOM 2624 C C . ARG A 1 354 ? 71.876 7.729 -4.161 1.00 18.49 354 ARG A C 1
ATOM 2625 O O . ARG A 1 354 ? 71.037 8.157 -3.416 1.00 20.59 354 ARG A O 1
ATOM 2633 N N . ALA A 1 355 ? 71.573 7.025 -5.248 1.00 17.13 355 ALA A N 1
ATOM 2634 C CA . ALA A 1 355 ? 70.190 6.623 -5.470 1.00 18.70 355 ALA A CA 1
ATOM 2635 C C . ALA A 1 355 ? 69.860 5.408 -4.633 1.00 17.92 355 ALA A C 1
ATOM 2636 O O . ALA A 1 355 ? 70.687 4.469 -4.517 1.00 20.06 355 ALA A O 1
ATOM 2638 N N . VAL A 1 356 ? 68.641 5.421 -4.074 1.00 18.44 356 VAL A N 1
ATOM 2639 C CA . VAL A 1 356 ? 68.122 4.298 -3.305 1.00 15.80 356 VAL A CA 1
ATOM 2640 C C . VAL A 1 356 ? 66.742 3.966 -3.840 1.00 16.66 356 VAL A C 1
ATOM 2641 O O . VAL A 1 356 ? 65.910 4.878 -4.002 1.00 18.21 356 VAL A O 1
ATOM 2645 N N . LEU A 1 357 ? 66.507 2.687 -4.097 1.00 18.85 357 LEU A N 1
ATOM 2646 C CA . LEU A 1 357 ? 65.218 2.232 -4.619 1.00 21.66 357 LEU A CA 1
ATOM 2647 C C . LEU A 1 357 ? 64.359 1.668 -3.519 1.00 22.07 357 LEU A C 1
ATOM 2648 O O . LEU A 1 357 ? 64.823 0.947 -2.643 1.00 23.54 357 LEU A O 1
ATOM 2653 N N . ILE A 1 358 ? 63.078 2.020 -3.560 1.00 22.13 358 ILE A N 1
ATOM 2654 C CA . ILE A 1 358 ? 62.100 1.492 -2.615 1.00 26.42 358 ILE A CA 1
ATOM 2655 C C . ILE A 1 358 ? 61.037 0.675 -3.334 1.00 30.55 358 ILE A C 1
ATOM 2656 O O . ILE A 1 358 ? 60.698 0.981 -4.475 1.00 26.19 358 ILE A O 1
ATOM 2661 N N . PRO A 1 359 ? 60.494 -0.345 -2.671 1.00 34.35 359 PRO A N 1
ATOM 2662 C CA . PRO A 1 359 ? 59.302 -1.054 -3.191 1.00 40.04 359 PRO A CA 1
ATOM 2663 C C . PRO A 1 359 ? 58.106 -0.102 -3.324 1.00 44.23 359 PRO A C 1
ATOM 2664 O O . PRO A 1 359 ? 57.310 -0.219 -4.264 1.00 47.29 359 PRO A O 1
ATOM 2669 N N . LEU B 1 16 ? 85.549 -41.793 33.238 1.00 46.54 16 LEU B N 1
ATOM 2670 C CA . LEU B 1 16 ? 84.728 -41.043 34.228 1.00 41.11 16 LEU B CA 1
ATOM 2671 C C . LEU B 1 16 ? 85.456 -40.760 35.556 1.00 39.09 16 LEU B C 1
ATOM 2672 O O . LEU B 1 16 ? 84.822 -40.374 36.532 1.00 41.53 16 LEU B O 1
ATOM 2677 N N . LYS B 1 17 ? 86.775 -40.958 35.594 1.00 32.21 17 LYS B N 1
ATOM 2678 C CA . LYS B 1 17 ? 87.600 -40.379 36.672 1.00 33.24 17 LYS B CA 1
ATOM 2679 C C . LYS B 1 17 ? 87.840 -38.897 36.394 1.00 28.88 17 LYS B C 1
ATOM 2680 O O . LYS B 1 17 ? 88.047 -38.513 35.231 1.00 29.67 17 LYS B O 1
ATOM 2686 N N . ALA B 1 18 ? 87.828 -38.076 37.448 1.00 25.83 18 ALA B N 1
ATOM 2687 C CA . ALA B 1 18 ? 88.163 -36.647 37.312 1.00 22.64 18 ALA B CA 1
ATOM 2688 C C . ALA B 1 18 ? 88.832 -36.086 38.580 1.00 25.61 18 ALA B C 1
ATOM 2689 O O . ALA B 1 18 ? 88.566 -36.553 39.670 1.00 25.48 18 ALA B O 1
ATOM 2691 N N . ALA B 1 19 ? 89.655 -35.045 38.436 1.00 21.23 19 ALA B N 1
ATOM 2692 C CA . ALA B 1 19 ? 90.236 -34.350 39.600 1.00 22.83 19 ALA B CA 1
ATOM 2693 C C . ALA B 1 19 ? 89.458 -33.069 39.842 1.00 23.24 19 ALA B C 1
ATOM 2694 O O . ALA B 1 19 ? 89.448 -32.152 38.988 1.00 23.78 19 ALA B O 1
ATOM 2696 N N . ARG B 1 20 ? 88.758 -32.997 40.985 1.00 22.03 20 ARG B N 1
ATOM 2697 C CA . ARG B 1 20 ? 87.792 -31.921 41.207 1.00 23.25 20 ARG B CA 1
ATOM 2698 C C . ARG B 1 20 ? 88.038 -31.116 42.443 1.00 26.26 20 ARG B C 1
ATOM 2699 O O . ARG B 1 20 ? 88.439 -31.656 43.474 1.00 27.37 20 ARG B O 1
ATOM 2707 N N . LEU B 1 21 ? 87.806 -29.820 42.307 1.00 25.14 21 LEU B N 1
ATOM 2708 C CA . LEU B 1 21 ? 87.890 -28.870 43.400 1.00 27.50 21 LEU B CA 1
ATOM 2709 C C . LEU B 1 21 ? 86.542 -28.847 44.110 1.00 28.03 21 LEU B C 1
ATOM 2710 O O . LEU B 1 21 ? 85.557 -28.413 43.532 1.00 28.05 21 LEU B O 1
ATOM 2715 N N . HIS B 1 22 ? 86.521 -29.318 45.362 1.00 31.66 22 HIS B N 1
ATOM 2716 C CA . HIS B 1 22 ? 85.341 -29.213 46.236 1.00 33.94 22 HIS B CA 1
ATOM 2717 C C . HIS B 1 22 ? 85.484 -28.118 47.269 1.00 34.15 22 HIS B C 1
ATOM 2718 O O . HIS B 1 22 ? 84.515 -27.457 47.603 1.00 36.25 22 HIS B O 1
ATOM 2725 N N . GLU B 1 23 ? 86.697 -27.948 47.781 1.00 33.95 23 GLU B N 1
ATOM 2726 C CA . GLU B 1 23 ? 86.977 -26.947 48.790 1.00 33.52 23 GLU B CA 1
ATOM 2727 C C . GLU B 1 23 ? 88.332 -26.324 48.521 1.00 30.65 23 GLU B C 1
ATOM 2728 O O . GLU B 1 23 ? 89.291 -27.039 48.207 1.00 31.01 23 GLU B O 1
ATOM 2734 N N . TYR B 1 24 ? 88.398 -25.015 48.718 1.00 31.22 24 TYR B N 1
ATOM 2735 C CA . TYR B 1 24 ? 89.645 -24.258 48.598 1.00 31.86 24 TYR B CA 1
ATOM 2736 C C . TYR B 1 24 ? 90.631 -24.634 49.692 1.00 36.26 24 TYR B C 1
ATOM 2737 O O . TYR B 1 24 ? 90.219 -25.022 50.797 1.00 34.93 24 TYR B O 1
ATOM 2746 N N . ASN B 1 25 ? 91.921 -24.543 49.355 1.00 34.36 25 ASN B N 1
ATOM 2747 C CA . ASN B 1 25 ? 93.020 -24.874 50.260 1.00 34.84 25 ASN B CA 1
ATOM 2748 C C . ASN B 1 25 ? 93.054 -26.299 50.780 1.00 35.90 25 ASN B C 1
ATOM 2749 O O . ASN B 1 25 ? 93.552 -26.570 51.878 1.00 35.10 25 ASN B O 1
ATOM 2754 N N . LYS B 1 26 ? 92.562 -27.212 49.941 1.00 34.50 26 LYS B N 1
ATOM 2755 C CA . LYS B 1 26 ? 92.610 -28.646 50.194 1.00 35.56 26 LYS B CA 1
ATOM 2756 C C . LYS B 1 26 ? 93.026 -29.362 48.905 1.00 34.60 26 LYS B C 1
ATOM 2757 O O . LYS B 1 26 ? 92.901 -28.771 47.816 1.00 33.59 26 LYS B O 1
ATOM 2763 N N . PRO B 1 27 ? 93.519 -30.597 48.996 1.00 32.17 27 PRO B N 1
ATOM 2764 C CA . PRO B 1 27 ? 93.867 -31.374 47.796 1.00 30.61 27 PRO B CA 1
ATOM 2765 C C . PRO B 1 27 ? 92.632 -31.532 46.890 1.00 30.67 27 PRO B C 1
ATOM 2766 O O . PRO B 1 27 ? 91.491 -31.569 47.380 1.00 29.61 27 PRO B O 1
ATOM 2770 N N . LEU B 1 28 ? 92.849 -31.614 45.581 1.00 27.99 28 LEU B N 1
ATOM 2771 C CA . LEU B 1 28 ? 91.730 -31.967 44.702 1.00 26.09 28 LEU B CA 1
ATOM 2772 C C . LEU B 1 28 ? 91.291 -33.397 45.013 1.00 25.12 28 LEU B C 1
ATOM 2773 O O . LEU B 1 28 ? 92.092 -34.230 45.479 1.00 26.36 28 LEU B O 1
ATOM 2778 N N . ARG B 1 29 ? 90.017 -33.668 44.748 1.00 27.70 29 ARG B N 1
ATOM 2779 C CA . ARG B 1 29 ? 89.478 -35.007 44.930 1.00 27.21 29 ARG B CA 1
ATOM 2780 C C . ARG B 1 29 ? 89.467 -35.781 43.613 1.00 26.68 29 ARG B C 1
ATOM 2781 O O . ARG B 1 29 ? 88.971 -35.277 42.591 1.00 26.12 29 ARG B O 1
ATOM 2789 N N . ILE B 1 30 ? 90.080 -36.958 43.612 1.00 27.52 30 ILE B N 1
ATOM 2790 C CA . ILE B 1 30 ? 90.078 -37.800 42.426 1.00 28.94 30 ILE B CA 1
ATOM 2791 C C . ILE B 1 30 ? 88.871 -38.712 42.587 1.00 30.47 30 ILE B C 1
ATOM 2792 O O . ILE B 1 30 ? 88.821 -39.496 43.542 1.00 29.30 30 ILE B O 1
ATOM 2797 N N . GLU B 1 31 ? 87.877 -38.588 41.703 1.00 27.45 31 GLU B N 1
ATOM 2798 C CA . GLU B 1 31 ? 86.610 -39.296 41.906 1.00 26.59 31 GLU B CA 1
ATOM 2799 C C . GLU B 1 31 ? 85.902 -39.544 40.595 1.00 30.41 31 GLU B C 1
ATOM 2800 O O . GLU B 1 31 ? 86.291 -39.000 39.570 1.00 28.91 31 GLU B O 1
ATOM 2806 N N . ASP B 1 32 ? 84.864 -40.370 40.623 1.00 27.53 32 ASP B N 1
ATOM 2807 C CA . ASP B 1 32 ? 84.030 -40.528 39.429 1.00 29.77 32 ASP B CA 1
ATOM 2808 C C . ASP B 1 32 ? 83.052 -39.375 39.219 1.00 29.17 32 ASP B C 1
ATOM 2809 O O . ASP B 1 32 ? 82.541 -38.777 40.162 1.00 31.69 32 ASP B O 1
ATOM 2814 N N . VAL B 1 33 ? 82.790 -39.063 37.950 1.00 21.12 33 VAL B N 1
ATOM 2815 C CA . VAL B 1 33 ? 81.822 -38.042 37.582 1.00 23.35 33 VAL B CA 1
ATOM 2816 C C . VAL B 1 33 ? 81.100 -38.622 36.365 1.00 19.28 33 VAL B C 1
ATOM 2817 O O . VAL B 1 33 ? 81.584 -39.564 35.769 1.00 22.12 33 VAL B O 1
ATOM 2821 N N . ASP B 1 34 ? 79.918 -38.106 36.022 1.00 21.00 34 ASP B N 1
ATOM 2822 C CA . ASP B 1 34 ? 79.254 -38.630 34.833 1.00 18.21 34 ASP B CA 1
ATOM 2823 C C . ASP B 1 34 ? 79.942 -38.102 33.558 1.00 20.62 34 ASP B C 1
ATOM 2824 O O . ASP B 1 34 ? 80.586 -37.037 33.560 1.00 19.46 34 ASP B O 1
ATOM 2829 N N . TYR B 1 35 ? 79.785 -38.862 32.482 1.00 20.06 35 TYR B N 1
ATOM 2830 C CA . TYR B 1 35 ? 80.277 -38.482 31.159 1.00 21.28 35 TYR B CA 1
ATOM 2831 C C . TYR B 1 35 ? 79.678 -37.132 30.774 1.00 20.57 35 TYR B C 1
ATOM 2832 O O . TYR B 1 35 ? 78.530 -36.812 31.125 1.00 19.04 35 TYR B O 1
ATOM 2841 N N . PRO B 1 36 ? 80.450 -36.267 30.102 1.00 17.47 36 PRO B N 1
ATOM 2842 C CA . PRO B 1 36 ? 79.931 -34.927 29.776 1.00 16.00 36 PRO B CA 1
ATOM 2843 C C . PRO B 1 36 ? 78.698 -34.907 28.873 1.00 17.26 36 PRO B C 1
ATOM 2844 O O . PRO B 1 36 ? 78.523 -35.822 28.063 1.00 20.78 36 PRO B O 1
ATOM 2848 N N . ARG B 1 37 ? 77.864 -33.879 29.016 1.00 18.62 37 ARG B N 1
ATOM 2849 C CA . ARG B 1 37 ? 76.642 -33.796 28.198 1.00 16.43 37 ARG B CA 1
ATOM 2850 C C . ARG B 1 37 ? 76.926 -33.006 26.936 1.00 18.69 37 ARG B C 1
ATOM 2851 O O . ARG B 1 37 ? 77.227 -31.821 27.005 1.00 19.56 37 ARG B O 1
ATOM 2859 N N . LEU B 1 38 ? 76.749 -33.663 25.793 1.00 19.42 38 LEU B N 1
ATOM 2860 C CA . LEU B 1 38 ? 76.819 -33.008 24.483 1.00 19.68 38 LEU B CA 1
ATOM 2861 C C . LEU B 1 38 ? 75.513 -32.217 24.253 1.00 22.26 38 LEU B C 1
ATOM 2862 O O . LEU B 1 38 ? 74.442 -32.815 24.070 1.00 22.83 38 LEU B O 1
ATOM 2867 N N . GLU B 1 39 ? 75.572 -30.899 24.335 1.00 21.34 39 GLU B N 1
ATOM 2868 C CA . GLU B 1 39 ? 74.381 -30.040 24.249 1.00 22.39 39 GLU B CA 1
ATOM 2869 C C . GLU B 1 39 ? 74.753 -28.595 23.971 1.00 26.32 39 GLU B C 1
ATOM 2870 O O . GLU B 1 39 ? 75.806 -28.099 24.430 1.00 25.78 39 GLU B O 1
ATOM 2876 N N . GLY B 1 40 ? 73.861 -27.895 23.268 1.00 27.16 40 GLY B N 1
ATOM 2877 C CA . GLY B 1 40 ? 74.040 -26.474 23.038 1.00 28.17 40 GLY B CA 1
ATOM 2878 C C . GLY B 1 40 ? 75.380 -26.139 22.427 1.00 25.94 40 GLY B C 1
ATOM 2879 O O . GLY B 1 40 ? 75.779 -26.712 21.394 1.00 26.34 40 GLY B O 1
ATOM 2880 N N . ARG B 1 41 ? 76.094 -25.225 23.089 1.00 23.86 41 ARG B N 1
ATOM 2881 C CA . ARG B 1 41 ? 77.380 -24.763 22.585 1.00 22.97 41 ARG B CA 1
ATOM 2882 C C . ARG B 1 41 ? 78.469 -25.793 22.837 1.00 20.93 41 ARG B C 1
ATOM 2883 O O . ARG B 1 41 ? 79.547 -25.725 22.224 1.00 21.49 41 ARG B O 1
ATOM 2891 N N . PHE B 1 42 ? 78.186 -26.758 23.722 1.00 20.02 42 PHE B N 1
ATOM 2892 C CA . PHE B 1 42 ? 79.126 -27.841 23.942 1.00 19.30 42 PHE B CA 1
ATOM 2893 C C . PHE B 1 42 ? 78.884 -28.937 22.946 1.00 18.90 42 PHE B C 1
ATOM 2894 O O . PHE B 1 42 ? 78.262 -29.965 23.250 1.00 22.11 42 PHE B O 1
ATOM 2902 N N . ASP B 1 43 ? 79.376 -28.717 21.731 1.00 15.89 43 ASP B N 1
ATOM 2903 C CA . ASP B 1 43 ? 79.039 -29.613 20.638 1.00 17.11 43 ASP B CA 1
ATOM 2904 C C . ASP B 1 43 ? 80.217 -30.549 20.279 1.00 17.56 43 ASP B C 1
ATOM 2905 O O . ASP B 1 43 ? 80.189 -31.244 19.262 1.00 18.04 43 ASP B O 1
ATOM 2910 N N . VAL B 1 44 ? 81.226 -30.616 21.154 1.00 14.91 44 VAL B N 1
ATOM 2911 C CA . VAL B 1 44 ? 82.329 -31.559 20.978 1.00 15.74 44 VAL B CA 1
ATOM 2912 C C . VAL B 1 44 ? 82.703 -32.176 22.308 1.00 16.17 44 VAL B C 1
ATOM 2913 O O . VAL B 1 44 ? 82.786 -31.475 23.293 1.00 17.45 44 VAL B O 1
ATOM 2917 N N . ILE B 1 45 ? 82.867 -33.493 22.331 1.00 15.40 45 ILE B N 1
ATOM 2918 C CA . ILE B 1 45 ? 83.511 -34.136 23.489 1.00 14.58 45 ILE B CA 1
ATOM 2919 C C . ILE B 1 45 ? 84.851 -34.736 23.061 1.00 15.88 45 ILE B C 1
ATOM 2920 O O . ILE B 1 45 ? 84.961 -35.425 22.041 1.00 15.64 45 ILE B O 1
ATOM 2925 N N . VAL B 1 46 ? 85.886 -34.469 23.868 1.00 15.94 46 VAL B N 1
ATOM 2926 C CA . VAL B 1 46 ? 87.231 -34.945 23.614 1.00 16.09 46 VAL B CA 1
ATOM 2927 C C . VAL B 1 46 ? 87.619 -35.965 24.656 1.00 15.46 46 VAL B C 1
ATOM 2928 O O . VAL B 1 46 ? 87.314 -35.787 25.836 1.00 18.02 46 VAL B O 1
ATOM 2932 N N . ARG B 1 47 ? 88.248 -37.035 24.197 1.00 16.61 47 ARG B N 1
ATOM 2933 C CA . ARG B 1 47 ? 89.012 -37.962 25.042 1.00 17.07 47 ARG B CA 1
ATOM 2934 C C . ARG B 1 47 ? 90.382 -37.344 25.292 1.00 16.81 47 ARG B C 1
ATOM 2935 O O . ARG B 1 47 ? 91.208 -37.191 24.359 1.00 16.58 47 ARG B O 1
ATOM 2943 N N . ILE B 1 48 ? 90.614 -36.925 26.541 1.00 16.01 48 ILE B N 1
ATOM 2944 C CA . ILE B 1 48 ? 91.865 -36.258 26.885 1.00 17.12 48 ILE B CA 1
ATOM 2945 C C . ILE B 1 48 ? 93.052 -37.184 26.733 1.00 17.43 48 ILE B C 1
ATOM 2946 O O . ILE B 1 48 ? 93.032 -38.337 27.211 1.00 18.64 48 ILE B O 1
ATOM 2951 N N . ALA B 1 49 ? 94.083 -36.678 26.051 1.00 15.95 49 ALA B N 1
ATOM 2952 C CA . ALA B 1 49 ? 95.392 -37.366 25.932 1.00 16.82 49 ALA B CA 1
ATOM 2953 C C . ALA B 1 49 ? 96.448 -36.730 26.845 1.00 19.11 49 ALA B C 1
ATOM 2954 O O . ALA B 1 49 ? 97.312 -37.414 27.385 1.00 19.79 49 ALA B O 1
ATOM 2956 N N . GLY B 1 50 ? 96.375 -35.416 27.039 1.00 16.15 50 GLY B N 1
ATOM 2957 C CA . GLY B 1 50 ? 97.370 -34.719 27.860 1.00 15.34 50 GLY B CA 1
ATOM 2958 C C . GLY B 1 50 ? 96.716 -33.482 28.455 1.00 15.23 50 GLY B C 1
ATOM 2959 O O . GLY B 1 50 ? 96.028 -32.741 27.744 1.00 16.33 50 GLY B O 1
ATOM 2960 N N . ALA B 1 51 ? 96.892 -33.279 29.761 1.00 15.65 51 ALA B N 1
ATOM 2961 C CA . ALA B 1 51 ? 96.317 -32.121 30.448 1.00 15.85 51 ALA B CA 1
ATOM 2962 C C . ALA B 1 51 ? 97.405 -31.412 31.243 1.00 17.36 51 ALA B C 1
ATOM 2963 O O . ALA B 1 51 ? 97.946 -31.948 32.207 1.00 16.14 51 ALA B O 1
ATOM 2965 N N . GLY B 1 52 ? 97.810 -30.242 30.773 1.00 14.68 52 GLY B N 1
ATOM 2966 C CA . GLY B 1 52 ? 98.853 -29.509 31.473 1.00 16.14 52 GLY B CA 1
ATOM 2967 C C . GLY B 1 52 ? 98.410 -28.960 32.806 1.00 14.12 52 GLY B C 1
ATOM 2968 O O . GLY B 1 52 ? 97.249 -28.657 33.012 1.00 15.32 52 GLY B O 1
ATOM 2969 N N . VAL B 1 53 ? 99.373 -28.843 33.726 1.00 14.75 53 VAL B N 1
ATOM 2970 C CA . VAL B 1 53 ? 99.121 -28.297 35.057 1.00 16.20 53 VAL B CA 1
ATOM 2971 C C . VAL B 1 53 ? 99.781 -26.906 35.111 1.00 17.15 53 VAL B C 1
ATOM 2972 O O . VAL B 1 53 ? 100.970 -26.775 34.837 1.00 17.30 53 VAL B O 1
ATOM 2976 N N . CYS B 1 54 ? 98.978 -25.898 35.383 1.00 16.34 54 CYS B N 1
ATOM 2977 C CA . CYS B 1 54 ? 99.413 -24.515 35.322 1.00 13.79 54 CYS B CA 1
ATOM 2978 C C . CYS B 1 54 ? 99.576 -23.918 36.714 1.00 16.09 54 CYS B C 1
ATOM 2979 O O . CYS B 1 54 ? 98.854 -24.319 37.642 1.00 16.08 54 CYS B O 1
ATOM 2982 N N . HIS B 1 55 ? 100.453 -22.923 36.875 1.00 14.84 55 HIS B N 1
ATOM 2983 C CA . HIS B 1 55 ? 100.435 -22.239 38.161 1.00 17.05 55 HIS B CA 1
ATOM 2984 C C . HIS B 1 55 ? 99.058 -21.642 38.509 1.00 19.45 55 HIS B C 1
ATOM 2985 O O . HIS B 1 55 ? 98.717 -21.482 39.685 1.00 17.56 55 HIS B O 1
ATOM 2992 N N . THR B 1 56 ? 98.237 -21.331 37.504 1.00 15.89 56 THR B N 1
ATOM 2993 C CA . THR B 1 56 ? 96.887 -20.894 37.778 1.00 14.30 56 THR B CA 1
ATOM 2994 C C . THR B 1 56 ? 96.092 -21.919 38.567 1.00 15.03 56 THR B C 1
ATOM 2995 O O . THR B 1 56 ? 95.175 -21.530 39.308 1.00 16.45 56 THR B O 1
ATOM 2999 N N . ASP B 1 57 ? 96.421 -23.193 38.378 1.00 17.08 57 ASP B N 1
ATOM 3000 C CA . ASP B 1 57 ? 95.749 -24.257 39.168 1.00 17.85 57 ASP B CA 1
ATOM 3001 C C . ASP B 1 57 ? 96.045 -24.155 40.655 1.00 20.87 57 ASP B C 1
ATOM 3002 O O . ASP B 1 57 ? 95.134 -24.395 41.472 1.00 19.30 57 ASP B O 1
ATOM 3007 N N . LEU B 1 58 ? 97.256 -23.732 41.010 1.00 19.55 58 LEU B N 1
ATOM 3008 C CA . LEU B 1 58 ? 97.536 -23.451 42.417 1.00 21.01 58 LEU B CA 1
ATOM 3009 C C . LEU B 1 58 ? 96.747 -22.249 42.905 1.00 18.83 58 LEU B C 1
ATOM 3010 O O . LEU B 1 58 ? 96.152 -22.267 43.994 1.00 22.75 58 LEU B O 1
ATOM 3015 N N . HIS B 1 59 ? 96.724 -21.184 42.108 1.00 18.79 59 HIS B N 1
ATOM 3016 C CA . HIS B 1 59 ? 95.906 -20.033 42.432 1.00 19.45 59 HIS B CA 1
ATOM 3017 C C . HIS B 1 59 ? 94.436 -20.420 42.596 1.00 22.44 59 HIS B C 1
ATOM 3018 O O . HIS B 1 59 ? 93.778 -19.927 43.506 1.00 21.55 59 HIS B O 1
ATOM 3025 N N . LEU B 1 60 ? 93.922 -21.326 41.738 1.00 19.29 60 LEU B N 1
ATOM 3026 C CA . LEU B 1 60 ? 92.522 -21.741 41.831 1.00 19.50 60 LEU B CA 1
ATOM 3027 C C . LEU B 1 60 ? 92.267 -22.442 43.159 1.00 21.59 60 LEU B C 1
ATOM 3028 O O . LEU B 1 60 ? 91.312 -22.091 43.856 1.00 22.97 60 LEU B O 1
ATOM 3033 N N . VAL B 1 61 ? 93.107 -23.416 43.471 1.00 24.49 61 VAL B N 1
ATOM 3034 C CA . VAL B 1 61 ? 92.949 -24.175 44.716 1.00 26.33 61 VAL B CA 1
ATOM 3035 C C . VAL B 1 61 ? 93.053 -23.217 45.925 1.00 28.27 61 VAL B C 1
ATOM 3036 O O . VAL B 1 61 ? 92.307 -23.363 46.920 1.00 28.15 61 VAL B O 1
ATOM 3040 N N . GLN B 1 62 ? 93.931 -22.214 45.820 1.00 26.71 62 GLN B N 1
ATOM 3041 C CA . GLN B 1 62 ? 94.065 -21.201 46.897 1.00 30.71 62 GLN B CA 1
ATOM 3042 C C . GLN B 1 62 ? 92.854 -20.259 47.057 1.00 31.57 62 GLN B C 1
ATOM 3043 O O . GLN B 1 62 ? 92.757 -19.514 48.047 1.00 35.12 62 GLN B O 1
ATOM 3049 N N . GLY B 1 63 ? 91.931 -20.288 46.101 1.00 28.12 63 GLY B N 1
ATOM 3050 C CA . GLY B 1 63 ? 90.752 -19.452 46.115 1.00 27.57 63 GLY B CA 1
ATOM 3051 C C . GLY B 1 63 ? 90.881 -18.070 45.503 1.00 29.40 63 GLY B C 1
ATOM 3052 O O . GLY B 1 63 ? 89.982 -17.249 45.632 1.00 32.95 63 GLY B O 1
ATOM 3053 N N . MET B 1 64 ? 91.973 -17.827 44.773 1.00 28.33 64 MET B N 1
ATOM 3054 C CA . MET B 1 64 ? 92.241 -16.508 44.206 1.00 27.55 64 MET B CA 1
ATOM 3055 C C . MET B 1 64 ? 91.190 -16.015 43.195 1.00 26.48 64 MET B C 1
ATOM 3056 O O . MET B 1 64 ? 90.999 -14.796 43.001 1.00 29.66 64 MET B O 1
ATOM 3061 N N . TRP B 1 65 ? 90.504 -16.957 42.549 1.00 22.94 65 TRP B N 1
ATOM 3062 C CA . TRP B 1 65 ? 89.555 -16.635 41.490 1.00 24.72 65 TRP B CA 1
ATOM 3063 C C . TRP B 1 65 ? 88.085 -16.678 41.916 1.00 29.56 65 TRP B C 1
ATOM 3064 O O . TRP B 1 65 ? 87.205 -16.329 41.123 1.00 31.25 65 TRP B O 1
ATOM 3075 N N . HIS B 1 66 ? 87.840 -17.105 43.153 1.00 33.67 66 HIS B N 1
ATOM 3076 C CA . HIS B 1 66 ? 86.485 -17.228 43.701 1.00 41.52 66 HIS B CA 1
ATOM 3077 C C . HIS B 1 66 ? 85.703 -15.913 43.531 1.00 43.27 66 HIS B C 1
ATOM 3078 O O . HIS B 1 66 ? 84.687 -15.863 42.819 1.00 42.14 66 HIS B O 1
ATOM 3085 N N . GLU B 1 67 ? 86.215 -14.844 44.138 1.00 44.07 67 GLU B N 1
ATOM 3086 C CA . GLU B 1 67 ? 85.635 -13.511 43.987 1.00 45.18 67 GLU B CA 1
ATOM 3087 C C . GLU B 1 67 ? 85.270 -13.155 42.527 1.00 43.59 67 GLU B C 1
ATOM 3088 O O . GLU B 1 67 ? 84.134 -12.768 42.255 1.00 43.36 67 GLU B O 1
ATOM 3094 N N . LEU B 1 68 ? 86.211 -13.318 41.593 1.00 41.08 68 LEU B N 1
ATOM 3095 C CA . LEU B 1 68 ? 86.003 -12.856 40.212 1.00 40.24 68 LEU B CA 1
ATOM 3096 C C . LEU B 1 68 ? 85.103 -13.722 39.331 1.00 41.69 68 LEU B C 1
ATOM 3097 O O . LEU B 1 68 ? 84.377 -13.198 38.483 1.00 41.66 68 LEU B O 1
ATOM 3102 N N . LEU B 1 69 ? 85.167 -15.039 39.518 1.00 40.73 69 LEU B N 1
ATOM 3103 C CA . LEU B 1 69 ? 84.469 -15.968 38.632 1.00 42.17 69 LEU B CA 1
ATOM 3104 C C . LEU B 1 69 ? 83.258 -16.617 39.289 1.00 42.31 69 LEU B C 1
ATOM 3105 O O . LEU B 1 69 ? 82.366 -17.101 38.588 1.00 41.34 69 LEU B O 1
ATOM 3110 N N . GLN B 1 70 ? 83.263 -16.644 40.625 1.00 44.62 70 GLN B N 1
ATOM 3111 C CA . GLN B 1 70 ? 82.224 -17.285 41.441 1.00 46.28 70 GLN B CA 1
ATOM 3112 C C . GLN B 1 70 ? 81.670 -18.599 40.852 1.00 46.30 70 GLN B C 1
ATOM 3113 O O . GLN B 1 70 ? 80.473 -18.682 40.543 1.00 48.34 70 GLN B O 1
ATOM 3115 N N . PRO B 1 71 ? 82.528 -19.619 40.705 1.00 45.23 71 PRO B N 1
ATOM 3116 C CA . PRO B 1 71 ? 82.118 -20.872 40.061 1.00 44.14 71 PRO B CA 1
ATOM 3117 C C . PRO B 1 71 ? 81.340 -21.744 41.023 1.00 45.21 71 PRO B C 1
ATOM 3118 O O . PRO B 1 71 ? 81.528 -21.645 42.240 1.00 46.08 71 PRO B O 1
ATOM 3122 N N . LYS B 1 72 ? 80.490 -22.607 40.483 1.00 45.62 72 LYS B N 1
ATOM 3123 C CA . LYS B 1 72 ? 79.801 -23.587 41.309 1.00 45.90 72 LYS B CA 1
ATOM 3124 C C . LYS B 1 72 ? 80.748 -24.738 41.631 1.00 43.43 72 LYS B C 1
ATOM 3125 O O . LYS B 1 72 ? 81.371 -25.302 40.731 1.00 41.73 72 LYS B O 1
ATOM 3131 N N . LEU B 1 73 ? 80.868 -25.058 42.919 1.00 40.83 73 LEU B N 1
ATOM 3132 C CA . LEU B 1 73 ? 81.664 -26.197 43.390 1.00 38.09 73 LEU B CA 1
ATOM 3133 C C . LEU B 1 73 ? 80.766 -27.418 43.603 1.00 39.03 73 LEU B C 1
ATOM 3134 O O . LEU B 1 73 ? 79.591 -27.248 43.975 1.00 40.17 73 LEU B O 1
ATOM 3139 N N . PRO B 1 74 ? 81.264 -28.635 43.350 1.00 37.39 74 PRO B N 1
ATOM 3140 C CA . PRO B 1 74 ? 82.586 -28.905 42.750 1.00 34.83 74 PRO B CA 1
ATOM 3141 C C . PRO B 1 74 ? 82.665 -28.782 41.230 1.00 33.32 74 PRO B C 1
ATOM 3142 O O . PRO B 1 74 ? 81.648 -28.845 40.525 1.00 31.58 74 PRO B O 1
ATOM 3146 N N . TYR B 1 75 ? 83.899 -28.622 40.740 1.00 31.45 75 TYR B N 1
ATOM 3147 C CA . TYR B 1 75 ? 84.176 -28.701 39.305 1.00 24.99 75 TYR B CA 1
ATOM 3148 C C . TYR B 1 75 ? 85.559 -29.238 39.033 1.00 24.07 75 TYR B C 1
ATOM 3149 O O . TYR B 1 75 ? 86.467 -29.165 39.869 1.00 21.55 75 TYR B O 1
ATOM 3158 N N . THR B 1 76 ? 85.713 -29.787 37.832 1.00 20.37 76 THR B N 1
ATOM 3159 C CA . THR B 1 76 ? 86.937 -30.432 37.432 1.00 18.53 76 THR B CA 1
ATOM 3160 C C . THR B 1 76 ? 87.898 -29.380 36.872 1.00 16.75 76 THR B C 1
ATOM 3161 O O . THR B 1 76 ? 87.502 -28.535 36.067 1.00 18.57 76 THR B O 1
ATOM 3165 N N . LEU B 1 77 ? 89.142 -29.437 37.334 1.00 17.99 77 LEU B N 1
ATOM 3166 C CA . LEU B 1 77 ? 90.114 -28.441 36.837 1.00 18.31 77 LEU B CA 1
ATOM 3167 C C . LEU B 1 77 ? 90.737 -28.956 35.537 1.00 16.34 77 LEU B C 1
ATOM 3168 O O . LEU B 1 77 ? 90.484 -30.090 35.096 1.00 16.44 77 LEU B O 1
ATOM 31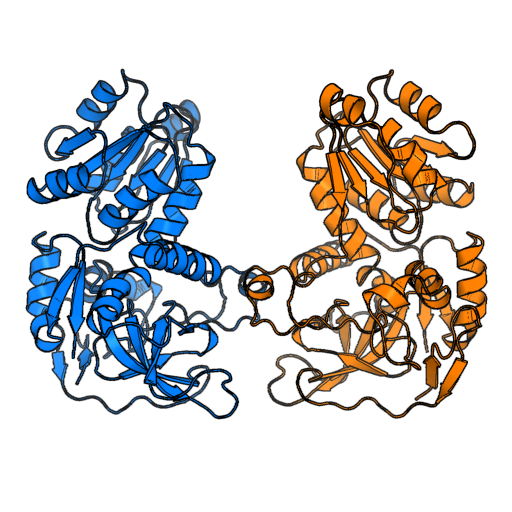73 N N . GLY B 1 78 ? 91.569 -28.107 34.934 1.00 14.82 78 GLY B N 1
ATOM 3174 C CA . GLY B 1 78 ? 92.447 -28.476 33.804 1.00 15.04 78 GLY B CA 1
ATOM 3175 C C . GLY B 1 78 ? 92.075 -27.676 32.565 1.00 14.68 78 GLY B C 1
ATOM 3176 O O . GLY B 1 78 ? 91.050 -27.972 31.933 1.00 15.92 78 GLY B O 1
ATOM 3177 N N . HIS B 1 79 ? 92.908 -26.708 32.181 1.00 14.91 79 HIS B N 1
ATOM 3178 C CA . HIS B 1 79 ? 92.554 -25.832 31.051 1.00 13.75 79 HIS B CA 1
ATOM 3179 C C . HIS B 1 79 ? 93.621 -25.802 29.950 1.00 13.97 79 HIS B C 1
ATOM 3180 O O . HIS B 1 79 ? 93.615 -24.890 29.096 1.00 16.34 79 HIS B O 1
ATOM 3187 N N . GLU B 1 80 ? 94.444 -26.826 29.906 1.00 13.55 80 GLU B N 1
ATOM 3188 C CA . GLU B 1 80 ? 95.572 -26.884 28.984 1.00 13.28 80 GLU B CA 1
ATOM 3189 C C . GLU B 1 80 ? 95.566 -28.256 28.345 1.00 15.14 80 GLU B C 1
ATOM 3190 O O . GLU B 1 80 ? 96.307 -29.175 28.700 1.00 14.93 80 GLU B O 1
ATOM 3196 N N . ASN B 1 81 ? 94.704 -28.399 27.324 1.00 13.53 81 ASN B N 1
ATOM 3197 C CA . ASN B 1 81 ? 94.279 -29.747 26.931 1.00 15.27 81 ASN B CA 1
ATOM 3198 C C . ASN B 1 81 ? 94.516 -30.138 25.491 1.00 15.45 81 ASN B C 1
ATOM 3199 O O . ASN B 1 81 ? 94.243 -29.364 24.590 1.00 16.41 81 ASN B O 1
ATOM 3204 N N . VAL B 1 82 ? 94.980 -31.370 25.304 1.00 13.18 82 VAL B N 1
ATOM 3205 C CA . VAL B 1 82 ? 95.001 -32.021 23.985 1.00 15.30 82 VAL B CA 1
ATOM 3206 C C . VAL B 1 82 ? 94.321 -33.379 24.092 1.00 15.76 82 VAL B C 1
ATOM 3207 O O . VAL B 1 82 ? 94.228 -33.944 25.203 1.00 15.48 82 VAL B O 1
ATOM 3211 N N . GLY B 1 83 ? 93.844 -33.897 22.966 1.00 13.38 83 GLY B N 1
ATOM 3212 C CA . GLY B 1 83 ? 93.192 -35.183 23.033 1.00 14.65 83 GLY B CA 1
ATOM 3213 C C . GLY B 1 83 ? 92.730 -35.602 21.648 1.00 15.52 83 GLY B C 1
ATOM 3214 O O . GLY B 1 83 ? 93.255 -35.157 20.638 1.00 16.26 83 GLY B O 1
ATOM 3215 N N . TYR B 1 84 ? 91.758 -36.504 21.667 1.00 17.92 84 TYR B N 1
ATOM 3216 C CA . TYR B 1 84 ? 91.204 -37.040 20.430 1.00 16.36 84 TYR B CA 1
ATOM 3217 C C . TYR B 1 84 ? 89.707 -36.814 20.469 1.00 15.27 84 TYR B C 1
ATOM 3218 O O . TYR B 1 84 ? 89.061 -36.972 21.517 1.00 17.73 84 TYR B O 1
ATOM 3227 N N . ILE B 1 85 ? 89.133 -36.420 19.341 1.00 16.24 85 ILE B N 1
ATOM 3228 C CA . ILE B 1 85 ? 87.681 -36.258 19.310 1.00 16.42 85 ILE B CA 1
ATOM 3229 C C . ILE B 1 85 ? 87.072 -37.582 19.773 1.00 15.90 85 ILE B C 1
ATOM 3230 O O . ILE B 1 85 ? 87.521 -38.657 19.332 1.00 18.49 85 ILE B O 1
ATOM 3235 N N . GLU B 1 86 ? 86.032 -37.473 20.609 1.00 15.94 86 GLU B N 1
ATOM 3236 C CA . GLU B 1 86 ? 85.249 -38.664 20.972 1.00 16.30 86 GLU B CA 1
ATOM 3237 C C . GLU B 1 86 ? 83.950 -38.652 20.166 1.00 18.05 86 GLU B C 1
ATOM 3238 O O . GLU B 1 86 ? 83.633 -39.653 19.474 1.00 19.11 86 GLU B O 1
ATOM 3244 N N . GLU B 1 87 ? 83.180 -37.570 20.269 1.00 17.48 87 GLU B N 1
ATOM 3245 C CA . GLU B 1 87 ? 81.978 -37.395 19.451 1.00 17.13 87 GLU B CA 1
ATOM 3246 C C . GLU B 1 87 ? 81.657 -35.945 19.260 1.00 19.00 87 GLU B C 1
ATOM 3247 O O . GLU B 1 87 ? 82.200 -35.076 19.958 1.00 17.47 87 GLU B O 1
ATOM 3253 N N . VAL B 1 88 ? 80.770 -35.674 18.306 1.00 18.50 88 VAL B N 1
ATOM 3254 C CA . VAL B 1 88 ? 80.354 -34.312 18.008 1.00 17.50 88 VAL B CA 1
ATOM 3255 C C . VAL B 1 88 ? 78.860 -34.245 17.766 1.00 19.74 88 VAL B C 1
ATOM 3256 O O . VAL B 1 88 ? 78.210 -35.266 17.360 1.00 20.54 88 VAL B O 1
ATOM 3260 N N . ALA B 1 89 ? 78.309 -33.054 17.964 1.00 17.90 89 ALA B N 1
ATOM 3261 C CA . ALA B 1 89 ? 76.882 -32.801 17.830 1.00 20.31 89 ALA B CA 1
ATOM 3262 C C . ALA B 1 89 ? 76.580 -32.418 16.424 1.00 20.58 89 ALA B C 1
ATOM 3263 O O . ALA B 1 89 ? 77.490 -32.304 15.612 1.00 21.73 89 ALA B O 1
ATOM 3265 N N . GLU B 1 90 ? 75.293 -32.174 16.129 1.00 21.97 90 GLU B N 1
ATOM 3266 C CA . GLU B 1 90 ? 74.897 -31.785 14.773 1.00 22.83 90 GLU B CA 1
ATOM 3267 C C . GLU B 1 90 ? 75.603 -30.538 14.270 1.00 22.50 90 GLU B C 1
ATOM 3268 O O . GLU B 1 90 ? 75.972 -29.642 15.062 1.00 24.63 90 GLU B O 1
ATOM 3274 N N . GLY B 1 91 ? 75.820 -30.498 12.959 1.00 24.73 91 GLY B N 1
ATOM 3275 C CA . GLY B 1 91 ? 76.359 -29.304 12.332 1.00 26.03 91 GLY B CA 1
ATOM 3276 C C . GLY B 1 91 ? 77.852 -29.076 12.463 1.00 25.35 91 GLY B C 1
ATOM 3277 O O . GLY B 1 91 ? 78.394 -28.251 11.724 1.00 28.25 91 GLY B O 1
ATOM 3278 N N . VAL B 1 92 ? 78.528 -29.816 13.350 1.00 23.18 92 VAL B N 1
ATOM 3279 C CA . VAL B 1 92 ? 79.967 -29.674 13.518 1.00 22.89 92 VAL B CA 1
ATOM 3280 C C . VAL B 1 92 ? 80.670 -30.259 12.305 1.00 23.08 92 VAL B C 1
ATOM 3281 O O . VAL B 1 92 ? 80.447 -31.409 11.953 1.00 23.73 92 VAL B O 1
ATOM 3285 N N . GLU B 1 93 ? 81.509 -29.455 11.655 1.00 22.53 93 GLU B N 1
ATOM 3286 C CA . GLU B 1 93 ? 82.177 -29.930 10.439 1.00 26.11 93 GLU B CA 1
ATOM 3287 C C . GLU B 1 93 ? 83.626 -30.338 10.644 1.00 22.39 93 GLU B C 1
ATOM 3288 O O . GLU B 1 93 ? 84.337 -29.754 11.473 1.00 23.63 93 GLU B O 1
ATOM 3294 N N . GLY B 1 94 ? 84.085 -31.308 9.854 1.00 21.13 94 GLY B N 1
ATOM 3295 C CA . GLY B 1 94 ? 85.495 -31.660 9.761 1.00 23.15 94 GLY B CA 1
ATOM 3296 C C . GLY B 1 94 ? 86.101 -32.362 10.978 1.00 22.36 94 GLY B C 1
ATOM 3297 O O . GLY B 1 94 ? 87.308 -32.485 11.072 1.00 24.91 94 GLY B O 1
ATOM 3298 N N . LEU B 1 95 ? 85.248 -32.836 11.880 1.00 19.44 95 LEU B N 1
ATOM 3299 C CA . LEU B 1 95 ? 85.710 -33.542 13.098 1.00 19.45 95 LEU B CA 1
ATOM 3300 C C . LEU B 1 95 ? 85.022 -34.863 13.304 1.00 19.97 95 LEU B C 1
ATOM 3301 O O . LEU B 1 95 ? 83.804 -34.937 13.257 1.00 23.48 95 LEU B O 1
ATOM 3306 N N . GLU B 1 96 ? 85.810 -35.895 13.552 1.00 19.32 96 GLU B N 1
ATOM 3307 C CA . GLU B 1 96 ? 85.233 -37.213 13.808 1.00 20.12 96 GLU B CA 1
ATOM 3308 C C . GLU B 1 96 ? 86.075 -37.960 14.818 1.00 18.89 96 GLU B C 1
ATOM 3309 O O . GLU B 1 96 ? 87.260 -37.658 15.045 1.00 19.91 96 GLU B O 1
ATOM 3315 N N . LYS B 1 97 ? 85.444 -38.963 15.429 1.00 19.22 97 LYS B N 1
ATOM 3316 C CA . LYS B 1 97 ? 86.101 -39.763 16.442 1.00 18.47 97 LYS B CA 1
ATOM 3317 C C . LYS B 1 97 ? 87.501 -40.142 16.012 1.00 21.19 97 LYS B C 1
ATOM 3318 O O . LYS B 1 97 ? 87.713 -40.683 14.916 1.00 20.21 97 LYS B O 1
ATOM 3324 N N . GLY B 1 98 ? 88.452 -39.886 16.894 1.00 17.22 98 GLY B N 1
ATOM 3325 C CA . GLY B 1 98 ? 89.845 -40.259 16.707 1.00 18.43 98 GLY B CA 1
ATOM 3326 C C . GLY B 1 98 ? 90.732 -39.108 16.234 1.00 21.25 98 GLY B C 1
ATOM 3327 O O . GLY B 1 98 ? 91.970 -39.257 16.297 1.00 21.06 98 GLY B O 1
ATOM 3328 N N . ASP B 1 99 ? 90.145 -37.997 15.772 1.00 18.92 99 ASP B N 1
ATOM 3329 C CA . ASP B 1 99 ? 90.975 -36.925 15.216 1.00 17.13 99 ASP B CA 1
ATOM 3330 C C . ASP B 1 99 ? 91.778 -36.294 16.370 1.00 16.73 99 ASP B C 1
ATOM 3331 O O . ASP B 1 99 ? 91.176 -35.896 17.364 1.00 16.65 99 ASP B O 1
ATOM 3336 N N . PRO B 1 100 ? 93.089 -36.150 16.242 1.00 16.67 100 PRO B N 1
ATOM 3337 C CA . PRO B 1 100 ? 93.860 -35.472 17.294 1.00 16.18 100 PRO B CA 1
ATOM 3338 C C . PRO B 1 100 ? 93.641 -33.968 17.238 1.00 15.75 100 PRO B C 1
ATOM 3339 O O . PRO B 1 100 ? 93.587 -33.370 16.153 1.00 16.16 100 PRO B O 1
ATOM 3343 N N . VAL B 1 101 ? 93.535 -33.373 18.425 1.00 15.40 101 VAL B N 1
ATOM 3344 C CA . VAL B 1 101 ? 93.175 -31.956 18.514 1.00 15.49 101 VAL B CA 1
ATOM 3345 C C . VAL B 1 101 ? 93.875 -31.304 19.702 1.00 14.44 101 VAL B C 1
ATOM 3346 O O . VAL B 1 101 ? 94.284 -31.966 20.697 1.00 14.41 101 VAL B O 1
ATOM 3350 N N . ILE B 1 102 ? 94.031 -29.984 19.587 1.00 16.08 102 ILE B N 1
ATOM 3351 C CA . ILE B 1 102 ? 94.449 -29.158 20.707 1.00 14.29 102 ILE B CA 1
ATOM 3352 C C . ILE B 1 102 ? 93.334 -28.154 20.929 1.00 13.54 102 ILE B C 1
ATOM 3353 O O . ILE B 1 102 ? 92.677 -27.697 19.998 1.00 14.98 102 ILE B O 1
ATOM 3358 N N . LEU B 1 103 ? 93.087 -27.836 22.190 1.00 12.35 103 LEU B N 1
ATOM 3359 C CA . LEU B 1 103 ? 91.951 -26.985 22.531 1.00 12.77 103 LEU B CA 1
ATOM 3360 C C . LEU B 1 103 ? 92.322 -25.607 22.983 1.00 12.42 103 LEU B C 1
ATOM 3361 O O . LEU B 1 103 ? 93.070 -25.431 23.963 1.00 14.08 103 LEU B O 1
ATOM 3366 N N . HIS B 1 104 ? 91.764 -24.593 22.312 1.00 12.78 104 HIS B N 1
ATOM 3367 C CA . HIS B 1 104 ? 91.826 -23.244 22.859 1.00 13.75 104 HIS B CA 1
ATOM 3368 C C . HIS B 1 104 ? 91.035 -23.205 24.170 1.00 13.07 104 HIS B C 1
ATOM 3369 O O . HIS B 1 104 ? 89.978 -23.821 24.268 1.00 15.35 104 HIS B O 1
ATOM 3376 N N . PRO B 1 105 ? 91.574 -22.592 25.220 1.00 13.65 105 PRO B N 1
ATOM 3377 C CA . PRO B 1 105 ? 90.902 -22.748 26.517 1.00 15.40 105 PRO B CA 1
ATOM 3378 C C . PRO B 1 105 ? 89.581 -22.028 26.668 1.00 13.42 105 PRO B C 1
ATOM 3379 O O . PRO B 1 105 ? 88.893 -22.318 27.638 1.00 16.82 105 PRO B O 1
ATOM 3383 N N . ALA B 1 106 ? 89.229 -21.091 25.791 1.00 13.24 106 ALA B N 1
ATOM 3384 C CA . ALA B 1 106 ? 87.963 -20.352 25.878 1.00 15.42 106 ALA B CA 1
ATOM 3385 C C . ALA B 1 106 ? 86.899 -21.031 25.028 1.00 14.98 106 ALA B C 1
ATOM 3386 O O . ALA B 1 106 ? 87.186 -21.513 23.932 1.00 17.41 106 ALA B O 1
ATOM 3388 N N . VAL B 1 107 ? 85.693 -21.121 25.556 1.00 14.12 107 VAL B N 1
ATOM 3389 C CA . VAL B 1 107 ? 84.552 -21.583 24.805 1.00 15.68 107 VAL B CA 1
ATOM 3390 C C . VAL B 1 107 ? 83.698 -20.338 24.547 1.00 17.95 107 VAL B C 1
ATOM 3391 O O . VAL B 1 107 ? 83.175 -19.727 25.486 1.00 19.53 107 VAL B O 1
ATOM 3395 N N . THR B 1 108 ? 83.578 -19.938 23.280 1.00 19.22 108 THR B N 1
ATOM 3396 C CA . THR B 1 108 ? 82.950 -18.658 22.916 1.00 23.10 108 THR B CA 1
ATOM 3397 C C . THR B 1 108 ? 81.814 -18.828 21.897 1.00 27.72 108 THR B C 1
ATOM 3398 O O . THR B 1 108 ? 81.792 -19.806 21.181 1.00 30.98 108 THR B O 1
ATOM 3402 N N . ASP B 1 109 ? 80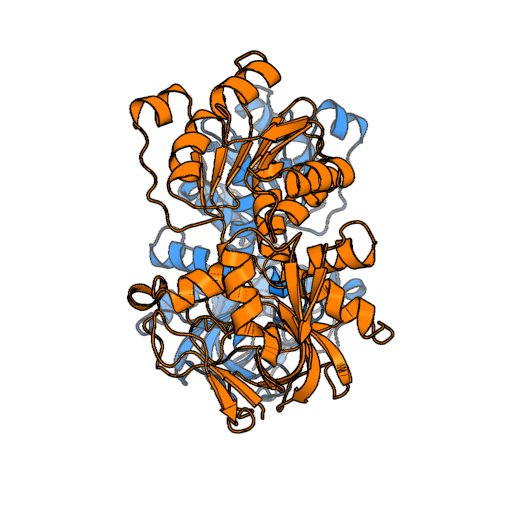.913 -17.839 21.828 1.00 31.94 109 ASP B N 1
ATOM 3403 C CA . ASP B 1 109 ? 79.740 -17.860 20.912 1.00 37.28 109 ASP B CA 1
ATOM 3404 C C . ASP B 1 109 ? 80.019 -17.533 19.427 1.00 38.41 109 ASP B C 1
ATOM 3405 O O . ASP B 1 109 ? 79.327 -18.037 18.521 1.00 40.29 109 ASP B O 1
ATOM 3410 N N . GLY B 1 110 ? 81.023 -16.702 19.170 1.00 36.41 110 GLY B N 1
ATOM 3411 C CA . GLY B 1 110 ? 81.289 -16.245 17.815 1.00 38.92 110 GLY B CA 1
ATOM 3412 C C . GLY B 1 110 ? 80.320 -15.173 17.315 1.00 42.57 110 GLY B C 1
ATOM 3413 O O . GLY B 1 110 ? 80.392 -14.757 16.152 1.00 43.92 110 GLY B O 1
ATOM 3414 N N . THR B 1 111 ? 79.420 -14.705 18.184 1.00 42.07 111 THR B N 1
ATOM 3415 C CA . THR B 1 111 ? 78.367 -13.770 17.743 1.00 41.94 111 THR B CA 1
ATOM 3416 C C . THR B 1 111 ? 78.552 -12.340 18.244 1.00 40.85 111 THR B C 1
ATOM 3417 O O . THR B 1 111 ? 78.208 -11.378 17.541 1.00 38.96 111 THR B O 1
ATOM 3421 N N . CYS B 1 112 ? 79.099 -12.193 19.449 1.00 37.75 112 CYS B N 1
ATOM 3422 C CA . CYS B 1 112 ? 79.333 -10.864 20.005 1.00 37.95 112 CYS B CA 1
ATOM 3423 C C . CYS B 1 112 ? 80.436 -10.110 19.232 1.00 35.95 112 CYS B C 1
ATOM 3424 O O . CYS B 1 112 ? 81.197 -10.719 18.467 1.00 34.74 112 CYS B O 1
ATOM 3427 N N . LEU B 1 113 ? 80.517 -8.798 19.437 1.00 37.05 113 LEU B N 1
ATOM 3428 C CA . LEU B 1 113 ? 81.421 -7.945 18.655 1.00 38.02 113 LEU B CA 1
ATOM 3429 C C . LEU B 1 113 ? 82.901 -8.289 18.836 1.00 37.33 113 LEU B C 1
ATOM 3430 O O . LEU B 1 113 ? 83.698 -8.156 17.887 1.00 33.85 113 LEU B O 1
ATOM 3435 N N . ALA B 1 114 ? 83.268 -8.717 20.050 1.00 34.49 114 ALA B N 1
ATOM 3436 C CA . ALA B 1 114 ? 84.637 -9.148 20.330 1.00 30.75 114 ALA B CA 1
ATOM 3437 C C . ALA B 1 114 ? 85.016 -10.353 19.508 1.00 31.26 114 ALA B C 1
ATOM 3438 O O . ALA B 1 114 ? 86.097 -10.408 18.909 1.00 30.32 114 ALA B O 1
ATOM 3440 N N . CYS B 1 115 ? 84.113 -11.310 19.469 1.00 30.05 115 CYS B N 1
ATOM 3441 C CA . CYS B 1 115 ? 84.294 -12.507 18.699 1.00 31.47 115 CYS B CA 1
ATOM 3442 C C . CYS B 1 115 ? 84.372 -12.177 17.210 1.00 32.66 115 CYS B C 1
ATOM 3443 O O . CYS B 1 115 ? 85.181 -12.744 16.463 1.00 31.47 115 CYS B O 1
ATOM 3446 N N . ARG B 1 116 ? 83.538 -11.231 16.782 1.00 31.64 116 ARG B N 1
ATOM 3447 C CA . ARG B 1 116 ? 83.510 -10.828 15.383 1.00 29.83 116 ARG B CA 1
ATOM 3448 C C . ARG B 1 116 ? 84.811 -10.082 15.051 1.00 29.09 116 ARG B C 1
ATOM 3449 O O . ARG B 1 116 ? 85.137 -9.878 13.869 1.00 30.82 116 ARG B O 1
ATOM 3457 N N . ALA B 1 117 ? 85.515 -9.576 16.068 1.00 22.07 117 ALA B N 1
ATOM 3458 C CA . ALA B 1 117 ? 86.813 -8.959 15.825 1.00 20.68 117 ALA B CA 1
ATOM 3459 C C . ALA B 1 117 ? 87.967 -9.941 16.042 1.00 24.19 117 ALA B C 1
ATOM 3460 O O . ALA B 1 117 ? 89.141 -9.591 15.810 1.00 26.98 117 ALA B O 1
ATOM 3462 N N . GLY B 1 118 ? 87.654 -11.133 16.541 1.00 21.49 118 GLY B N 1
ATOM 3463 C CA . GLY B 1 118 ? 88.673 -12.157 16.654 1.00 21.37 118 GLY B CA 1
ATOM 3464 C C . GLY B 1 118 ? 89.340 -12.254 18.013 1.00 21.35 118 GLY B C 1
ATOM 3465 O O . GLY B 1 118 ? 90.340 -12.945 18.148 1.00 20.86 118 GLY B O 1
ATOM 3466 N N . GLU B 1 119 ? 88.807 -11.566 19.005 1.00 18.52 119 GLU B N 1
ATOM 3467 C CA . GLU B 1 119 ? 89.450 -11.589 20.347 1.00 17.14 119 GLU B CA 1
ATOM 3468 C C . GLU B 1 119 ? 88.708 -12.532 21.289 1.00 16.93 119 GLU B C 1
ATOM 3469 O O . GLU B 1 119 ? 87.832 -12.097 22.054 1.00 17.87 119 GLU B O 1
ATOM 3475 N N . ASP B 1 120 ? 89.036 -13.827 21.208 1.00 16.31 120 ASP B N 1
ATOM 3476 C CA . ASP B 1 120 ? 88.300 -14.856 21.937 1.00 17.61 120 ASP B CA 1
ATOM 3477 C C . ASP B 1 120 ? 88.230 -14.570 23.418 1.00 18.20 120 ASP B C 1
ATOM 3478 O O . ASP B 1 120 ? 87.205 -14.842 24.031 1.00 18.60 120 ASP B O 1
ATOM 3483 N N . MET B 1 121 ? 89.309 -14.016 23.996 1.00 16.01 121 MET B N 1
ATOM 3484 C CA . MET B 1 121 ? 89.313 -13.786 25.440 1.00 13.89 121 MET B CA 1
ATOM 3485 C C . MET B 1 121 ? 88.411 -12.667 25.887 1.00 17.05 121 MET B C 1
ATOM 3486 O O . MET B 1 121 ? 88.208 -12.471 27.094 1.00 16.73 121 MET B O 1
ATOM 3491 N N . HIS B 1 122 ? 87.814 -11.951 24.927 1.00 16.76 122 HIS B N 1
ATOM 3492 C CA . HIS B 1 122 ? 86.983 -10.809 25.293 1.00 16.18 122 HIS B CA 1
ATOM 3493 C C . HIS B 1 122 ? 85.544 -11.011 24.862 1.00 18.15 122 HIS B C 1
ATOM 3494 O O . HIS B 1 122 ? 84.727 -10.071 24.850 1.00 18.91 122 HIS B O 1
ATOM 3501 N N . CYS B 1 123 ? 85.235 -12.261 24.542 1.00 20.21 123 CYS B N 1
ATOM 3502 C CA . CYS B 1 123 ? 83.884 -12.625 24.185 1.00 24.10 123 CYS B CA 1
ATOM 3503 C C . CYS B 1 123 ? 82.932 -12.486 25.371 1.00 23.63 123 CYS B C 1
ATOM 3504 O O . CYS B 1 123 ? 83.250 -12.849 26.492 1.00 23.31 123 CYS B O 1
ATOM 3509 N N . GLU B 1 124 ? 81.773 -11.888 25.108 1.00 26.09 124 GLU B N 1
ATOM 3510 C CA . GLU B 1 124 ? 80.779 -11.607 26.146 1.00 31.33 124 GLU B CA 1
ATOM 3511 C C . GLU B 1 124 ? 80.304 -12.825 26.927 1.00 33.49 124 GLU B C 1
ATOM 3512 O O . GLU B 1 124 ? 80.082 -12.748 28.136 1.00 39.27 124 GLU B O 1
ATOM 3518 N N . ASN B 1 125 ? 80.145 -13.951 26.252 1.00 31.90 125 ASN B N 1
ATOM 3519 C CA . ASN B 1 125 ? 79.544 -15.102 26.923 1.00 34.89 125 ASN B CA 1
ATOM 3520 C C . ASN B 1 125 ? 80.567 -16.193 27.192 1.00 33.96 125 ASN B C 1
ATOM 3521 O O . ASN B 1 125 ? 80.262 -17.381 27.116 1.00 33.46 125 ASN B O 1
ATOM 3526 N N . LEU B 1 126 ? 81.779 -15.768 27.514 1.00 30.23 126 LEU B N 1
ATOM 3527 C CA . LEU B 1 126 ? 82.921 -16.672 27.653 1.00 29.08 126 LEU B CA 1
ATOM 3528 C C . LEU B 1 126 ? 82.767 -17.661 28.811 1.00 29.56 126 LEU B C 1
ATOM 3529 O O . LEU B 1 126 ? 82.433 -17.289 29.934 1.00 31.45 126 LEU B O 1
ATOM 3534 N N . GLU B 1 127 ? 83.037 -18.929 28.513 1.00 25.77 127 GLU B N 1
ATOM 3535 C CA . GLU B 1 127 ? 83.163 -19.990 29.529 1.00 20.55 127 GLU B CA 1
ATOM 3536 C C . GLU B 1 127 ? 84.562 -20.580 29.346 1.00 19.46 127 GLU B C 1
ATOM 3537 O O . GLU B 1 127 ? 85.133 -20.448 28.261 1.00 21.16 127 GLU B O 1
ATOM 3543 N N . PHE B 1 128 ? 85.134 -21.141 30.404 1.00 17.53 128 PHE B N 1
ATOM 3544 C CA . PHE B 1 128 ? 86.548 -21.490 30.358 1.00 16.96 128 PHE B CA 1
ATOM 3545 C C . PHE B 1 128 ? 86.700 -22.801 31.100 1.00 16.67 128 PHE B C 1
ATOM 3546 O O . PHE B 1 128 ? 86.813 -22.811 32.357 1.00 19.15 128 PHE B O 1
ATOM 3554 N N . PRO B 1 129 ? 86.678 -23.940 30.384 1.00 15.81 129 PRO B N 1
ATOM 3555 C CA . PRO B 1 129 ? 86.889 -25.243 31.023 1.00 15.93 129 PRO B CA 1
ATOM 3556 C C . PRO B 1 129 ? 88.126 -25.269 31.951 1.00 16.98 129 PRO B C 1
ATOM 3557 O O . PRO B 1 129 ? 89.233 -24.835 31.615 1.00 17.22 129 PRO B O 1
ATOM 3561 N N . GLY B 1 130 ? 87.888 -25.736 33.173 1.00 16.83 130 GLY B N 1
ATOM 3562 C CA . GLY B 1 130 ? 88.966 -25.769 34.138 1.00 17.52 130 GLY B CA 1
ATOM 3563 C C . GLY B 1 130 ? 89.052 -24.546 35.017 1.00 19.00 130 GLY B C 1
ATOM 3564 O O . GLY B 1 130 ? 89.678 -24.620 36.072 1.00 19.44 130 GLY B O 1
ATOM 3565 N N . LEU B 1 131 ? 88.504 -23.413 34.591 1.00 19.43 131 LEU B N 1
ATOM 3566 C CA . LEU B 1 131 ? 88.627 -22.188 35.385 1.00 21.38 131 LEU B CA 1
ATOM 3567 C C . LEU B 1 131 ? 87.350 -21.957 36.134 1.00 24.69 131 LEU B C 1
ATOM 3568 O O . LEU B 1 131 ? 87.380 -21.722 37.324 1.00 28.12 131 LEU B O 1
ATOM 3573 N N . ASN B 1 132 ? 86.235 -21.967 35.402 1.00 25.22 132 ASN B N 1
ATOM 3574 C CA . ASN B 1 132 ? 84.907 -21.790 35.991 1.00 26.69 132 ASN B CA 1
ATOM 3575 C C . ASN B 1 132 ? 83.878 -22.896 35.731 1.00 29.29 132 ASN B C 1
ATOM 3576 O O . ASN B 1 132 ? 82.772 -22.853 36.296 1.00 28.49 132 ASN B O 1
ATOM 3581 N N . ILE B 1 133 ? 84.231 -23.876 34.898 1.00 25.95 133 ILE B N 1
ATOM 3582 C CA . ILE B 1 133 ? 83.381 -25.043 34.591 1.00 24.32 133 ILE B CA 1
ATOM 3583 C C . ILE B 1 133 ? 84.295 -26.243 34.425 1.00 22.56 133 ILE B C 1
ATOM 3584 O O . ILE B 1 133 ? 85.507 -26.076 34.458 1.00 19.05 133 ILE B O 1
ATOM 3589 N N . ASP B 1 134 ? 83.736 -27.444 34.256 1.00 20.04 134 ASP B N 1
ATOM 3590 C CA . ASP B 1 134 ? 84.551 -28.645 34.213 1.00 19.66 134 ASP B CA 1
ATOM 3591 C C . ASP B 1 134 ? 85.600 -28.605 33.082 1.00 17.69 134 ASP B C 1
ATOM 3592 O O . ASP B 1 134 ? 85.311 -28.211 31.926 1.00 21.63 134 ASP B O 1
ATOM 3597 N N . GLY B 1 135 ? 86.798 -29.028 33.463 1.00 18.30 135 GLY B N 1
ATOM 3598 C CA . GLY B 1 135 ? 87.967 -29.084 32.588 1.00 17.87 135 GLY B CA 1
ATOM 3599 C C . GLY B 1 135 ? 88.536 -30.448 32.247 1.00 18.74 135 GLY B C 1
ATOM 3600 O O . GLY B 1 135 ? 87.842 -31.509 32.222 1.00 19.22 135 GLY B O 1
ATOM 3601 N N . GLY B 1 136 ? 89.841 -30.449 31.936 1.00 17.78 136 GLY B N 1
ATOM 3602 C CA . GLY B 1 136 ? 90.499 -31.577 31.286 1.00 16.97 136 GLY B CA 1
ATOM 3603 C C . GLY B 1 136 ? 91.206 -32.607 32.175 1.00 16.54 136 GLY B C 1
ATOM 3604 O O . GLY B 1 136 ? 91.799 -33.560 31.673 1.00 18.09 136 GLY B O 1
ATOM 3605 N N . PHE B 1 137 ? 91.180 -32.385 33.495 1.00 17.21 137 PHE B N 1
ATOM 3606 C CA . PHE B 1 137 ? 91.770 -33.392 34.395 1.00 16.74 137 PHE B CA 1
ATOM 3607 C C . PHE B 1 137 ? 90.749 -34.518 34.584 1.00 19.89 137 PHE B C 1
ATOM 3608 O O . PHE B 1 137 ? 90.197 -34.713 35.674 1.00 18.35 137 PHE B O 1
ATOM 3616 N N . ALA B 1 138 ? 90.462 -35.222 33.488 1.00 16.65 138 ALA B N 1
ATOM 3617 C CA . ALA B 1 138 ? 89.376 -36.204 33.425 1.00 16.71 138 ALA B CA 1
ATOM 3618 C C . ALA B 1 138 ? 89.568 -37.029 32.171 1.00 17.40 138 ALA B C 1
ATOM 3619 O O . ALA B 1 138 ? 90.355 -36.677 31.278 1.00 19.02 138 ALA B O 1
ATOM 3621 N N . GLU B 1 139 ? 88.830 -38.122 32.064 1.00 18.31 139 GLU B N 1
ATOM 3622 C CA . GLU B 1 139 ? 88.951 -38.944 30.867 1.00 18.90 139 GLU B CA 1
ATOM 3623 C C . GLU B 1 139 ? 88.361 -38.230 29.635 1.00 17.11 139 GLU B C 1
ATOM 3624 O O . GLU B 1 139 ? 88.902 -38.365 28.513 1.00 18.03 139 GLU B O 1
ATOM 3630 N N . PHE B 1 140 ? 87.280 -37.494 29.845 1.00 15.73 140 PHE B N 1
ATOM 3631 C CA . PHE B 1 140 ? 86.581 -36.807 28.750 1.00 18.06 140 PHE B CA 1
ATOM 3632 C C . PHE B 1 140 ? 86.251 -35.402 29.153 1.00 16.57 140 PHE B C 1
ATOM 3633 O O . PHE B 1 140 ? 86.054 -35.099 30.356 1.00 18.52 140 PHE B O 1
ATOM 3641 N N . MET B 1 141 ? 86.122 -34.536 28.154 1.00 17.53 141 MET B N 1
ATOM 3642 C CA . MET B 1 141 ? 85.758 -33.149 28.422 1.00 15.15 141 MET B CA 1
ATOM 3643 C C . MET B 1 141 ? 84.967 -32.603 27.254 1.00 15.79 141 MET B C 1
ATOM 3644 O O . MET B 1 141 ? 85.313 -32.847 26.114 1.00 15.87 141 MET B O 1
ATOM 3649 N N . ARG B 1 142 ? 83.887 -31.887 27.564 1.00 15.09 142 ARG B N 1
ATOM 3650 C CA . ARG B 1 142 ? 83.126 -31.163 26.555 1.00 15.66 142 ARG B CA 1
ATOM 3651 C C . ARG B 1 142 ? 83.682 -29.771 26.270 1.00 16.76 142 ARG B C 1
ATOM 3652 O O . ARG B 1 142 ? 84.242 -29.075 27.171 1.00 17.75 142 ARG B O 1
ATOM 3660 N N . THR B 1 143 ? 83.525 -29.365 25.006 1.00 14.74 143 THR B N 1
ATOM 3661 C CA . THR B 1 143 ? 83.999 -28.060 24.578 1.00 15.78 143 THR B CA 1
ATOM 3662 C C . THR B 1 143 ? 83.209 -27.639 23.353 1.00 17.52 143 THR B C 1
ATOM 3663 O O . THR B 1 143 ? 82.279 -28.356 22.981 1.00 17.51 143 THR B O 1
ATOM 3667 N N . SER B 1 144 ? 83.613 -26.530 22.714 1.00 16.98 144 SER B N 1
ATOM 3668 C CA . SER B 1 144 ? 82.966 -26.033 21.483 1.00 15.84 144 SER B CA 1
ATOM 3669 C C . SER B 1 144 ? 83.866 -26.338 20.294 1.00 15.48 144 SER B C 1
ATOM 3670 O O . SER B 1 144 ? 85.088 -26.303 20.374 1.00 16.41 144 SER B O 1
ATOM 3673 N N . HIS B 1 145 ? 83.255 -26.643 19.137 1.00 15.92 145 HIS B N 1
ATOM 3674 C CA . HIS B 1 145 ? 84.047 -26.851 17.935 1.00 16.34 145 HIS B CA 1
ATOM 3675 C C . HIS B 1 145 ? 84.867 -25.591 17.614 1.00 14.99 145 HIS B C 1
ATOM 3676 O O . HIS B 1 145 ? 85.932 -25.724 16.999 1.00 16.68 145 HIS B O 1
ATOM 3683 N N . ARG B 1 146 ? 84.394 -24.428 18.074 1.00 15.08 146 ARG B N 1
ATOM 3684 C CA . ARG B 1 146 ? 85.119 -23.165 17.846 1.00 15.17 146 ARG B CA 1
ATOM 3685 C C . ARG B 1 146 ? 86.463 -23.153 18.600 1.00 16.04 146 ARG B C 1
ATOM 3686 O O . ARG B 1 146 ? 87.330 -22.338 18.274 1.00 15.97 146 ARG B O 1
ATOM 3694 N N . SER B 1 147 ? 86.638 -24.039 19.571 1.00 15.72 147 SER B N 1
ATOM 3695 C CA . SER B 1 147 ? 87.868 -24.064 20.373 1.00 14.53 147 SER B CA 1
ATOM 3696 C C . SER B 1 147 ? 88.855 -25.071 19.825 1.00 14.08 147 SER B C 1
ATOM 3697 O O . SER B 1 147 ? 89.964 -25.200 20.314 1.00 16.77 147 SER B O 1
ATOM 3700 N N . VAL B 1 148 ? 88.421 -25.866 18.834 1.00 15.01 148 VAL B N 1
ATOM 3701 C CA . VAL B 1 148 ? 89.250 -26.958 18.361 1.00 15.79 148 VAL B CA 1
ATOM 3702 C C . VAL B 1 148 ? 90.204 -26.571 17.230 1.00 16.85 148 VAL B C 1
ATOM 3703 O O . VAL B 1 148 ? 89.794 -25.922 16.256 1.00 17.22 148 VAL B O 1
ATOM 3707 N N . ILE B 1 149 ? 91.447 -27.013 17.357 1.00 15.21 149 ILE B N 1
ATOM 3708 C CA . ILE B 1 149 ? 92.399 -26.977 16.240 1.00 18.06 149 ILE B CA 1
ATOM 3709 C C . ILE B 1 149 ? 92.832 -28.403 15.974 1.00 17.18 149 ILE B C 1
ATOM 3710 O O . ILE B 1 149 ? 93.355 -29.086 16.855 1.00 16.16 149 ILE B O 1
ATOM 3715 N N . LYS B 1 150 ? 92.599 -28.850 14.737 1.00 19.96 150 LYS B N 1
ATOM 3716 C CA . LYS B 1 150 ? 93.006 -30.180 14.322 1.00 20.82 150 LYS B CA 1
ATOM 3717 C C . LYS B 1 150 ? 94.505 -30.267 14.082 1.00 22.21 150 LYS B C 1
ATOM 3718 O O . LYS B 1 150 ? 95.112 -29.378 13.466 1.00 23.03 150 LYS B O 1
ATOM 3724 N N . LEU B 1 151 ? 95.109 -31.340 14.602 1.00 17.39 151 LEU B N 1
ATOM 3725 C CA . LEU B 1 151 ? 96.507 -31.613 14.419 1.00 18.06 151 LEU B CA 1
ATOM 3726 C C . LEU B 1 151 ? 96.653 -32.655 13.327 1.00 19.74 151 LEU B C 1
ATOM 3727 O O . LEU B 1 151 ? 95.659 -33.285 12.901 1.00 22.03 151 LEU B O 1
ATOM 3732 N N . PRO B 1 152 ? 97.866 -32.816 12.814 1.00 20.25 152 PRO B N 1
ATOM 3733 C CA . PRO B 1 152 ? 98.058 -33.809 11.740 1.00 23.89 152 PRO B CA 1
ATOM 3734 C C . PRO B 1 152 ? 97.604 -35.181 12.214 1.00 23.23 152 PRO B C 1
ATOM 3735 O O . PRO B 1 152 ? 97.901 -35.595 13.337 1.00 23.72 152 PRO B O 1
ATOM 3739 N N . LYS B 1 153 ? 96.859 -35.859 11.338 1.00 28.20 153 LYS B N 1
ATOM 3740 C CA . LYS B 1 153 ? 96.191 -37.114 11.654 1.00 29.54 153 LYS B CA 1
ATOM 3741 C C . LYS B 1 153 ? 97.183 -38.178 12.120 1.00 29.83 153 LYS B C 1
ATOM 3742 O O . LYS B 1 153 ? 96.883 -38.997 12.997 1.00 32.00 153 LYS B O 1
ATOM 3748 N N . ASP B 1 154 ? 98.380 -38.105 11.554 1.00 31.27 154 ASP B N 1
ATOM 3749 C CA . ASP B 1 154 ? 99.474 -39.027 11.809 1.00 36.79 154 ASP B CA 1
ATOM 3750 C C . ASP B 1 154 ? 100.252 -38.811 13.128 1.00 34.62 154 ASP B C 1
ATOM 3751 O O . ASP B 1 154 ? 101.155 -39.594 13.458 1.00 34.68 154 ASP B O 1
ATOM 3756 N N . ILE B 1 155 ? 99.946 -37.757 13.884 1.00 28.88 155 ILE B N 1
ATOM 3757 C CA . ILE B 1 155 ? 100.809 -37.420 15.028 1.00 24.62 155 ILE B CA 1
ATOM 3758 C C . ILE B 1 155 ? 100.832 -38.564 16.040 1.00 24.57 155 ILE B C 1
ATOM 3759 O O . ILE B 1 155 ? 99.807 -39.179 16.301 1.00 27.37 155 ILE B O 1
ATOM 3764 N N . SER B 1 156 ? 101.994 -38.836 16.617 1.00 26.75 156 SER B N 1
ATOM 3765 C CA . SER B 1 156 ? 102.116 -39.853 17.642 1.00 25.61 156 SER B CA 1
ATOM 3766 C C . SER B 1 156 ? 101.494 -39.368 18.936 1.00 25.99 156 SER B C 1
ATOM 3767 O O . SER B 1 156 ? 101.419 -38.153 19.165 1.00 25.82 156 SER B O 1
ATOM 3770 N N . ARG B 1 157 ? 101.067 -40.303 19.776 1.00 22.82 157 ARG B N 1
ATOM 3771 C CA . ARG B 1 157 ? 100.507 -39.916 21.065 1.00 22.52 157 ARG B CA 1
ATOM 3772 C C . ARG B 1 157 ? 101.536 -39.117 21.869 1.00 24.13 157 ARG B C 1
ATOM 3773 O O . ARG B 1 157 ? 101.199 -38.112 22.503 1.00 23.53 157 ARG B O 1
ATOM 3781 N N . GLU B 1 158 ? 102.789 -39.565 21.840 1.00 25.39 158 GLU B N 1
ATOM 3782 C CA . GLU B 1 158 ? 103.869 -38.908 22.558 1.00 24.97 158 GLU B CA 1
ATOM 3783 C C . GLU B 1 158 ? 104.041 -37.448 22.115 1.00 22.38 158 GLU B C 1
ATOM 3784 O O . GLU B 1 158 ? 104.174 -36.560 22.956 1.00 23.75 158 GLU B O 1
ATOM 3790 N N . LYS B 1 159 ? 104.012 -37.190 20.809 1.00 23.76 159 LYS B N 1
ATOM 3791 C CA . LYS B 1 159 ? 104.179 -35.825 20.300 1.00 20.69 159 LYS B CA 1
ATOM 3792 C C . LYS B 1 159 ? 102.949 -35.002 20.659 1.00 19.26 159 LYS B C 1
ATOM 3793 O O . LYS B 1 159 ? 103.077 -33.794 20.950 1.00 21.83 159 LYS B O 1
ATOM 3799 N N . LEU B 1 160 ? 101.770 -35.627 20.581 1.00 18.24 160 LEU B N 1
ATOM 3800 C CA . LEU B 1 160 ? 100.514 -34.911 20.940 1.00 17.89 160 LEU B CA 1
ATOM 3801 C C . LEU B 1 160 ? 100.582 -34.402 22.378 1.00 18.05 160 LEU B C 1
ATOM 3802 O O . LEU B 1 160 ? 100.259 -33.239 22.686 1.00 17.72 160 LEU B O 1
ATOM 3807 N N . VAL B 1 161 ? 100.992 -35.290 23.282 1.00 20.76 161 VAL B N 1
ATOM 3808 C CA . VAL B 1 161 ? 101.044 -34.952 24.701 1.00 16.91 161 VAL B CA 1
ATOM 3809 C C . VAL B 1 161 ? 102.048 -33.825 24.969 1.00 15.94 161 VAL B C 1
ATOM 3810 O O . VAL B 1 161 ? 101.785 -32.913 25.778 1.00 19.88 161 VAL B O 1
ATOM 3814 N N . GLU B 1 162 ? 103.189 -33.857 24.270 1.00 20.20 162 GLU B N 1
ATOM 3815 C CA . GLU B 1 162 ? 104.200 -32.825 24.372 1.00 21.39 162 GLU B CA 1
ATOM 3816 C C . GLU B 1 162 ? 103.710 -31.453 23.899 1.00 21.63 162 GLU B C 1
ATOM 3817 O O . GLU B 1 162 ? 104.259 -30.447 24.288 1.00 22.35 162 GLU B O 1
ATOM 3823 N N . MET B 1 163 ? 102.663 -31.435 23.087 1.00 20.53 163 MET B N 1
ATOM 3824 C CA . MET B 1 163 ? 102.072 -30.191 22.632 1.00 17.27 163 MET B CA 1
ATOM 3825 C C . MET B 1 163 ? 101.054 -29.627 23.616 1.00 16.98 163 MET B C 1
ATOM 3826 O O . MET B 1 163 ? 100.570 -28.514 23.393 1.00 17.29 163 MET B O 1
ATOM 3831 N N . ALA B 1 164 ? 100.677 -30.378 24.645 1.00 16.69 164 ALA B N 1
ATOM 3832 C CA . ALA B 1 164 ? 99.595 -29.933 25.508 1.00 15.29 164 ALA B CA 1
ATOM 3833 C C . ALA B 1 164 ? 99.810 -28.503 26.033 1.00 14.85 164 ALA B C 1
ATOM 3834 O O . ALA B 1 164 ? 98.881 -27.682 25.997 1.00 16.62 164 ALA B O 1
ATOM 3836 N N . PRO B 1 165 ? 101.015 -28.200 26.541 1.00 15.66 165 PRO B N 1
ATOM 3837 C CA . PRO B 1 165 ? 101.194 -26.858 27.117 1.00 16.07 165 PRO B CA 1
ATOM 3838 C C . PRO B 1 165 ? 101.038 -25.732 26.134 1.00 16.21 165 PRO B C 1
ATOM 3839 O O . PRO B 1 165 ? 100.848 -24.609 26.633 1.00 17.12 165 PRO B O 1
ATOM 3843 N N . LEU B 1 166 ? 101.074 -25.984 24.829 1.00 15.70 166 LEU B N 1
ATOM 3844 C CA . LEU B 1 166 ? 100.862 -24.879 23.870 1.00 15.96 166 LEU B CA 1
ATOM 3845 C C . LEU B 1 166 ? 99.457 -24.266 24.042 1.00 14.70 166 LEU B C 1
ATOM 3846 O O . LEU B 1 166 ? 99.234 -23.085 23.703 1.00 15.90 166 LEU B O 1
ATOM 3851 N N . ALA B 1 167 ? 98.505 -25.051 24.584 1.00 15.28 167 ALA B N 1
ATOM 3852 C CA . ALA B 1 167 ? 97.107 -24.628 24.686 1.00 15.10 167 ALA B CA 1
ATOM 3853 C C . ALA B 1 167 ? 96.857 -23.528 25.712 1.00 14.51 167 ALA B C 1
ATOM 3854 O O . ALA B 1 167 ? 95.854 -22.838 25.638 1.00 15.98 167 ALA B O 1
ATOM 3856 N N . ASP B 1 168 ? 97.810 -23.314 26.625 1.00 13.15 168 ASP B N 1
ATOM 3857 C CA . ASP B 1 168 ? 97.624 -22.241 27.597 1.00 14.02 168 ASP B CA 1
ATOM 3858 C C . ASP B 1 168 ? 98.973 -21.560 27.900 1.00 14.67 168 ASP B C 1
ATOM 3859 O O . ASP B 1 168 ? 99.156 -20.371 27.640 1.00 15.06 168 ASP B O 1
ATOM 3864 N N . ALA B 1 169 ? 99.928 -22.320 28.417 1.00 14.49 169 ALA B N 1
ATOM 3865 C CA . ALA B 1 169 ? 101.274 -21.754 28.618 1.00 14.89 169 ALA B CA 1
ATOM 3866 C C . ALA B 1 169 ? 101.843 -21.182 27.326 1.00 11.93 169 ALA B C 1
ATOM 3867 O O . ALA B 1 169 ? 102.325 -20.023 27.310 1.00 15.11 169 ALA B O 1
ATOM 3869 N N . GLY B 1 170 ? 101.757 -21.958 26.234 1.00 13.86 170 GLY B N 1
ATOM 3870 C CA . GLY B 1 170 ? 102.346 -21.507 24.977 1.00 14.88 170 GLY B CA 1
ATOM 3871 C C . GLY B 1 170 ? 101.628 -20.310 24.380 1.00 13.53 170 GLY B C 1
ATOM 3872 O O . GLY B 1 170 ? 102.293 -19.329 24.018 1.00 15.26 170 GLY B O 1
ATOM 3873 N N . ILE B 1 171 ? 100.302 -20.400 24.263 1.00 12.23 171 ILE B N 1
ATOM 3874 C CA . ILE B 1 171 ? 99.545 -19.325 23.596 1.00 12.64 171 ILE B CA 1
ATOM 3875 C C . ILE B 1 171 ? 99.730 -18.010 24.410 1.00 14.61 171 ILE B C 1
ATOM 3876 O O . ILE B 1 171 ? 99.872 -16.940 23.809 1.00 14.06 171 ILE B O 1
ATOM 3881 N N . THR B 1 172 ? 99.741 -18.121 25.740 1.00 13.59 172 THR B N 1
ATOM 3882 C CA . THR B 1 172 ? 99.911 -16.922 26.577 1.00 12.69 172 THR B CA 1
ATOM 3883 C C . THR B 1 172 ? 101.293 -16.309 26.334 1.00 14.24 172 THR B C 1
ATOM 3884 O O . THR B 1 172 ? 101.434 -15.074 26.147 1.00 13.90 172 THR B O 1
ATOM 3888 N N . ALA B 1 173 ? 102.341 -17.151 26.318 1.00 14.46 173 ALA B N 1
ATOM 3889 C CA . ALA B 1 173 ? 103.674 -16.640 26.044 1.00 13.48 173 ALA B CA 1
ATOM 3890 C C . ALA B 1 173 ? 103.723 -16.025 24.640 1.00 11.20 173 ALA B C 1
ATOM 3891 O O . ALA B 1 173 ? 104.340 -14.988 24.461 1.00 14.16 173 ALA B O 1
ATOM 3893 N N . TYR B 1 174 ? 103.044 -16.638 23.668 1.00 13.46 174 TYR B N 1
ATOM 3894 C CA . TYR B 1 174 ? 103.081 -16.156 22.283 1.00 11.92 174 TYR B CA 1
ATOM 3895 C C . TYR B 1 174 ? 102.409 -14.804 22.090 1.00 12.58 174 TYR B C 1
ATOM 3896 O O . TYR B 1 174 ? 103.014 -13.898 21.477 1.00 14.43 174 TYR B O 1
ATOM 3905 N N . ARG B 1 175 ? 101.207 -14.628 22.664 1.00 13.25 175 ARG B N 1
ATOM 3906 C CA . ARG B 1 175 ? 100.576 -13.306 22.604 1.00 13.57 175 ARG B CA 1
ATOM 3907 C C . ARG B 1 175 ? 101.425 -12.265 23.293 1.00 13.48 175 ARG B C 1
ATOM 3908 O O . ARG B 1 175 ? 101.588 -11.137 22.786 1.00 15.26 175 ARG B O 1
ATOM 3916 N N . ALA B 1 176 ? 102.004 -12.618 24.445 1.00 12.50 176 ALA B N 1
ATOM 3917 C CA . ALA B 1 176 ? 102.833 -11.660 25.144 1.00 11.02 176 ALA B CA 1
ATOM 3918 C C . ALA B 1 176 ? 104.078 -11.301 24.354 1.00 13.40 176 ALA B C 1
ATOM 3919 O O . ALA B 1 176 ? 104.500 -10.155 24.366 1.00 14.22 176 ALA B O 1
ATOM 3921 N N . VAL B 1 177 ? 104.691 -12.292 23.691 1.00 11.79 177 VAL B N 1
ATOM 3922 C CA . VAL B 1 177 ? 105.889 -12.017 22.880 1.00 13.07 177 VAL B CA 1
ATOM 3923 C C . VAL B 1 177 ? 105.516 -11.183 21.662 1.00 13.68 177 VAL B C 1
ATOM 3924 O O . VAL B 1 177 ? 106.304 -10.309 21.260 1.00 14.51 177 VAL B O 1
ATOM 3928 N N . LYS B 1 178 ? 104.355 -11.435 21.064 1.00 14.33 178 LYS B N 1
ATOM 3929 C CA . LYS B 1 178 ? 103.856 -10.523 19.993 1.00 16.09 178 LYS B CA 1
ATOM 3930 C C . LYS B 1 178 ? 103.781 -9.103 20.480 1.00 16.60 178 LYS B C 1
ATOM 3931 O O . LYS B 1 178 ? 104.236 -8.174 19.776 1.00 18.43 178 LYS B O 1
ATOM 3941 N N . LYS B 1 179 ? 103.231 -8.877 21.679 1.00 14.73 179 LYS B N 1
ATOM 3942 C CA . LYS B 1 179 ? 103.226 -7.527 22.234 1.00 16.58 179 LYS B CA 1
ATOM 3943 C C . LYS B 1 179 ? 104.658 -6.979 22.352 1.00 17.67 179 LYS B C 1
ATOM 3944 O O . LYS B 1 179 ? 104.958 -5.869 21.897 1.00 19.51 179 LYS B O 1
ATOM 3950 N N . ALA B 1 180 ? 105.568 -7.787 22.884 1.00 15.47 180 ALA B N 1
ATOM 3951 C CA . ALA B 1 180 ? 106.953 -7.370 23.088 1.00 17.50 180 ALA B CA 1
ATOM 3952 C C . ALA B 1 180 ? 107.605 -6.970 21.777 1.00 18.27 180 ALA B C 1
ATOM 3953 O O . ALA B 1 180 ? 108.344 -5.974 21.753 1.00 18.84 180 ALA B O 1
ATOM 3955 N N . ALA B 1 181 ? 107.397 -7.774 20.736 1.00 16.93 181 ALA B N 1
ATOM 3956 C CA . ALA B 1 181 ? 108.128 -7.656 19.472 1.00 18.01 181 ALA B CA 1
ATOM 3957 C C . ALA B 1 181 ? 107.889 -6.285 18.840 1.00 24.29 181 ALA B C 1
ATOM 3958 O O . ALA B 1 181 ? 108.773 -5.752 18.135 1.00 26.25 181 ALA B O 1
ATOM 3960 N N . ARG B 1 182 ? 106.751 -5.675 19.168 1.00 21.75 182 ARG B N 1
ATOM 3961 C CA . ARG B 1 182 ? 106.357 -4.413 18.508 1.00 23.13 182 ARG B CA 1
ATOM 3962 C C . ARG B 1 182 ? 107.366 -3.272 18.717 1.00 24.67 182 ARG B C 1
ATOM 3963 O O . ARG B 1 182 ? 107.402 -2.285 17.923 1.00 26.28 182 ARG B O 1
ATOM 3971 N N . THR B 1 183 ? 108.156 -3.345 19.778 1.00 22.08 183 THR B N 1
ATOM 3972 C CA . THR B 1 183 ? 109.144 -2.315 20.055 1.00 22.88 183 THR B CA 1
ATOM 3973 C C . THR B 1 183 ? 110.575 -2.857 20.254 1.00 22.92 183 THR B C 1
ATOM 3974 O O . THR B 1 183 ? 111.432 -2.187 20.840 1.00 28.78 183 THR B O 1
ATOM 3978 N N . LEU B 1 184 ? 110.802 -4.089 19.852 1.00 18.54 184 LEU B N 1
ATOM 3979 C CA . LEU B 1 184 ? 112.137 -4.671 20.007 1.00 17.80 184 LEU B CA 1
ATOM 3980 C C . LEU B 1 184 ? 112.812 -4.495 18.641 1.00 20.65 184 LEU B C 1
ATOM 3981 O O . LEU B 1 184 ? 112.135 -4.266 17.643 1.00 26.98 184 LEU B O 1
ATOM 3986 N N . TYR B 1 185 ? 114.128 -4.458 18.662 1.00 18.19 185 TYR B N 1
ATOM 3987 C CA . TYR B 1 185 ? 114.910 -4.196 17.439 1.00 18.70 185 TYR B CA 1
ATOM 3988 C C . TYR B 1 185 ? 116.291 -4.743 17.748 1.00 17.82 185 TYR B C 1
ATOM 3989 O O . TYR B 1 185 ? 116.576 -5.021 18.918 1.00 18.02 185 TYR B O 1
ATOM 3998 N N . PRO B 1 186 ? 117.192 -4.914 16.760 1.00 16.13 186 PRO B N 1
ATOM 3999 C CA . PRO B 1 186 ? 118.543 -5.395 17.071 1.00 17.84 186 PRO B CA 1
ATOM 4000 C C . PRO B 1 186 ? 119.318 -4.492 18.022 1.00 18.02 186 PRO B C 1
ATOM 4001 O O . PRO B 1 186 ? 119.433 -3.281 17.771 1.00 22.26 186 PRO B O 1
ATOM 4005 N N . GLY B 1 187 ? 119.816 -5.056 19.120 1.00 16.14 187 GLY B N 1
ATOM 4006 C CA . GLY B 1 187 ? 120.475 -4.244 20.131 1.00 19.00 187 GLY B CA 1
ATOM 4007 C C . GLY B 1 187 ? 119.565 -3.912 21.329 1.00 21.55 187 GLY B C 1
ATOM 4008 O O . GLY B 1 187 ? 120.074 -3.499 22.395 1.00 20.17 187 GLY B O 1
ATOM 4009 N N . ALA B 1 188 ? 118.258 -4.122 21.163 1.00 18.81 188 ALA B N 1
ATOM 4010 C CA . ALA B 1 188 ? 117.318 -3.929 22.288 1.00 15.22 188 ALA B CA 1
ATOM 4011 C C . ALA B 1 188 ? 117.518 -5.104 23.219 1.00 16.62 188 ALA B C 1
ATOM 4012 O O . ALA B 1 188 ? 117.866 -6.218 22.780 1.00 17.89 188 ALA B O 1
ATOM 4014 N N . TYR B 1 189 ? 117.192 -4.873 24.491 1.00 16.29 189 TYR B N 1
ATOM 4015 C CA . TYR B 1 189 ? 117.227 -5.950 25.467 1.00 16.55 189 TYR B CA 1
ATOM 4016 C C . TYR B 1 189 ? 115.819 -6.245 25.944 1.00 16.29 189 TYR B C 1
ATOM 4017 O O . TYR B 1 189 ? 115.004 -5.361 26.160 1.00 14.73 189 TYR B O 1
ATOM 4026 N N . VAL B 1 190 ? 115.572 -7.523 26.143 1.00 14.46 190 VAL B N 1
ATOM 4027 C CA . VAL B 1 190 ? 114.304 -7.978 26.757 1.00 13.44 190 VAL B CA 1
ATOM 4028 C C . VAL B 1 190 ? 114.659 -8.829 27.965 1.00 15.97 190 VAL B C 1
ATOM 4029 O O . VAL B 1 190 ? 115.458 -9.744 27.859 1.00 17.63 190 VAL B O 1
ATOM 4033 N N . ALA B 1 191 ? 114.068 -8.502 29.117 1.00 13.12 191 ALA B N 1
ATOM 4034 C CA . ALA B 1 191 ? 114.195 -9.354 30.317 1.00 13.47 191 ALA B CA 1
ATOM 4035 C C . ALA B 1 191 ? 112.962 -10.233 30.387 1.00 14.40 191 ALA B C 1
ATOM 4036 O O . ALA B 1 191 ? 111.821 -9.735 30.408 1.00 16.60 191 ALA B O 1
ATOM 4038 N N . ILE B 1 192 ? 113.180 -11.541 30.392 1.00 14.12 192 ILE B N 1
ATOM 4039 C CA . ILE B 1 192 ? 112.079 -12.494 30.516 1.00 12.68 192 ILE B CA 1
ATOM 4040 C C . ILE B 1 192 ? 112.219 -13.031 31.928 1.00 12.87 192 ILE B C 1
ATOM 4041 O O . ILE B 1 192 ? 113.258 -13.620 32.274 1.00 15.19 192 ILE B O 1
ATOM 4046 N N . VAL B 1 193 ? 111.231 -12.758 32.769 1.00 12.37 193 VAL B N 1
ATOM 4047 C CA . VAL B 1 193 ? 111.380 -13.021 34.195 1.00 15.54 193 VAL B CA 1
ATOM 4048 C C . VAL B 1 193 ? 110.504 -14.199 34.568 1.00 14.47 193 VAL B C 1
ATOM 4049 O O . VAL B 1 193 ? 109.270 -14.112 34.462 1.00 14.81 193 VAL B O 1
ATOM 4053 N N . GLY B 1 194 ? 111.145 -15.309 35.010 1.00 14.39 194 GLY B N 1
ATOM 4054 C CA . GLY B 1 194 ? 110.433 -16.521 35.334 1.00 14.61 194 GLY B CA 1
ATOM 4055 C C . GLY B 1 194 ? 110.526 -17.510 34.212 1.00 15.25 194 GLY B C 1
ATOM 4056 O O . GLY B 1 194 ? 109.781 -17.373 33.243 1.00 15.39 194 GLY B O 1
ATOM 4057 N N . VAL B 1 195 ? 111.462 -18.459 34.332 1.00 15.02 195 VAL B N 1
ATOM 4058 C CA . VAL B 1 195 ? 111.680 -19.467 33.292 1.00 14.90 195 VAL B CA 1
ATOM 4059 C C . VAL B 1 195 ? 110.888 -20.707 33.677 1.00 16.74 195 VAL B C 1
ATOM 4060 O O . VAL B 1 195 ? 111.444 -21.802 33.869 1.00 18.59 195 VAL B O 1
ATOM 4064 N N . GLY B 1 196 ? 109.573 -20.488 33.786 1.00 14.79 196 GLY B N 1
ATOM 4065 C CA . GLY B 1 196 ? 108.652 -21.514 34.227 1.00 15.41 196 GLY B CA 1
ATOM 4066 C C . GLY B 1 196 ? 107.933 -22.175 33.080 1.00 16.68 196 GLY B C 1
ATOM 4067 O O . GLY B 1 196 ? 108.460 -22.248 31.966 1.00 16.94 196 GLY B O 1
ATOM 4068 N N . GLY B 1 197 ? 106.723 -22.664 33.340 1.00 15.32 197 GLY B N 1
ATOM 4069 C CA . GLY B 1 197 ? 105.994 -23.334 32.264 1.00 13.71 197 GLY B CA 1
ATOM 4070 C C . GLY B 1 197 ? 105.742 -22.387 31.103 1.00 14.65 197 GLY B C 1
ATOM 4071 O O . GLY B 1 197 ? 105.974 -22.735 29.946 1.00 16.27 197 GLY B O 1
ATOM 4072 N N . LEU B 1 198 ? 105.283 -21.162 31.406 1.00 14.80 198 LEU B N 1
ATOM 4073 C CA . LEU B 1 198 ? 105.148 -20.161 30.368 1.00 14.48 198 LEU B CA 1
ATOM 4074 C C . LEU B 1 198 ? 106.530 -19.590 29.950 1.00 14.13 198 LEU B C 1
ATOM 4075 O O . LEU B 1 198 ? 106.824 -19.460 28.746 1.00 13.58 198 LEU B O 1
ATOM 4080 N N . GLY B 1 199 ? 107.359 -19.237 30.940 1.00 13.87 199 GLY B N 1
ATOM 4081 C CA . GLY B 1 199 ? 108.584 -18.526 30.667 1.00 14.19 199 GLY B CA 1
ATOM 4082 C C . GLY B 1 199 ? 109.579 -19.261 29.775 1.00 14.13 199 GLY B C 1
ATOM 4083 O O . GLY B 1 199 ? 110.230 -18.611 28.952 1.00 14.29 199 GLY B O 1
ATOM 4084 N N . HIS B 1 200 ? 109.731 -20.573 29.956 1.00 14.80 200 HIS B N 1
ATOM 4085 C CA . HIS B 1 200 ? 110.697 -21.297 29.133 1.00 18.06 200 HIS B CA 1
ATOM 4086 C C . HIS B 1 200 ? 110.256 -21.344 27.683 1.00 16.40 200 HIS B C 1
ATOM 4087 O O . HIS B 1 200 ? 111.087 -21.348 26.765 1.00 16.80 200 HIS B O 1
ATOM 4094 N N . ILE B 1 201 ? 108.937 -21.272 27.446 1.00 15.46 201 ILE B N 1
ATOM 4095 C CA . ILE B 1 201 ? 108.444 -21.123 26.093 1.00 13.92 201 ILE B CA 1
ATOM 4096 C C . ILE B 1 201 ? 108.735 -19.736 25.592 1.00 14.87 201 ILE B C 1
ATOM 4097 O O . ILE B 1 201 ? 109.196 -19.547 24.468 1.00 15.95 201 ILE B O 1
ATOM 4102 N N . ALA B 1 202 ? 108.511 -18.730 26.448 1.00 14.92 202 ALA B N 1
ATOM 4103 C CA . ALA B 1 202 ? 108.770 -17.348 26.026 1.00 13.31 202 ALA B CA 1
ATOM 4104 C C . ALA B 1 202 ? 110.238 -17.131 25.631 1.00 15.61 202 ALA B C 1
ATOM 4105 O O . ALA B 1 202 ? 110.501 -16.400 24.685 1.00 16.87 202 ALA B O 1
ATOM 4107 N N . VAL B 1 203 ? 111.178 -17.779 26.326 1.00 15.92 203 VAL B N 1
ATOM 4108 C CA . VAL B 1 203 ? 112.598 -17.636 25.935 1.00 15.50 203 VAL B CA 1
ATOM 4109 C C . VAL B 1 203 ? 112.773 -18.051 24.482 1.00 17.27 203 VAL B C 1
ATOM 4110 O O . VAL B 1 203 ? 113.390 -17.317 23.698 1.00 17.04 203 VAL B O 1
ATOM 4114 N N . GLN B 1 204 ? 112.225 -19.213 24.119 1.00 17.51 204 GLN B N 1
ATOM 4115 C CA . GLN B 1 204 ? 112.322 -19.698 22.748 1.00 18.47 204 GLN B CA 1
ATOM 4116 C C . GLN B 1 204 ? 111.636 -18.760 21.766 1.00 19.17 204 GLN B C 1
ATOM 4117 O O . GLN B 1 204 ? 112.150 -18.464 20.697 1.00 19.06 204 GLN B O 1
ATOM 4123 N N . LEU B 1 205 ? 110.458 -18.289 22.125 1.00 16.53 205 LEU B N 1
ATOM 4124 C CA . LEU B 1 205 ? 109.745 -17.422 21.220 1.00 16.17 205 LEU B CA 1
ATOM 4125 C C . LEU B 1 205 ? 110.419 -16.072 21.006 1.00 17.51 205 LEU B C 1
ATOM 4126 O O . LEU B 1 205 ? 110.348 -15.559 19.915 1.00 19.50 205 LEU B O 1
ATOM 4131 N N . LEU B 1 206 ? 111.033 -15.512 22.046 1.00 17.32 206 LEU B N 1
ATOM 4132 C CA . LEU B 1 206 ? 111.762 -14.246 21.909 1.00 17.87 206 LEU B CA 1
ATOM 4133 C C . LEU B 1 206 ? 112.904 -14.433 20.889 1.00 19.70 206 LEU B C 1
ATOM 4134 O O . LEU B 1 206 ? 113.177 -13.531 20.096 1.00 19.01 206 LEU B O 1
ATOM 4139 N N . LYS B 1 207 ? 113.529 -15.608 20.881 1.00 18.67 207 LYS B N 1
ATOM 4140 C CA . LYS B 1 207 ? 114.587 -15.833 19.879 1.00 19.48 207 LYS B CA 1
ATOM 4141 C C . LYS B 1 207 ? 114.110 -16.023 18.437 1.00 21.29 207 LYS B C 1
ATOM 4142 O O . LYS B 1 207 ? 114.844 -15.702 17.485 1.00 23.78 207 LYS B O 1
ATOM 4148 N N . VAL B 1 208 ? 112.935 -16.617 18.278 1.00 20.54 208 VAL B N 1
ATOM 4149 C CA . VAL B 1 208 ? 112.315 -16.897 17.008 1.00 23.05 208 VAL B CA 1
ATOM 4150 C C . VAL B 1 208 ? 111.663 -15.637 16.443 1.00 25.21 208 VAL B C 1
ATOM 4151 O O . VAL B 1 208 ? 111.682 -15.413 15.209 1.00 26.47 208 VAL B O 1
ATOM 4155 N N . MET B 1 209 ? 111.074 -14.822 17.339 1.00 21.47 209 MET B N 1
ATOM 4156 C CA . MET B 1 209 ? 110.154 -13.782 16.914 1.00 21.27 209 MET B CA 1
ATOM 4157 C C . MET B 1 209 ? 110.738 -12.360 16.958 1.00 20.27 209 MET B C 1
ATOM 4158 O O . MET B 1 209 ? 110.132 -11.417 16.421 1.00 21.67 209 MET B O 1
ATOM 4167 N N . THR B 1 210 ? 111.898 -12.208 17.592 1.00 19.34 210 THR B N 1
ATOM 4168 C CA . THR B 1 210 ? 112.556 -10.906 17.670 1.00 20.09 210 THR B CA 1
ATOM 4169 C C . THR B 1 210 ? 114.047 -11.054 17.494 1.00 20.37 210 THR B C 1
ATOM 4170 O O . THR B 1 210 ? 114.584 -12.150 17.669 1.00 21.44 210 THR B O 1
ATOM 4174 N N . PRO B 1 211 ? 114.709 -9.956 17.171 1.00 20.20 211 PRO B N 1
ATOM 4175 C CA . PRO B 1 211 ? 116.169 -9.922 17.196 1.00 20.62 211 PRO B CA 1
ATOM 4176 C C . PRO B 1 211 ? 116.762 -9.381 18.500 1.00 19.72 211 PRO B C 1
ATOM 4177 O O . PRO B 1 211 ? 117.961 -9.045 18.545 1.00 21.11 211 PRO B O 1
ATOM 4181 N N . ALA B 1 212 ? 115.980 -9.316 19.579 1.00 18.08 212 ALA B N 1
ATOM 4182 C CA . ALA B 1 212 ? 116.470 -8.729 20.797 1.00 16.75 212 ALA B CA 1
ATOM 4183 C C . ALA B 1 212 ? 117.441 -9.619 21.544 1.00 15.05 212 ALA B C 1
ATOM 4184 O O . ALA B 1 212 ? 117.445 -10.848 21.343 1.00 17.76 212 ALA B O 1
ATOM 4186 N N . THR B 1 213 ? 118.266 -8.973 22.362 1.00 15.35 213 THR B N 1
ATOM 4187 C CA . THR B 1 213 ? 119.160 -9.666 23.313 1.00 14.50 213 THR B CA 1
ATOM 4188 C C . THR B 1 213 ? 118.295 -10.100 24.498 1.00 15.29 213 THR B C 1
ATOM 4189 O O . THR B 1 213 ? 117.664 -9.246 25.125 1.00 18.70 213 THR B O 1
ATOM 4193 N N . VAL B 1 214 ? 118.327 -11.394 24.808 1.00 18.19 214 VAL B N 1
ATOM 4194 C CA . VAL B 1 214 ? 117.405 -11.984 25.782 1.00 16.77 214 VAL B CA 1
ATOM 4195 C C . VAL B 1 214 ? 118.123 -12.199 27.113 1.00 18.20 214 VAL B C 1
ATOM 4196 O O . VAL B 1 214 ? 119.137 -12.915 27.183 1.00 17.79 214 VAL B O 1
ATOM 4200 N N . ILE B 1 215 ? 117.626 -11.565 28.176 1.00 15.57 215 ILE B N 1
ATOM 4201 C CA . ILE B 1 215 ? 118.175 -11.763 29.539 1.00 15.90 215 ILE B CA 1
ATOM 4202 C C . ILE B 1 215 ? 117.091 -12.532 30.333 1.00 16.25 215 ILE B C 1
ATOM 4203 O O . ILE B 1 215 ? 115.953 -12.011 30.490 1.00 15.88 215 ILE B O 1
ATOM 4208 N N . ALA B 1 216 ? 117.382 -13.746 30.797 1.00 14.85 216 ALA B N 1
ATOM 4209 C CA . ALA B 1 216 ? 116.340 -14.545 31.495 1.00 13.96 216 ALA B CA 1
ATOM 4210 C C . ALA B 1 216 ? 116.650 -14.528 32.980 1.00 16.45 216 ALA B C 1
ATOM 4211 O O . ALA B 1 216 ? 117.833 -14.734 33.380 1.00 17.03 216 ALA B O 1
ATOM 4213 N N . LEU B 1 217 ? 115.611 -14.331 33.803 1.00 14.40 217 LEU B N 1
ATOM 4214 C CA . LEU B 1 217 ? 115.758 -14.304 35.266 1.00 14.64 217 LEU B CA 1
ATOM 4215 C C . LEU B 1 217 ? 115.005 -15.445 35.896 1.00 16.05 217 LEU B C 1
ATOM 4216 O O . LEU B 1 217 ? 113.876 -15.760 35.510 1.00 15.42 217 LEU B O 1
ATOM 4221 N N . ASP B 1 218 ? 115.639 -16.079 36.888 1.00 14.90 218 ASP B N 1
ATOM 4222 C CA . ASP B 1 218 ? 114.926 -17.053 37.724 1.00 13.39 218 ASP B CA 1
ATOM 4223 C C . ASP B 1 218 ? 115.673 -17.159 39.013 1.00 15.03 218 ASP B C 1
ATOM 4224 O O . ASP B 1 218 ? 116.622 -16.439 39.230 1.00 16.36 218 ASP B O 1
ATOM 4229 N N . VAL B 1 219 ? 115.214 -18.063 39.873 1.00 17.66 219 VAL B N 1
ATOM 4230 C CA . VAL B 1 219 ? 115.779 -18.202 41.216 1.00 17.20 219 VAL B CA 1
ATOM 4231 C C . VAL B 1 219 ? 116.250 -19.611 41.505 1.00 20.92 219 VAL B C 1
ATOM 4232 O O . VAL B 1 219 ? 116.591 -19.924 42.667 1.00 24.37 219 VAL B O 1
ATOM 4236 N N . LYS B 1 220 ? 116.245 -20.468 40.495 1.00 21.36 220 LYS B N 1
ATOM 4237 C CA . LYS B 1 220 ? 116.702 -21.855 40.657 1.00 21.45 220 LYS B CA 1
ATOM 4238 C C . LYS B 1 220 ? 117.727 -22.126 39.608 1.00 22.32 220 LYS B C 1
ATOM 4239 O O . LYS B 1 220 ? 117.502 -21.858 38.415 1.00 20.24 220 LYS B O 1
ATOM 4245 N N . GLU B 1 221 ? 118.842 -22.723 40.002 1.00 21.96 221 GLU B N 1
ATOM 4246 C CA . GLU B 1 221 ? 119.906 -22.980 39.034 1.00 22.83 221 GLU B CA 1
ATOM 4247 C C . GLU B 1 221 ? 119.499 -23.802 37.798 1.00 17.18 221 GLU B C 1
ATOM 4248 O O . GLU B 1 221 ? 119.913 -23.498 36.675 1.00 21.11 221 GLU B O 1
ATOM 4254 N N . GLU B 1 222 ? 118.689 -24.830 38.006 1.00 19.74 222 GLU B N 1
ATOM 4255 C CA . GLU B 1 222 ? 118.305 -25.699 36.904 1.00 20.16 222 GLU B CA 1
ATOM 4256 C C . GLU B 1 222 ? 117.446 -24.921 35.873 1.00 18.32 222 GLU B C 1
ATOM 4257 O O . GLU B 1 222 ? 117.489 -25.214 34.673 1.00 21.11 222 GLU B O 1
ATOM 4263 N N . LYS B 1 223 ? 116.741 -23.903 36.353 1.00 19.18 223 LYS B N 1
ATOM 4264 C CA . LYS B 1 223 ? 115.918 -23.073 35.424 1.00 18.83 223 LYS B CA 1
ATOM 4265 C C . LYS B 1 223 ? 116.754 -22.086 34.628 1.00 16.99 223 LYS B C 1
ATOM 4266 O O . LYS B 1 223 ? 116.473 -21.825 33.424 1.00 17.12 223 LYS B O 1
ATOM 4272 N N . LEU B 1 224 ? 117.833 -21.624 35.264 1.00 17.15 224 LEU B N 1
ATOM 4273 C CA . LEU B 1 224 ? 118.802 -20.789 34.559 1.00 17.10 224 LEU B CA 1
ATOM 4274 C C . LEU B 1 224 ? 119.570 -21.555 33.489 1.00 21.15 224 LEU B C 1
ATOM 4275 O O . LEU B 1 224 ? 119.786 -21.037 32.383 1.00 19.74 224 LEU B O 1
ATOM 4280 N N . LYS B 1 225 ? 119.988 -22.789 33.804 1.00 20.52 225 LYS B N 1
ATOM 4281 C CA . LYS B 1 225 ? 120.579 -23.630 32.770 1.00 19.40 225 LYS B CA 1
ATOM 4282 C C . LYS B 1 225 ? 119.594 -23.929 31.638 1.00 18.16 225 LYS B C 1
ATOM 4283 O O . LYS B 1 225 ? 119.983 -23.968 30.457 1.00 21.95 225 LYS B O 1
ATOM 4289 N N . LEU B 1 226 ? 118.318 -24.147 31.985 1.00 20.02 226 LEU B N 1
ATOM 4290 C CA . LEU B 1 226 ? 117.303 -24.404 30.955 1.00 19.45 226 LEU B CA 1
ATOM 4291 C C . LEU B 1 226 ? 117.239 -23.191 30.007 1.00 18.85 226 LEU B C 1
ATOM 4292 O O . LEU B 1 226 ? 117.225 -23.326 28.766 1.00 19.31 226 LEU B O 1
ATOM 4297 N N . ALA B 1 227 ? 117.196 -21.993 30.598 1.00 18.51 227 ALA B N 1
ATOM 4298 C CA . ALA B 1 227 ? 117.179 -20.801 29.765 1.00 17.46 227 ALA B CA 1
ATOM 4299 C C . ALA B 1 227 ? 118.399 -20.691 28.856 1.00 19.90 227 ALA B C 1
ATOM 4300 O O . ALA B 1 227 ? 118.279 -20.338 27.697 1.00 19.16 227 ALA B O 1
ATOM 4302 N N . GLU B 1 228 ? 119.581 -20.999 29.387 1.00 20.54 228 GLU B N 1
ATOM 4303 C CA . GLU B 1 228 ? 120.799 -21.073 28.555 1.00 22.12 228 GLU B CA 1
ATOM 4304 C C . GLU B 1 228 ? 120.675 -22.041 27.357 1.00 21.26 228 GLU B C 1
ATOM 4305 O O . GLU B 1 228 ? 121.009 -21.672 26.216 1.00 22.47 228 GLU B O 1
ATOM 4311 N N . ARG B 1 229 ? 120.186 -23.249 27.602 1.00 21.39 229 ARG B N 1
ATOM 4312 C CA . ARG B 1 229 ? 120.009 -24.212 26.507 1.00 22.45 229 ARG B CA 1
ATOM 4313 C C . ARG B 1 229 ? 118.993 -23.750 25.488 1.00 22.92 229 ARG B C 1
ATOM 4314 O O . ARG B 1 229 ? 119.065 -24.132 24.312 1.00 25.01 229 ARG B O 1
ATOM 4322 N N . LEU B 1 230 ? 118.031 -22.933 25.929 1.00 20.91 230 LEU B N 1
ATOM 4323 C CA . LEU B 1 230 ? 116.972 -22.484 25.037 1.00 21.81 230 LEU B CA 1
ATOM 4324 C C . LEU B 1 230 ? 117.319 -21.192 24.330 1.00 21.38 230 LEU B C 1
ATOM 4325 O O . LEU B 1 230 ? 116.520 -20.680 23.539 1.00 26.48 230 LEU B O 1
ATOM 4330 N N . GLY B 1 231 ? 118.498 -20.664 24.604 1.00 20.69 231 GLY B N 1
ATOM 4331 C CA . GLY B 1 231 ? 119.008 -19.574 23.800 1.00 21.16 231 GLY B CA 1
ATOM 4332 C C . GLY B 1 231 ? 119.120 -18.218 24.466 1.00 19.41 231 GLY B C 1
ATOM 4333 O O . GLY B 1 231 ? 119.392 -17.238 23.767 1.00 22.77 231 GLY B O 1
ATOM 4334 N N . ALA B 1 232 ? 118.882 -18.121 25.775 1.00 19.67 232 ALA B N 1
ATOM 4335 C CA . ALA B 1 232 ? 119.040 -16.824 26.424 1.00 18.17 232 ALA B CA 1
ATOM 4336 C C . ALA B 1 232 ? 120.475 -16.349 26.246 1.00 19.83 232 ALA B C 1
ATOM 4337 O O . ALA B 1 232 ? 121.428 -17.155 26.378 1.00 21.02 232 ALA B O 1
ATOM 4339 N N . ASP B 1 233 ? 120.645 -15.055 25.992 1.00 18.48 233 ASP B N 1
ATOM 4340 C CA . ASP B 1 233 ? 121.965 -14.479 25.822 1.00 17.79 233 ASP B CA 1
ATOM 4341 C C . ASP B 1 233 ? 122.681 -14.317 27.155 1.00 19.31 233 ASP B C 1
ATOM 4342 O O . ASP B 1 233 ? 123.919 -14.401 27.235 1.00 19.73 233 ASP B O 1
ATOM 4347 N N . HIS B 1 234 ? 121.897 -14.061 28.201 1.00 18.27 234 HIS B N 1
ATOM 4348 C CA . HIS B 1 234 ? 122.425 -13.849 29.533 1.00 14.79 234 HIS B CA 1
ATOM 4349 C C . HIS B 1 234 ? 121.385 -14.404 30.478 1.00 18.60 234 HIS B C 1
ATOM 4350 O O . HIS B 1 234 ? 120.173 -14.353 30.193 1.00 16.30 234 HIS B O 1
ATOM 4357 N N . VAL B 1 235 ? 121.848 -14.973 31.591 1.00 16.35 235 VAL B N 1
ATOM 4358 C CA . VAL B 1 235 ? 120.895 -15.338 32.644 1.00 16.05 235 VAL B CA 1
ATOM 4359 C C . VAL B 1 235 ? 121.275 -14.666 33.929 1.00 16.68 235 VAL B C 1
ATOM 4360 O O . VAL B 1 235 ? 122.465 -14.399 34.187 1.00 18.44 235 VAL B O 1
ATOM 4364 N N . VAL B 1 236 ? 120.266 -14.447 34.773 1.00 15.90 236 VAL B N 1
ATOM 4365 C CA . VAL B 1 236 ? 120.460 -13.714 36.011 1.00 15.51 236 VAL B CA 1
ATOM 4366 C C . VAL B 1 236 ? 119.708 -14.419 37.135 1.00 17.43 236 VAL B C 1
ATOM 4367 O O . VAL B 1 236 ? 118.513 -14.743 37.016 1.00 17.74 236 VAL B O 1
ATOM 4371 N N . ASP B 1 237 ? 120.425 -14.677 38.248 1.00 16.37 237 ASP B N 1
ATOM 4372 C CA . ASP B 1 237 ? 119.801 -15.251 39.440 1.00 14.22 237 ASP B CA 1
ATOM 4373 C C . ASP B 1 237 ? 119.180 -14.112 40.223 1.00 15.22 237 ASP B C 1
ATOM 4374 O O . ASP B 1 237 ? 119.887 -13.233 40.739 1.00 17.36 237 ASP B O 1
ATOM 4379 N N . ALA B 1 238 ? 117.850 -14.078 40.228 1.00 15.50 238 ALA B N 1
ATOM 4380 C CA . ALA B 1 238 ? 117.132 -12.954 40.822 1.00 16.47 238 ALA B CA 1
ATOM 4381 C C . ALA B 1 238 ? 117.023 -13.041 42.324 1.00 18.15 238 ALA B C 1
ATOM 4382 O O . ALA B 1 238 ? 116.353 -12.210 42.940 1.00 19.21 238 ALA B O 1
ATOM 4384 N N . ARG B 1 239 ? 117.724 -13.999 42.959 1.00 16.85 239 ARG B N 1
ATOM 4385 C CA . ARG B 1 239 ? 117.767 -13.960 44.418 1.00 20.17 239 ARG B CA 1
ATOM 4386 C C . ARG B 1 239 ? 118.818 -12.894 44.788 1.00 25.41 239 ARG B C 1
ATOM 4387 O O . ARG B 1 239 ? 118.958 -12.501 45.944 1.00 33.14 239 ARG B O 1
ATOM 4395 N N . ARG B 1 240 ? 119.593 -12.497 43.796 1.00 27.30 240 ARG B N 1
ATOM 4396 C CA . ARG B 1 240 ? 120.805 -11.730 43.993 1.00 30.38 240 ARG B CA 1
ATOM 4397 C C . ARG B 1 240 ? 120.737 -10.359 43.297 1.00 27.61 240 ARG B C 1
ATOM 4398 O O . ARG B 1 240 ? 121.533 -10.086 42.391 1.00 33.94 240 ARG B O 1
ATOM 4406 N N . ASP B 1 241 ? 119.893 -9.470 43.806 1.00 24.22 241 ASP B N 1
ATOM 4407 C CA . ASP B 1 241 ? 119.834 -8.070 43.289 1.00 25.83 241 ASP B CA 1
ATOM 4408 C C . ASP B 1 241 ? 119.611 -8.020 41.773 1.00 23.25 241 ASP B C 1
ATOM 4409 O O . ASP B 1 241 ? 120.475 -7.620 40.991 1.00 21.53 241 ASP B O 1
ATOM 4414 N N . PRO B 1 242 ? 118.449 -8.482 41.341 1.00 21.40 242 PRO B N 1
ATOM 4415 C CA . PRO B 1 242 ? 118.204 -8.591 39.895 1.00 18.52 242 PRO B CA 1
ATOM 4416 C C . PRO B 1 242 ? 118.291 -7.231 39.176 1.00 17.56 242 PRO B C 1
ATOM 4417 O O . PRO B 1 242 ? 118.782 -7.154 38.045 1.00 19.38 242 PRO B O 1
ATOM 4421 N N . VAL B 1 243 ? 117.784 -6.168 39.800 1.00 17.28 243 VAL B N 1
ATOM 4422 C CA . VAL B 1 243 ? 117.819 -4.864 39.133 1.00 17.09 243 VAL B CA 1
ATOM 4423 C C . VAL B 1 243 ? 119.268 -4.432 38.897 1.00 18.41 243 VAL B C 1
ATOM 4424 O O . VAL B 1 243 ? 119.631 -4.004 37.802 1.00 17.61 243 VAL B O 1
ATOM 4428 N N . LYS B 1 244 ? 120.118 -4.529 39.914 1.00 19.04 244 LYS B N 1
ATOM 4429 C CA . LYS B 1 244 ? 121.515 -4.137 39.713 1.00 20.13 244 LYS B CA 1
ATOM 4430 C C . LYS B 1 244 ? 122.218 -4.974 38.619 1.00 18.76 244 LYS B C 1
ATOM 4431 O O . LYS B 1 244 ? 122.937 -4.399 37.762 1.00 18.62 244 LYS B O 1
ATOM 4437 N N . GLN B 1 245 ? 122.007 -6.290 38.633 1.00 18.77 245 GLN B N 1
ATOM 4438 C CA . GLN B 1 245 ? 122.593 -7.172 37.601 1.00 18.85 245 GLN B CA 1
ATOM 4439 C C . GLN B 1 245 ? 122.110 -6.782 36.201 1.00 19.03 245 GLN B C 1
ATOM 4440 O O . GLN B 1 245 ? 122.895 -6.699 35.250 1.00 19.95 245 GLN B O 1
ATOM 4446 N N . VAL B 1 246 ? 120.801 -6.540 36.046 1.00 17.15 246 VAL B N 1
ATOM 4447 C CA . VAL B 1 246 ? 120.274 -6.098 34.742 1.00 18.80 246 VAL B CA 1
ATOM 4448 C C . VAL B 1 246 ? 120.787 -4.712 34.331 1.00 16.96 246 VAL B C 1
ATOM 4449 O O . VAL B 1 246 ? 121.117 -4.508 33.140 1.00 17.63 246 VAL B O 1
ATOM 4453 N N . MET B 1 247 ? 120.896 -3.787 35.288 1.00 16.70 247 MET B N 1
ATOM 4454 C CA . MET B 1 247 ? 121.499 -2.483 34.999 1.00 18.11 247 MET B CA 1
ATOM 4455 C C . MET B 1 247 ? 122.959 -2.593 34.540 1.00 22.06 247 MET B C 1
ATOM 4456 O O . MET B 1 247 ? 123.355 -1.939 33.564 1.00 22.64 247 MET B O 1
ATOM 4461 N N . GLU B 1 248 ? 123.742 -3.463 35.172 1.00 19.91 248 GLU B N 1
ATOM 4462 C CA . GLU B 1 248 ? 125.107 -3.729 34.669 1.00 21.09 248 GLU B CA 1
ATOM 4463 C C . GLU B 1 248 ? 125.128 -4.329 33.254 1.00 20.36 248 GLU B C 1
ATOM 4464 O O . GLU B 1 248 ? 125.919 -3.895 32.420 1.00 23.12 248 GLU B O 1
ATOM 4470 N N . LEU B 1 249 ? 124.250 -5.291 32.960 1.00 16.31 249 LEU B N 1
ATOM 4471 C CA . LEU B 1 249 ? 124.211 -5.888 31.631 1.00 17.95 249 LEU B CA 1
ATOM 4472 C C . LEU B 1 249 ? 123.865 -4.888 30.541 1.00 20.91 249 LEU B C 1
ATOM 4473 O O . LEU B 1 249 ? 124.284 -5.033 29.382 1.00 23.87 249 LEU B O 1
ATOM 4478 N N . THR B 1 250 ? 123.077 -3.880 30.914 1.00 19.08 250 THR B N 1
ATOM 4479 C CA . THR B 1 250 ? 122.586 -2.946 29.927 1.00 19.09 250 THR B CA 1
ATOM 4480 C C . THR B 1 250 ? 123.283 -1.621 30.017 1.00 21.05 250 THR B C 1
ATOM 4481 O O . THR B 1 250 ? 122.795 -0.635 29.449 1.00 22.56 250 THR B O 1
ATOM 4485 N N . ARG B 1 251 ? 124.401 -1.568 30.750 1.00 21.32 251 ARG B N 1
ATOM 4486 C CA . ARG B 1 251 ? 125.216 -0.358 30.884 1.00 24.16 251 ARG B CA 1
ATOM 4487 C C . ARG B 1 251 ? 124.389 0.832 31.391 1.00 25.25 251 ARG B C 1
ATOM 4488 O O . ARG B 1 251 ? 124.582 1.990 30.975 1.00 27.17 251 ARG B O 1
ATOM 4496 N N . GLY B 1 252 ? 123.448 0.508 32.279 1.00 22.27 252 GLY B N 1
ATOM 4497 C CA . GLY B 1 252 ? 122.639 1.464 33.018 1.00 23.52 252 GLY B CA 1
ATOM 4498 C C . GLY B 1 252 ? 121.425 1.950 32.254 1.00 22.83 252 GLY B C 1
ATOM 4499 O O . GLY B 1 252 ? 120.701 2.837 32.748 1.00 25.06 252 GLY B O 1
ATOM 4500 N N . ARG B 1 253 ? 121.212 1.410 31.061 1.00 20.39 253 ARG B N 1
ATOM 4501 C CA . ARG B 1 253 ? 120.098 1.844 30.245 1.00 21.87 253 ARG B CA 1
ATOM 4502 C C . ARG B 1 253 ? 118.786 1.112 30.593 1.00 20.32 253 ARG B C 1
ATOM 4503 O O . ARG B 1 253 ? 117.711 1.589 30.199 1.00 20.86 253 ARG B O 1
ATOM 4511 N N . GLY B 1 254 ? 118.888 -0.030 31.269 1.00 18.52 254 GLY B N 1
ATOM 4512 C CA . GLY B 1 254 ? 117.721 -0.888 31.492 1.00 16.99 254 GLY B CA 1
ATOM 4513 C C . GLY B 1 254 ? 117.260 -1.574 30.214 1.00 16.71 254 GLY B C 1
ATOM 4514 O O . GLY B 1 254 ? 117.862 -1.454 29.137 1.00 19.70 254 GLY B O 1
ATOM 4515 N N . VAL B 1 255 ? 116.142 -2.294 30.311 1.00 14.38 255 VAL B N 1
ATOM 4516 C CA . VAL B 1 255 ? 115.623 -3.061 29.186 1.00 14.62 255 VAL B CA 1
ATOM 4517 C C . VAL B 1 255 ? 114.512 -2.350 28.452 1.00 14.35 255 VAL B C 1
ATOM 4518 O O . VAL B 1 255 ? 113.730 -1.584 29.015 1.00 15.74 255 VAL B O 1
ATOM 4522 N N . ASN B 1 256 ? 114.440 -2.634 27.166 1.00 14.43 256 ASN B N 1
ATOM 4523 C CA . ASN B 1 256 ? 113.367 -2.103 26.335 1.00 14.60 256 ASN B CA 1
ATOM 4524 C C . ASN B 1 256 ? 112.021 -2.742 26.670 1.00 15.27 256 ASN B C 1
ATOM 4525 O O . ASN B 1 256 ? 110.952 -2.090 26.589 1.00 15.23 256 ASN B O 1
ATOM 4530 N N . VAL B 1 257 ? 112.041 -4.033 26.997 1.00 14.51 257 VAL B N 1
ATOM 4531 C CA . VAL B 1 257 ? 110.813 -4.752 27.391 1.00 11.67 257 VAL B CA 1
ATOM 4532 C C . VAL B 1 257 ? 111.190 -5.690 28.541 1.00 13.92 257 VAL B C 1
ATOM 4533 O O . VAL B 1 257 ? 112.240 -6.324 28.499 1.00 14.07 257 VAL B O 1
ATOM 4537 N N . ALA B 1 258 ? 110.366 -5.683 29.598 1.00 11.70 258 ALA B N 1
ATOM 4538 C CA . ALA B 1 258 ? 110.461 -6.739 30.621 1.00 13.07 258 ALA B CA 1
ATOM 4539 C C . ALA B 1 258 ? 109.163 -7.505 30.598 1.00 13.00 258 ALA B C 1
ATOM 4540 O O . ALA B 1 258 ? 108.117 -6.923 30.324 1.00 12.77 258 ALA B O 1
ATOM 4542 N N . MET B 1 259 ? 109.227 -8.812 30.874 1.00 11.42 259 MET B N 1
ATOM 4543 C CA . MET B 1 259 ? 108.045 -9.677 30.792 1.00 11.39 259 MET B CA 1
ATOM 4544 C C . MET B 1 259 ? 107.974 -10.442 32.090 1.00 13.69 259 MET B C 1
ATOM 4545 O O . MET B 1 259 ? 108.877 -11.196 32.390 1.00 14.23 259 MET B O 1
ATOM 4550 N N . ASP B 1 260 ? 106.911 -10.222 32.883 1.00 11.69 260 ASP B N 1
ATOM 4551 C CA . ASP B 1 260 ? 106.820 -10.915 34.167 1.00 14.13 260 ASP B CA 1
ATOM 4552 C C . ASP B 1 260 ? 105.968 -12.163 33.989 1.00 14.70 260 ASP B C 1
ATOM 4553 O O . ASP B 1 260 ? 104.736 -12.050 33.836 1.00 13.70 260 ASP B O 1
ATOM 4558 N N . PHE B 1 261 ? 106.646 -13.323 33.916 1.00 12.26 261 PHE B N 1
ATOM 4559 C CA . PHE B 1 261 ? 105.983 -14.630 33.849 1.00 12.91 261 PHE B CA 1
ATOM 4560 C C . PHE B 1 261 ? 105.990 -15.337 35.200 1.00 15.88 261 PHE B C 1
ATOM 4561 O O . PHE B 1 261 ? 106.008 -16.571 35.258 1.00 15.98 261 PHE B O 1
ATOM 4569 N N . VAL B 1 262 ? 105.977 -14.536 36.274 1.00 13.41 262 VAL B N 1
ATOM 4570 C CA . VAL B 1 262 ? 105.910 -15.072 37.654 1.00 13.08 262 VAL B CA 1
ATOM 4571 C C . VAL B 1 262 ? 104.661 -14.511 38.362 1.00 16.33 262 VAL B C 1
ATOM 4572 O O . VAL B 1 262 ? 103.780 -15.279 38.829 1.00 18.23 262 VAL B O 1
ATOM 4576 N N . GLY B 1 263 ? 104.604 -13.180 38.483 1.00 15.73 263 GLY B N 1
ATOM 4577 C CA . GLY B 1 263 ? 103.419 -12.550 39.038 1.00 18.1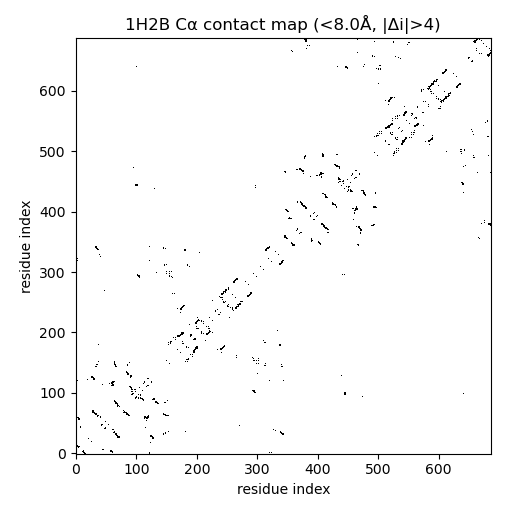2 263 GLY B CA 1
ATOM 4578 C C . GLY B 1 263 ? 103.383 -12.489 40.548 1.00 19.29 263 GLY B C 1
ATOM 4579 O O . GLY B 1 263 ? 102.385 -12.033 41.101 1.00 18.70 263 GLY B O 1
ATOM 4580 N N . SER B 1 264 ? 104.452 -12.923 41.219 1.00 18.71 264 SER B N 1
ATOM 4581 C CA . SER B 1 264 ? 104.491 -12.800 42.690 1.00 17.75 264 SER B CA 1
ATOM 4582 C C . SER B 1 264 ? 104.688 -11.354 43.121 1.00 15.89 264 SER B C 1
ATOM 4583 O O . SER B 1 264 ? 105.105 -10.490 42.321 1.00 16.10 264 SER B O 1
ATOM 4586 N N . GLN B 1 265 ? 104.394 -11.062 44.392 1.00 16.13 265 GLN B N 1
ATOM 4587 C CA . GLN B 1 265 ? 104.779 -9.730 44.865 1.00 15.58 265 GLN B CA 1
ATOM 4588 C C . GLN B 1 265 ? 106.233 -9.384 44.647 1.00 16.55 265 GLN B C 1
ATOM 4589 O O . GLN B 1 265 ? 106.506 -8.261 44.214 1.00 16.40 265 GLN B O 1
ATOM 4595 N N . ALA B 1 266 ? 107.145 -10.358 44.850 1.00 17.17 266 ALA B N 1
ATOM 4596 C CA . ALA B 1 266 ? 108.568 -10.118 44.644 1.00 22.26 266 ALA B CA 1
ATOM 4597 C C . ALA B 1 266 ? 108.815 -9.627 43.224 1.00 19.10 266 ALA B C 1
ATOM 4598 O O . ALA B 1 266 ? 109.490 -8.604 43.004 1.00 20.61 266 ALA B O 1
ATOM 4600 N N . THR B 1 267 ? 108.247 -10.322 42.240 1.00 16.33 267 THR B N 1
ATOM 4601 C CA . THR B 1 267 ? 108.597 -9.892 40.876 1.00 15.11 267 THR B CA 1
ATOM 4602 C C . THR B 1 267 ? 107.886 -8.638 40.457 1.00 17.50 267 THR B C 1
ATOM 4603 O O . THR B 1 267 ? 108.403 -7.826 39.702 1.00 18.20 267 THR B O 1
ATOM 4607 N N . VAL B 1 268 ? 106.657 -8.478 40.913 1.00 16.36 268 VAL B N 1
ATOM 4608 C CA . VAL B 1 268 ? 105.886 -7.274 40.537 1.00 17.63 268 VAL B CA 1
ATOM 4609 C C . VAL B 1 268 ? 106.561 -6.039 41.129 1.00 18.03 268 VAL B C 1
ATOM 4610 O O . VAL B 1 268 ? 106.478 -4.956 40.564 1.00 19.41 268 VAL B O 1
ATOM 4614 N N . ASP B 1 269 ? 107.282 -6.246 42.211 1.00 19.16 269 ASP B N 1
ATOM 4615 C CA . ASP B 1 269 ? 107.986 -5.127 42.809 1.00 19.30 269 ASP B CA 1
ATOM 4616 C C . ASP B 1 269 ? 109.226 -4.737 42.078 1.00 17.38 269 ASP B C 1
ATOM 4617 O O . ASP B 1 269 ? 109.476 -3.559 41.930 1.00 19.07 269 ASP B O 1
ATOM 4622 N N . TYR B 1 270 ? 110.003 -5.712 41.589 1.00 15.44 270 TYR B N 1
ATOM 4623 C CA . TYR B 1 270 ? 111.250 -5.320 40.933 1.00 15.99 270 TYR B CA 1
ATOM 4624 C C . TYR B 1 270 ? 111.170 -5.117 39.412 1.00 13.42 270 TYR B C 1
ATOM 4625 O O . TYR B 1 270 ? 111.975 -4.335 38.843 1.00 14.43 270 TYR B O 1
ATOM 4634 N N . THR B 1 271 ? 110.221 -5.800 38.764 1.00 15.01 271 THR B N 1
ATOM 4635 C CA . THR B 1 271 ? 110.256 -5.740 37.297 1.00 16.33 271 THR B CA 1
ATOM 4636 C C . THR B 1 271 ? 110.057 -4.335 36.700 1.00 14.66 271 THR B C 1
ATOM 4637 O O . THR B 1 271 ? 110.699 -4.018 35.732 1.00 13.94 271 THR B O 1
ATOM 4641 N N . PRO B 1 272 ? 109.232 -3.442 37.265 1.00 15.53 272 PRO B N 1
ATOM 4642 C CA . PRO B 1 272 ? 109.131 -2.090 36.687 1.00 15.05 272 PRO B CA 1
ATOM 4643 C C . PRO B 1 272 ? 110.467 -1.367 36.732 1.00 15.27 272 PRO B C 1
ATOM 4644 O O . PRO B 1 272 ? 110.702 -0.538 35.866 1.00 14.94 272 PRO B O 1
ATOM 4648 N N . TYR B 1 273 ? 111.343 -1.694 37.710 1.00 14.24 273 TYR B N 1
ATOM 4649 C CA . TYR B 1 273 ? 112.603 -1.004 37.874 1.00 15.86 273 TYR B CA 1
ATOM 4650 C C . TYR B 1 273 ? 113.646 -1.527 36.887 1.00 16.04 273 TYR B C 1
ATOM 4651 O O . TYR B 1 273 ? 114.751 -0.943 36.823 1.00 19.31 273 TYR B O 1
ATOM 4660 N N . LEU B 1 274 ? 113.308 -2.588 36.127 1.00 14.30 274 LEU B N 1
ATOM 4661 C CA . LEU B 1 274 ? 114.203 -3.040 35.031 1.00 14.44 274 LEU B CA 1
ATOM 4662 C C . LEU B 1 274 ? 114.106 -2.163 33.782 1.00 16.76 274 LEU B C 1
ATOM 4663 O O . LEU B 1 274 ? 114.985 -2.192 32.913 1.00 16.02 274 LEU B O 1
ATOM 4668 N N . LEU B 1 275 ? 113.041 -1.370 33.695 1.00 15.88 275 LEU B N 1
ATOM 4669 C CA . LEU B 1 275 ? 112.727 -0.693 32.437 1.00 13.95 275 LEU B CA 1
ATOM 4670 C C . LEU B 1 275 ? 113.589 0.530 32.159 1.00 15.09 275 LEU B C 1
ATOM 4671 O O . LEU B 1 275 ? 113.828 1.390 33.030 1.00 18.42 275 LEU B O 1
ATOM 4676 N N . GLY B 1 276 ? 114.017 0.620 30.910 1.00 14.77 276 GLY B N 1
ATOM 4677 C CA . GLY B 1 276 ? 114.663 1.826 30.436 1.00 16.40 276 GLY B CA 1
ATOM 4678 C C . GLY B 1 276 ? 113.635 2.818 29.913 1.00 18.08 276 GLY B C 1
ATOM 4679 O O . GLY B 1 276 ? 112.421 2.612 30.052 1.00 16.23 276 GLY B O 1
ATOM 4680 N N . ARG B 1 277 ? 114.127 3.889 29.276 1.00 14.92 277 ARG B N 1
ATOM 4681 C CA . ARG B 1 277 ? 113.195 4.911 28.738 1.00 14.33 277 ARG B CA 1
ATOM 4682 C C . ARG B 1 277 ? 112.307 4.351 27.646 1.00 16.19 277 ARG B C 1
ATOM 4683 O O . ARG B 1 277 ? 112.752 3.619 26.745 1.00 16.85 277 ARG B O 1
ATOM 4691 N N . MET B 1 278 ? 111.017 4.679 27.737 1.00 15.10 278 MET B N 1
ATOM 4692 C CA . MET B 1 278 ? 109.988 4.108 26.836 1.00 14.63 278 MET B CA 1
ATOM 4693 C C . MET B 1 278 ? 109.833 2.598 27.005 1.00 14.45 278 MET B C 1
ATOM 4694 O O . MET B 1 278 ? 109.234 1.921 26.178 1.00 16.91 278 MET B O 1
ATOM 4699 N N . GLY B 1 279 ? 110.334 2.099 28.124 1.00 14.26 279 GLY B N 1
ATOM 4700 C CA . GLY B 1 279 ? 110.296 0.679 28.398 1.00 14.33 279 GLY B CA 1
ATOM 4701 C C . GLY B 1 279 ? 108.862 0.196 28.644 1.00 14.21 279 GLY B C 1
ATOM 4702 O O . GLY B 1 279 ? 107.985 0.972 29.028 1.00 14.96 279 GLY B O 1
ATOM 4703 N N . ARG B 1 280 ? 108.666 -1.092 28.442 1.00 14.44 280 ARG B N 1
ATOM 4704 C CA . ARG B 1 280 ? 107.330 -1.704 28.548 1.00 14.50 280 ARG B CA 1
ATOM 4705 C C . ARG B 1 280 ? 107.442 -2.939 29.371 1.00 13.22 280 ARG B C 1
ATOM 4706 O O . ARG B 1 280 ? 108.282 -3.832 29.077 1.00 12.78 280 ARG B O 1
ATOM 4714 N N . LEU B 1 281 ? 106.619 -2.995 30.419 1.00 12.46 281 LEU B N 1
ATOM 4715 C CA . LEU B 1 281 ? 106.511 -4.221 31.223 1.00 13.73 281 LEU B CA 1
ATOM 4716 C C . LEU B 1 281 ? 105.262 -4.968 30.789 1.00 13.46 281 LEU B C 1
ATOM 4717 O O . LEU B 1 281 ? 104.148 -4.446 30.920 1.00 15.28 281 LEU B O 1
ATOM 4722 N N . ILE B 1 282 ? 105.441 -6.182 30.285 1.00 11.55 282 ILE B N 1
ATOM 4723 C CA . ILE B 1 282 ? 104.305 -7.010 29.916 1.00 12.38 282 ILE B CA 1
ATOM 4724 C C . ILE B 1 282 ? 104.011 -7.897 31.101 1.00 13.64 282 ILE B C 1
ATOM 4725 O O . ILE B 1 282 ? 104.875 -8.681 31.533 1.00 14.99 282 ILE B O 1
ATOM 4730 N N . ILE B 1 283 ? 102.849 -7.684 31.719 1.00 12.95 283 ILE B N 1
ATOM 4731 C CA . ILE B 1 283 ? 102.436 -8.436 32.909 1.00 11.49 283 ILE B CA 1
ATOM 4732 C C . ILE B 1 283 ? 101.592 -9.643 32.488 1.00 12.05 283 ILE B C 1
ATOM 4733 O O . ILE B 1 283 ? 100.516 -9.488 31.888 1.00 13.26 283 ILE B O 1
ATOM 4738 N N . VAL B 1 284 ? 102.122 -10.829 32.810 1.00 11.72 284 VAL B N 1
ATOM 4739 C CA . VAL B 1 284 ? 101.484 -12.086 32.454 1.00 11.61 284 VAL B CA 1
ATOM 4740 C C . VAL B 1 284 ? 101.172 -12.851 33.727 1.00 12.26 284 VAL B C 1
ATOM 4741 O O . VAL B 1 284 ? 100.010 -13.256 33.969 1.00 13.09 284 VAL B O 1
ATOM 4745 N N . GLY B 1 285 ? 102.198 -13.067 34.546 1.00 11.83 285 GLY B N 1
ATOM 4746 C CA . GLY B 1 285 ? 101.942 -13.638 35.882 1.00 13.50 285 GLY B CA 1
ATOM 4747 C C . GLY B 1 285 ? 101.054 -12.721 36.721 1.00 14.68 285 GLY B C 1
ATOM 4748 O O . GLY B 1 285 ? 101.038 -11.496 36.529 1.00 15.78 285 GLY B O 1
ATOM 4749 N N . TYR B 1 286 ? 100.388 -13.295 37.726 1.00 13.95 286 TYR B N 1
ATOM 4750 C CA . TYR B 1 286 ? 99.536 -12.474 38.591 1.00 14.75 286 TYR B CA 1
ATOM 4751 C C . TYR B 1 286 ? 99.527 -13.056 40.008 1.00 14.98 286 TYR B C 1
ATOM 4752 O O . TYR B 1 286 ? 99.978 -14.171 40.250 1.00 16.39 286 TYR B O 1
ATOM 4761 N N . GLY B 1 287 ? 99.038 -12.233 40.937 1.00 15.78 287 GLY B N 1
ATOM 4762 C CA . GLY B 1 287 ? 98.962 -12.582 42.364 1.00 17.60 287 GLY B CA 1
ATOM 4763 C C . GLY B 1 287 ? 99.381 -11.408 43.221 1.00 19.55 287 GLY B C 1
ATOM 4764 O O . GLY B 1 287 ? 98.844 -11.194 44.325 1.00 24.47 287 GLY B O 1
ATOM 4765 N N . GLY B 1 288 ? 100.332 -10.642 42.695 1.00 17.86 288 GLY B N 1
ATOM 4766 C CA . GLY B 1 288 ? 100.957 -9.513 43.377 1.00 18.87 288 GLY B CA 1
ATOM 4767 C C . GLY B 1 288 ? 100.242 -8.209 43.050 1.00 20.28 288 GLY B C 1
ATOM 4768 O O . GLY B 1 288 ? 99.422 -8.151 42.124 1.00 22.09 288 GLY B O 1
ATOM 4769 N N . GLU B 1 289 ? 100.496 -7.169 43.818 1.00 17.61 289 GLU B N 1
ATOM 4770 C CA . GLU B 1 289 ? 99.834 -5.904 43.534 1.00 18.33 289 GLU B CA 1
ATOM 4771 C C . GLU B 1 289 ? 100.861 -4.982 42.900 1.00 18.51 289 GLU B C 1
ATOM 4772 O O . GLU B 1 289 ? 101.940 -4.828 43.422 1.00 20.45 289 GLU B O 1
ATOM 4778 N N . LEU B 1 290 ? 100.539 -4.364 41.758 1.00 16.54 290 LEU B N 1
ATOM 4779 C CA . LEU B 1 290 ? 101.482 -3.418 41.139 1.00 20.91 290 LEU B CA 1
ATOM 4780 C C . LEU B 1 290 ? 101.519 -2.156 41.991 1.00 24.32 290 LEU B C 1
ATOM 4781 O O . LEU B 1 290 ? 100.460 -1.708 42.402 1.00 27.92 290 LEU B O 1
ATOM 4786 N N . ARG B 1 291 ? 102.714 -1.612 42.318 1.00 19.03 291 ARG B N 1
ATOM 4787 C CA . ARG B 1 291 ? 102.871 -0.381 43.107 1.00 23.25 291 ARG B CA 1
ATOM 4788 C C . ARG B 1 291 ? 104.095 0.387 42.655 1.00 26.41 291 ARG B C 1
ATOM 4789 O O . ARG B 1 291 ? 105.254 -0.015 42.898 1.00 29.55 291 ARG B O 1
ATOM 4797 N N . PHE B 1 292 ? 103.864 1.483 41.961 1.00 17.06 292 PHE B N 1
ATOM 4798 C CA . PHE B 1 292 ? 104.975 2.174 41.328 1.00 15.84 292 PHE B CA 1
ATOM 4799 C C . PHE B 1 292 ? 104.672 3.661 41.288 1.00 16.03 292 PHE B C 1
ATOM 4800 O O . PHE B 1 292 ? 103.537 4.034 41.008 1.00 16.25 292 PHE B O 1
ATOM 4808 N N . PRO B 1 293 ? 105.627 4.541 41.571 1.00 14.99 293 PRO B N 1
ATOM 4809 C CA . PRO B 1 293 ? 105.314 5.982 41.579 1.00 15.40 293 PRO B CA 1
ATOM 4810 C C . PRO B 1 293 ? 104.950 6.536 40.173 1.00 15.53 293 PRO B C 1
ATOM 4811 O O . PRO B 1 293 ? 105.670 6.284 39.187 1.00 14.78 293 PRO B O 1
ATOM 4815 N N . THR B 1 294 ? 103.852 7.273 40.078 1.00 15.22 294 THR B N 1
ATOM 4816 C CA . THR B 1 294 ? 103.561 7.876 38.752 1.00 13.65 294 THR B CA 1
ATOM 4817 C C . THR B 1 294 ? 104.606 8.845 38.236 1.00 14.43 294 THR B C 1
ATOM 4818 O O . THR B 1 294 ? 104.729 9.024 37.035 1.00 14.71 294 THR B O 1
ATOM 4822 N N . ILE B 1 295 ? 105.340 9.514 39.122 1.00 14.48 295 ILE B N 1
ATOM 4823 C CA . ILE B 1 295 ? 106.394 10.394 38.629 1.00 15.27 295 ILE B CA 1
ATOM 4824 C C . ILE B 1 295 ? 107.435 9.622 37.809 1.00 15.38 295 ILE B C 1
ATOM 4825 O O . ILE B 1 295 ? 107.986 10.169 36.856 1.00 15.30 295 ILE B O 1
ATOM 4830 N N . ARG B 1 296 ? 107.680 8.348 38.161 1.00 14.61 296 ARG B N 1
ATOM 4831 C CA . ARG B 1 296 ? 108.570 7.493 37.385 1.00 13.01 296 ARG B CA 1
ATOM 4832 C C . ARG B 1 296 ? 107.890 6.990 36.124 1.00 14.65 296 ARG B C 1
ATOM 4833 O O . ARG B 1 296 ? 108.574 6.856 35.092 1.00 16.31 296 ARG B O 1
ATOM 4841 N N . VAL B 1 297 ? 106.586 6.710 36.212 1.00 13.58 297 VAL B N 1
ATOM 4842 C CA . VAL B 1 297 ? 105.814 6.295 35.004 1.00 11.94 297 VAL B CA 1
ATOM 4843 C C . VAL B 1 297 ? 105.944 7.365 33.913 1.00 13.83 297 VAL B C 1
ATOM 4844 O O . VAL B 1 297 ? 106.283 7.046 32.749 1.00 14.70 297 VAL B O 1
ATOM 4848 N N . ILE B 1 298 ? 105.781 8.634 34.280 1.00 13.98 298 ILE B N 1
ATOM 4849 C CA . ILE B 1 298 ? 105.855 9.664 33.233 1.00 13.72 298 ILE B CA 1
ATOM 4850 C C . ILE B 1 298 ? 107.282 10.059 32.928 1.00 13.22 298 ILE B C 1
ATOM 4851 O O . ILE B 1 298 ? 107.614 10.272 31.774 1.00 14.19 298 ILE B O 1
ATOM 4856 N N . SER B 1 299 ? 108.169 10.116 33.926 1.00 14.37 299 SER B N 1
ATOM 4857 C CA . SER B 1 299 ? 109.520 10.638 33.582 1.00 14.60 299 SER B CA 1
ATOM 4858 C C . SER B 1 299 ? 110.339 9.684 32.723 1.00 14.12 299 SER B C 1
ATOM 4859 O O . SER B 1 299 ? 111.141 10.134 31.881 1.00 16.40 299 SER B O 1
ATOM 4862 N N . SER B 1 300 ? 110.065 8.373 32.828 1.00 13.37 300 SER B N 1
ATOM 4863 C CA . SER B 1 300 ? 110.688 7.401 31.931 1.00 15.11 300 SER B CA 1
ATOM 4864 C C . SER B 1 300 ? 109.795 7.057 30.744 1.00 14.31 300 SER B C 1
ATOM 4865 O O . SER B 1 300 ? 110.233 6.384 29.813 1.00 16.64 300 SER B O 1
ATOM 4868 N N . GLU B 1 301 ? 108.548 7.529 30.782 1.00 12.85 301 GLU B N 1
ATOM 4869 C CA . GLU B 1 301 ? 107.504 7.234 29.793 1.00 13.83 301 GLU B CA 1
ATOM 4870 C C . GLU B 1 301 ? 107.349 5.732 29.568 1.00 13.79 301 GLU B C 1
ATOM 4871 O O . GLU B 1 301 ? 107.456 5.210 28.460 1.00 14.93 301 GLU B O 1
ATOM 4877 N N . VAL B 1 302 ? 107.113 5.046 30.679 1.00 12.54 302 VAL B N 1
ATOM 4878 C CA . VAL B 1 302 ? 107.019 3.589 30.629 1.00 13.78 302 VAL B CA 1
ATOM 4879 C C . VAL B 1 302 ? 105.559 3.161 30.611 1.00 14.30 302 VAL B C 1
ATOM 4880 O O . VAL B 1 302 ? 104.641 3.934 30.951 1.00 15.25 302 VAL B O 1
ATOM 4884 N N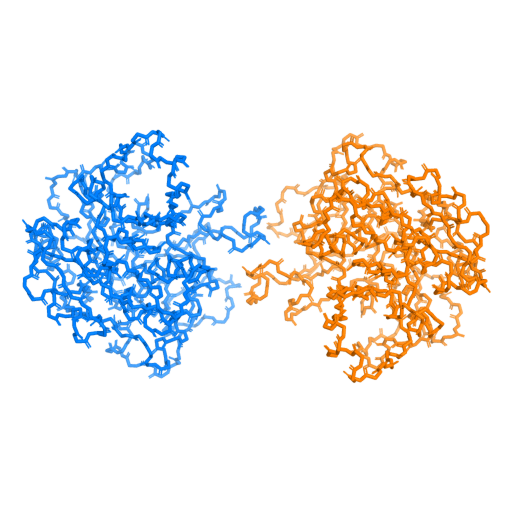 . SER B 1 303 ? 105.358 1.908 30.254 1.00 12.62 303 SER B N 1
ATOM 4885 C CA . SER B 1 303 ? 104.003 1.335 30.284 1.00 12.39 303 SER B CA 1
ATOM 4886 C C . SER B 1 303 ? 104.010 -0.027 30.955 1.00 17.09 303 SER B C 1
ATOM 4887 O O . SER B 1 303 ? 105.005 -0.711 30.970 1.00 14.31 303 SER B O 1
ATOM 4890 N N . PHE B 1 304 ? 102.867 -0.396 31.496 1.00 13.40 304 PHE B N 1
ATOM 4891 C CA . PHE B 1 304 ? 102.632 -1.679 32.129 1.00 14.31 304 PHE B CA 1
ATOM 4892 C C . PHE B 1 304 ? 101.431 -2.285 31.419 1.00 14.31 304 PHE B C 1
ATOM 4893 O O . PHE B 1 304 ? 100.352 -1.707 31.413 1.00 15.32 304 PHE B O 1
ATOM 4901 N N . GLU B 1 305 ? 101.614 -3.423 30.768 1.00 12.79 305 GLU B N 1
ATOM 4902 C CA . GLU B 1 305 ? 100.575 -3.906 29.832 1.00 12.04 305 GLU B CA 1
ATOM 4903 C C . GLU B 1 305 ? 100.220 -5.339 30.165 1.00 13.38 305 GLU B C 1
ATOM 4904 O O . GLU B 1 305 ? 101.076 -6.242 30.053 1.00 12.87 305 GLU B O 1
ATOM 4910 N N . GLY B 1 306 ? 98.957 -5.579 30.535 1.00 12.15 306 GLY B N 1
ATOM 4911 C CA . GLY B 1 306 ? 98.564 -6.954 30.778 1.00 12.56 306 GLY B CA 1
ATOM 4912 C C . GLY B 1 306 ? 98.456 -7.736 29.485 1.00 13.27 306 GLY B C 1
ATOM 4913 O O . GLY B 1 306 ? 98.222 -7.182 28.409 1.00 13.37 306 GLY B O 1
ATOM 4914 N N . SER B 1 307 ? 98.641 -9.052 29.612 1.00 12.90 307 SER B N 1
ATOM 4915 C CA . SER B 1 307 ? 98.413 -9.923 28.465 1.00 13.91 307 SER B CA 1
ATOM 4916 C C . SER B 1 307 ? 97.648 -11.129 28.971 1.00 15.14 307 SER B C 1
ATOM 4917 O O . SER B 1 307 ? 97.988 -11.653 30.025 1.00 13.44 307 SER B O 1
ATOM 4920 N N . LEU B 1 308 ? 96.620 -11.542 28.232 1.00 13.04 308 LEU B N 1
ATOM 4921 C CA . LEU B 1 308 ? 95.647 -12.538 28.694 1.00 12.69 308 LEU B CA 1
ATOM 4922 C C . LEU B 1 308 ? 95.562 -13.652 27.631 1.00 13.34 308 LEU B C 1
ATOM 4923 O O . LEU B 1 308 ? 95.021 -13.429 26.550 1.00 13.84 308 LEU B O 1
ATOM 4928 N N . VAL B 1 309 ? 96.096 -14.824 27.987 1.00 13.60 309 VAL B N 1
ATOM 4929 C CA . VAL B 1 309 ? 96.012 -16.025 27.137 1.00 14.03 309 VAL B CA 1
ATOM 4930 C C . VAL B 1 309 ? 96.258 -15.613 25.696 1.00 14.29 309 VAL B C 1
ATOM 4931 O O . VAL B 1 309 ? 97.293 -15.053 25.411 1.00 13.62 309 VAL B O 1
ATOM 4935 N N . GLY B 1 310 ? 95.354 -15.937 24.763 1.00 12.87 310 GLY B N 1
ATOM 4936 C CA . GLY B 1 310 ? 95.481 -15.376 23.419 1.00 14.08 310 GLY B CA 1
ATOM 4937 C C . GLY B 1 310 ? 94.281 -15.780 22.618 1.00 11.82 310 GLY B C 1
ATOM 4938 O O . GLY B 1 310 ? 93.326 -16.383 23.123 1.00 13.90 310 GLY B O 1
ATOM 4939 N N . ASN B 1 311 ? 94.290 -15.379 21.352 1.00 12.57 311 ASN B N 1
ATOM 4940 C CA . ASN B 1 311 ? 93.108 -15.642 20.541 1.00 14.36 311 ASN B CA 1
ATOM 4941 C C . ASN B 1 311 ? 93.313 -16.897 19.666 1.00 14.00 311 ASN B C 1
ATOM 4942 O O . ASN B 1 311 ? 94.366 -17.535 19.710 1.00 14.28 311 ASN B O 1
ATOM 4947 N N . TYR B 1 312 ? 92.270 -17.254 18.916 1.00 13.77 312 TYR B N 1
ATOM 4948 C CA . TYR B 1 312 ? 92.324 -18.511 18.168 1.00 13.68 312 TYR B CA 1
ATOM 4949 C C . TYR B 1 312 ? 93.373 -18.481 17.085 1.00 14.57 312 TYR B C 1
ATOM 4950 O O . TYR B 1 312 ? 94.085 -19.459 16.874 1.00 15.10 312 TYR B O 1
ATOM 4959 N N . VAL B 1 313 ? 93.464 -17.343 16.418 1.00 14.19 313 VAL B N 1
ATOM 4960 C CA . VAL B 1 313 ? 94.477 -17.222 15.361 1.00 16.77 313 VAL B CA 1
ATOM 4961 C C . VAL B 1 313 ? 95.893 -17.364 15.939 1.00 16.55 313 VAL B C 1
ATOM 4962 O O . VAL B 1 313 ? 96.758 -18.032 15.358 1.00 16.04 313 VAL B O 1
ATOM 4966 N N . GLU B 1 314 ? 96.117 -16.756 17.091 1.00 14.46 314 GLU B N 1
ATOM 4967 C CA . GLU B 1 314 ? 97.420 -16.870 17.769 1.00 14.86 314 GLU B CA 1
ATOM 4968 C C . GLU B 1 314 ? 97.730 -18.331 18.142 1.00 13.46 314 GLU B C 1
ATOM 4969 O O . GLU B 1 314 ? 98.864 -18.774 17.984 1.00 13.81 314 GLU B O 1
ATOM 4975 N N . LEU B 1 315 ? 96.729 -19.101 18.602 1.00 14.32 315 LEU B N 1
ATOM 4976 C CA . LEU B 1 315 ? 96.992 -20.518 18.902 1.00 12.73 315 LEU B CA 1
ATOM 4977 C C . LEU B 1 315 ? 97.361 -21.242 17.595 1.00 12.27 315 LEU B C 1
ATOM 4978 O O . LEU B 1 315 ? 98.294 -22.056 17.589 1.00 14.49 315 LEU B O 1
ATOM 4983 N N . HIS B 1 316 ? 96.663 -20.909 16.515 1.00 14.41 316 HIS B N 1
ATOM 4984 C CA . HIS B 1 316 ? 96.993 -21.534 15.239 1.00 14.11 316 HIS B CA 1
ATOM 4985 C C . HIS B 1 316 ? 98.416 -21.224 14.804 1.00 15.98 316 HIS B C 1
ATOM 4986 O O . HIS B 1 316 ? 99.138 -22.120 14.362 1.00 16.00 316 HIS B O 1
ATOM 4993 N N . GLU B 1 317 ? 98.831 -19.949 14.897 1.00 14.39 317 GLU B N 1
ATOM 4994 C CA . GLU B 1 317 ? 100.212 -19.594 14.581 1.00 15.33 317 GLU B CA 1
ATOM 4995 C C . GLU B 1 317 ? 101.233 -20.326 15.445 1.00 15.28 317 GLU B C 1
ATOM 4996 O O . GLU B 1 317 ? 102.272 -20.769 14.983 1.00 16.07 317 GLU B O 1
ATOM 5002 N N . LEU B 1 318 ? 100.954 -20.426 16.748 1.00 13.39 318 LEU B N 1
ATOM 5003 C CA . LEU B 1 318 ? 101.869 -21.098 17.628 1.00 14.28 318 LEU B CA 1
ATOM 5004 C C . LEU B 1 318 ? 101.976 -22.597 17.318 1.00 13.84 318 LEU B C 1
ATOM 5005 O O . LEU B 1 318 ? 103.071 -23.140 17.333 1.00 15.53 318 LEU B O 1
ATOM 5010 N N . VAL B 1 319 ? 100.834 -23.253 17.044 1.00 13.88 319 VAL B N 1
ATOM 5011 C CA . VAL B 1 319 ? 100.841 -24.632 16.648 1.00 15.68 319 VAL B CA 1
ATOM 5012 C C . VAL B 1 319 ? 101.711 -24.794 15.380 1.00 17.59 319 VAL B C 1
ATOM 5013 O O . VAL B 1 319 ? 102.464 -25.748 15.301 1.00 16.17 319 VAL B O 1
ATOM 5017 N N . THR B 1 320 ? 101.593 -23.861 14.438 1.00 16.70 320 THR B N 1
ATOM 5018 C CA . THR B 1 320 ? 102.448 -23.896 13.249 1.00 16.94 320 THR B CA 1
ATOM 5019 C C . THR B 1 320 ? 103.946 -23.876 13.611 1.00 17.33 320 THR B C 1
ATOM 5020 O O . THR B 1 320 ? 104.740 -24.706 13.135 1.00 17.88 320 THR B O 1
ATOM 5024 N N . LEU B 1 321 ? 104.367 -22.964 14.494 1.00 16.65 321 LEU B N 1
ATOM 5025 C CA . LEU B 1 321 ? 105.752 -22.918 14.934 1.00 17.32 321 LEU B CA 1
ATOM 5026 C C . LEU B 1 321 ? 106.197 -24.246 15.567 1.00 16.40 321 LEU B C 1
ATOM 5027 O O . LEU B 1 321 ? 107.310 -24.713 15.352 1.00 18.52 321 LEU B O 1
ATOM 5032 N N . ALA B 1 322 ? 105.329 -24.851 16.372 1.00 16.35 322 ALA B N 1
ATOM 5033 C CA . ALA B 1 322 ? 105.648 -26.123 17.009 1.00 16.66 322 ALA B CA 1
ATOM 5034 C C . ALA B 1 322 ? 105.801 -27.248 15.970 1.00 18.61 322 ALA B C 1
ATOM 5035 O O . ALA B 1 322 ? 106.774 -28.032 16.042 1.00 19.39 322 ALA B O 1
ATOM 5037 N N . LEU B 1 323 ? 104.903 -27.262 14.996 1.00 18.46 323 LEU B N 1
ATOM 5038 C CA . LEU B 1 323 ? 104.951 -28.310 13.956 1.00 17.72 323 LEU B CA 1
ATOM 5039 C C . LEU B 1 323 ? 106.185 -28.109 13.085 1.00 20.22 323 LEU B C 1
ATOM 5040 O O . LEU B 1 323 ? 106.728 -29.096 12.537 1.00 21.32 323 LEU B O 1
ATOM 5045 N N . GLN B 1 324 ? 106.650 -26.862 12.958 1.00 16.76 324 GLN B N 1
ATOM 5046 C CA . GLN B 1 324 ? 107.911 -26.556 12.261 1.00 18.53 324 GLN B CA 1
ATOM 5047 C C . GLN B 1 324 ? 109.163 -26.931 13.039 1.00 20.52 324 GLN B C 1
ATOM 5048 O O . GLN B 1 324 ? 110.285 -26.833 12.505 1.00 22.69 324 GLN B O 1
ATOM 5054 N N . GLY B 1 325 ? 108.987 -27.296 14.317 1.00 19.07 325 GLY B N 1
ATOM 5055 C CA . GLY B 1 325 ? 110.095 -27.630 15.178 1.00 21.36 325 GLY B CA 1
ATOM 5056 C C . GLY B 1 325 ? 110.818 -26.441 15.768 1.00 22.48 325 GLY B C 1
ATOM 5057 O O . GLY B 1 325 ? 111.949 -26.574 16.244 1.00 26.16 325 GLY B O 1
ATOM 5058 N N . LYS B 1 326 ? 110.176 -25.261 15.752 1.00 19.45 326 LYS B N 1
ATOM 5059 C CA . LYS B 1 326 ? 110.825 -24.017 16.171 1.00 19.93 326 LYS B CA 1
ATOM 5060 C C . LYS B 1 326 ? 110.570 -23.674 17.639 1.00 22.38 326 LYS B C 1
ATOM 5061 O O . LYS B 1 326 ? 111.227 -22.821 18.208 1.00 27.60 326 LYS B O 1
ATOM 5067 N N . VAL B 1 327 ? 109.638 -24.375 18.238 1.00 20.66 327 VAL B N 1
ATOM 5068 C CA . VAL B 1 327 ? 109.386 -24.259 19.650 1.00 20.67 327 VAL B CA 1
ATOM 5069 C C . VAL B 1 327 ? 109.073 -25.662 20.153 1.00 21.29 327 VAL B C 1
ATOM 5070 O O . VAL B 1 327 ? 108.372 -26.446 19.496 1.00 26.20 327 VAL B O 1
ATOM 5074 N N . ARG B 1 328 ? 109.612 -25.991 21.314 1.00 20.02 328 ARG B N 1
ATOM 5075 C CA . ARG B 1 328 ? 109.360 -27.279 21.934 1.00 23.87 328 ARG B CA 1
ATOM 5076 C C . ARG B 1 328 ? 109.273 -27.131 23.443 1.00 25.43 328 ARG B C 1
ATOM 5077 O O . ARG B 1 328 ? 110.114 -26.501 24.058 1.00 27.22 328 ARG B O 1
ATOM 5085 N N . VAL B 1 329 ? 108.245 -27.725 24.028 1.00 23.88 329 VAL B N 1
ATOM 5086 C CA . VAL B 1 329 ? 107.996 -27.572 25.450 1.00 20.90 329 VAL B CA 1
ATOM 5087 C C . VAL B 1 329 ? 108.771 -28.638 26.194 1.00 21.35 329 VAL B C 1
ATOM 5088 O O . VAL B 1 329 ? 108.824 -29.786 25.766 1.00 23.51 329 VAL B O 1
ATOM 5092 N N . GLU B 1 330 ? 109.406 -28.222 27.276 1.00 18.45 330 GLU B N 1
ATOM 5093 C CA . GLU B 1 330 ? 110.020 -29.107 28.247 1.00 18.74 330 GLU B CA 1
ATOM 5094 C C . GLU B 1 330 ? 108.923 -29.678 29.153 1.00 21.87 330 GLU B C 1
ATOM 5095 O O . GLU B 1 330 ? 108.298 -28.950 29.937 1.00 20.28 330 GLU B O 1
ATOM 5101 N N . VAL B 1 331 ? 108.666 -30.983 29.007 1.00 22.55 331 VAL B N 1
ATOM 5102 C CA . VAL B 1 331 ? 107.544 -31.588 29.712 1.00 21.19 331 VAL B CA 1
ATOM 5103 C C . VAL B 1 331 ? 107.965 -32.631 30.736 1.00 24.47 331 VAL B C 1
ATOM 5104 O O . VAL B 1 331 ? 108.894 -33.399 30.522 1.00 25.65 331 VAL B O 1
ATOM 5108 N N . ASP B 1 332 ? 107.239 -32.626 31.837 1.00 21.87 332 ASP B N 1
ATOM 5109 C CA . ASP B 1 332 ? 107.354 -33.563 32.933 1.00 24.26 332 ASP B CA 1
ATOM 5110 C C . ASP B 1 332 ? 106.019 -34.357 33.001 1.00 19.40 332 ASP B C 1
ATOM 5111 O O . ASP B 1 332 ? 105.008 -33.875 33.511 1.00 21.40 332 ASP B O 1
ATOM 5116 N N . ILE B 1 333 ? 106.036 -35.598 32.496 1.00 22.03 333 ILE B N 1
ATOM 5117 C CA . ILE B 1 333 ? 104.802 -36.371 32.328 1.00 22.73 333 ILE B CA 1
ATOM 5118 C C . ILE B 1 333 ? 104.496 -37.198 33.553 1.00 23.03 333 ILE B C 1
ATOM 5119 O O . ILE B 1 333 ? 105.382 -37.919 34.059 1.00 25.35 333 ILE B O 1
ATOM 5124 N N . HIS B 1 334 ? 103.266 -37.078 34.020 1.00 20.36 334 HIS B N 1
ATOM 5125 C CA . HIS B 1 334 ? 102.759 -37.813 35.170 1.00 24.34 334 HIS B CA 1
ATOM 5126 C C . HIS B 1 334 ? 101.361 -38.336 34.913 1.00 26.30 334 HIS B C 1
ATOM 5127 O O . HIS B 1 334 ? 100.691 -37.933 33.956 1.00 25.84 334 HIS B O 1
ATOM 5134 N N . LYS B 1 335 ? 100.921 -39.289 35.734 1.00 24.74 335 LYS B N 1
ATOM 5135 C CA . LYS B 1 335 ? 99.558 -39.769 35.601 1.00 24.80 335 LYS B CA 1
ATOM 5136 C C . LYS B 1 335 ? 98.561 -38.816 36.236 1.00 21.43 335 LYS B C 1
ATOM 5137 O O . LYS B 1 335 ? 98.892 -38.093 37.184 1.00 24.07 335 LYS B O 1
ATOM 5143 N N . LEU B 1 336 ? 97.325 -38.822 35.724 1.00 23.80 336 LEU B N 1
ATOM 5144 C CA . LEU B 1 336 ? 96.259 -38.003 36.301 1.00 24.31 336 LEU B CA 1
ATOM 5145 C C . LEU B 1 336 ? 96.203 -38.119 37.824 1.00 26.55 336 LEU B C 1
ATOM 5146 O O . LEU B 1 336 ? 96.048 -37.124 38.534 1.00 24.89 336 LEU B O 1
ATOM 5151 N N . ASP B 1 337 ? 96.336 -39.333 38.350 1.00 29.97 337 ASP B N 1
ATOM 5152 C CA . ASP B 1 337 ? 96.116 -39.444 39.785 1.00 28.61 337 ASP B CA 1
ATOM 5153 C C . ASP B 1 337 ? 97.296 -38.956 40.632 1.00 28.48 337 ASP B C 1
ATOM 5154 O O . ASP B 1 337 ? 97.198 -38.919 41.866 1.00 29.83 337 ASP B O 1
ATOM 5159 N N . GLU B 1 338 ? 98.374 -38.511 39.966 1.00 26.49 338 GLU B N 1
ATOM 5160 C CA . GLU B 1 338 ? 99.464 -37.811 40.653 1.00 24.94 338 GLU B CA 1
ATOM 5161 C C . GLU B 1 338 ? 99.234 -36.307 40.778 1.00 26.10 338 GLU B C 1
ATOM 5162 O O . GLU B 1 338 ? 100.114 -35.590 41.231 1.00 22.86 338 GLU B O 1
ATOM 5168 N N . ILE B 1 339 ? 98.072 -35.813 40.378 1.00 23.00 339 ILE B N 1
ATOM 5169 C CA . ILE B 1 339 ? 97.830 -34.373 40.373 1.00 22.08 339 ILE B CA 1
ATOM 5170 C C . ILE B 1 339 ? 98.240 -33.600 41.624 1.00 22.58 339 ILE B C 1
ATOM 5171 O O . ILE B 1 339 ? 98.887 -32.566 41.522 1.00 24.71 339 ILE B O 1
ATOM 5176 N N . ASN B 1 340 ? 97.893 -34.106 42.802 1.00 22.24 340 ASN B N 1
ATOM 5177 C CA . ASN B 1 340 ? 98.224 -33.368 44.012 1.00 25.12 340 ASN B CA 1
ATOM 5178 C C . ASN B 1 340 ? 99.696 -33.341 44.345 1.00 23.15 340 ASN B C 1
ATOM 5179 O O . ASN B 1 340 ? 100.198 -32.293 44.785 1.00 25.47 340 ASN B O 1
ATOM 5184 N N . ASP B 1 341 ? 100.400 -34.437 44.109 1.00 23.77 341 ASP B N 1
ATOM 5185 C CA . ASP B 1 341 ? 101.862 -34.431 44.215 1.00 26.12 341 ASP B CA 1
ATOM 5186 C C . ASP B 1 341 ? 102.478 -33.429 43.225 1.00 26.09 341 ASP B C 1
ATOM 5187 O O . ASP B 1 341 ? 103.405 -32.713 43.561 1.00 24.82 341 ASP B O 1
ATOM 5192 N N . VAL B 1 342 ? 101.936 -33.369 42.010 1.00 23.71 342 VAL B N 1
ATOM 5193 C CA . VAL B 1 342 ? 102.482 -32.422 41.030 1.00 21.76 342 VAL B CA 1
ATOM 5194 C C . VAL B 1 342 ? 102.260 -30.968 41.444 1.00 20.04 342 VAL B C 1
ATOM 5195 O O . VAL B 1 342 ? 103.162 -30.132 41.297 1.00 22.51 342 VAL B O 1
ATOM 5199 N N . LEU B 1 343 ? 101.065 -30.655 41.945 1.00 19.96 343 LEU B N 1
ATOM 5200 C CA . LEU B 1 343 ? 100.751 -29.315 42.437 1.00 18.11 343 LEU B CA 1
ATOM 5201 C C . LEU B 1 343 ? 101.664 -28.943 43.609 1.00 23.57 343 LEU B C 1
ATOM 5202 O O . LEU B 1 343 ? 102.153 -27.834 43.680 1.00 22.61 343 LEU B O 1
ATOM 5207 N N . GLU B 1 344 ? 101.911 -29.898 44.516 1.00 21.32 344 GLU B N 1
ATOM 5208 C CA . GLU B 1 344 ? 102.896 -29.650 45.566 1.00 24.38 344 GLU B CA 1
ATOM 5209 C C . GLU B 1 344 ? 104.298 -29.306 45.003 1.00 21.61 344 GLU B C 1
ATOM 5210 O O . GLU B 1 344 ? 104.945 -28.325 45.454 1.00 24.04 344 GLU B O 1
ATOM 5216 N N . ARG B 1 345 ? 104.783 -30.091 44.046 1.00 20.22 345 ARG B N 1
ATOM 5217 C CA . ARG B 1 345 ? 106.091 -29.822 43.437 1.00 22.26 345 ARG B CA 1
ATOM 5218 C C . ARG B 1 345 ? 106.095 -28.444 42.771 1.00 22.35 345 ARG B C 1
ATOM 5219 O O . ARG B 1 345 ? 107.038 -27.668 42.908 1.00 22.15 345 ARG B O 1
ATOM 5227 N N . LEU B 1 346 ? 105.016 -28.156 42.055 1.00 21.67 346 LEU B N 1
ATOM 5228 C CA . LEU B 1 346 ? 104.941 -26.851 41.364 1.00 20.21 346 LEU B CA 1
ATOM 5229 C C . LEU B 1 346 ? 105.017 -25.696 42.339 1.00 21.93 346 LEU B C 1
ATOM 5230 O O . LEU B 1 346 ? 105.724 -24.715 42.082 1.00 22.64 346 LEU B O 1
ATOM 5235 N N . GLU B 1 347 ? 104.301 -25.789 43.467 1.00 21.76 347 GLU B N 1
ATOM 5236 C CA . GLU B 1 347 ? 104.314 -24.728 44.478 1.00 21.59 347 GLU B CA 1
ATOM 5237 C C . GLU B 1 347 ? 105.743 -24.522 44.990 1.00 23.10 347 GLU B C 1
ATOM 5238 O O . GLU B 1 347 ? 106.122 -23.383 45.323 1.00 25.52 347 GLU B O 1
ATOM 5244 N N . LYS B 1 348 ? 106.518 -25.611 45.024 1.00 23.04 348 LYS B N 1
ATOM 5245 C CA . LYS B 1 348 ? 107.913 -25.566 45.530 1.00 25.04 348 LYS B CA 1
ATOM 5246 C C . LYS B 1 348 ? 108.970 -25.231 44.492 1.00 27.82 348 LYS B C 1
ATOM 5247 O O . LYS B 1 348 ? 110.174 -25.152 44.803 1.00 26.50 348 LYS B O 1
ATOM 5253 N N . GLY B 1 349 ? 108.542 -25.014 43.247 1.00 21.06 349 GLY B N 1
ATOM 5254 C CA . GLY B 1 349 ? 109.475 -24.645 42.211 1.00 21.75 349 GLY B CA 1
ATOM 5255 C C . GLY B 1 349 ? 110.272 -25.834 41.706 1.00 23.52 349 GLY B C 1
ATOM 5256 O O . GLY B 1 349 ? 111.343 -25.653 41.124 1.00 26.88 349 GLY B O 1
ATOM 5257 N N . GLU B 1 350 ? 109.718 -27.038 41.875 1.00 21.67 350 GLU B N 1
ATOM 5258 C CA . GLU B 1 350 ? 110.392 -28.280 41.496 1.00 23.65 350 GLU B CA 1
ATOM 5259 C C . GLU B 1 350 ? 109.970 -28.927 40.188 1.00 25.53 350 GLU B C 1
ATOM 5260 O O . GLU B 1 350 ? 110.294 -30.096 39.941 1.00 24.79 350 GLU B O 1
ATOM 5266 N N . VAL B 1 351 ? 109.239 -28.197 39.346 1.00 22.35 351 VAL B N 1
ATOM 5267 C CA . VAL B 1 351 ? 108.893 -28.705 38.024 1.00 20.97 351 VAL B CA 1
ATOM 5268 C C . VAL B 1 351 ? 109.757 -27.974 37.007 1.00 22.96 351 VAL B C 1
ATOM 5269 O O . VAL B 1 351 ? 109.686 -26.740 36.874 1.00 24.57 351 VAL B O 1
ATOM 5273 N N . LEU B 1 352 ? 110.587 -28.729 36.311 1.00 22.61 352 LEU B N 1
ATOM 5274 C CA . LEU B 1 352 ? 111.356 -28.175 35.214 1.00 23.52 352 LEU B CA 1
ATOM 5275 C C . LEU B 1 352 ? 110.470 -28.117 33.953 1.00 24.77 352 LEU B C 1
ATOM 5276 O O . LEU B 1 352 ? 110.102 -29.155 33.357 1.00 28.26 352 LEU B O 1
ATOM 5281 N N . GLY B 1 353 ? 110.145 -26.893 33.537 1.00 21.89 353 GLY B N 1
ATOM 5282 C CA . GLY B 1 353 ? 109.228 -26.710 32.405 1.00 20.52 353 GLY B CA 1
ATOM 5283 C C . GLY B 1 353 ? 107.777 -26.862 32.847 1.00 19.28 353 GLY B C 1
ATOM 5284 O O . GLY B 1 353 ? 107.346 -26.207 33.774 1.00 18.80 353 GLY B O 1
ATOM 5285 N N . ARG B 1 354 ? 107.061 -27.782 32.211 1.00 17.91 354 ARG B N 1
ATOM 5286 C CA . ARG B 1 354 ? 105.629 -27.952 32.401 1.00 17.57 354 ARG B CA 1
ATOM 5287 C C . ARG B 1 354 ? 105.294 -29.390 32.691 1.00 19.46 354 ARG B C 1
ATOM 5288 O O . ARG B 1 354 ? 105.661 -30.263 31.929 1.00 21.35 354 ARG B O 1
ATOM 5296 N N . ALA B 1 355 ? 104.524 -29.594 33.753 1.00 16.34 355 ALA B N 1
ATOM 5297 C CA . ALA B 1 355 ? 104.003 -30.918 34.052 1.00 18.31 355 ALA B CA 1
ATOM 5298 C C . ALA B 1 355 ? 102.759 -31.152 33.209 1.00 17.73 355 ALA B C 1
ATOM 5299 O O . ALA B 1 355 ? 101.908 -30.257 33.074 1.00 18.68 355 ALA B O 1
ATOM 5301 N N . VAL B 1 356 ? 102.634 -32.359 32.646 1.00 18.66 356 VAL B N 1
ATOM 5302 C CA . VAL B 1 356 ? 101.455 -32.706 31.813 1.00 16.29 356 VAL B CA 1
ATOM 5303 C C . VAL B 1 356 ? 100.958 -34.061 32.342 1.00 18.76 356 VAL B C 1
ATOM 5304 O O . VAL B 1 356 ? 101.788 -34.966 32.560 1.00 20.39 356 VAL B O 1
ATOM 5308 N N . LEU B 1 357 ? 99.655 -34.158 32.589 1.00 19.27 357 LEU B N 1
ATOM 5309 C CA . LEU B 1 357 ? 98.999 -35.393 33.104 1.00 18.35 357 LEU B CA 1
ATOM 5310 C C . LEU B 1 357 ? 98.389 -36.185 31.979 1.00 21.89 357 LEU B C 1
ATOM 5311 O O . LEU B 1 357 ? 97.800 -35.625 31.066 1.00 21.35 357 LEU B O 1
ATOM 5316 N N . ILE B 1 358 ? 98.547 -37.508 32.055 1.00 19.56 358 ILE B N 1
ATOM 5317 C CA . ILE B 1 358 ? 98.015 -38.397 31.039 1.00 20.62 358 ILE B CA 1
ATOM 5318 C C . ILE B 1 358 ? 97.140 -39.435 31.697 1.00 27.54 358 ILE B C 1
ATOM 5319 O O . ILE B 1 358 ? 97.299 -39.722 32.888 1.00 26.39 358 ILE B O 1
ATOM 5324 N N . PRO B 1 359 ? 96.204 -39.999 30.940 1.00 28.45 359 PRO B N 1
ATOM 5325 C CA . PRO B 1 359 ? 95.435 -41.150 31.437 1.00 33.63 359 PRO B CA 1
ATOM 5326 C C . PRO B 1 359 ? 96.352 -42.368 31.656 1.00 38.52 359 PRO B C 1
ATOM 5327 O O . PRO B 1 359 ? 97.383 -42.522 30.962 1.00 37.92 359 PRO B O 1
#

Sequence (687 aa):
KAARLHEYNKPLRIEDVDYPRLEGRFDVIVRIAGAGVCHTDLHLVQGMWHELLQPKLPYTLGHENVGYIEEVAEGVEGLEKGDPVILHPAVTDGTCLACRAGEDMHCENLEFPGLNIDGGFAEFMRTSHRSVIKLPKDISREKLVEMAPLADAGITAYRAVKKAARTLYPGAYVAIVGVGGLGHIAVQLLKVMTPATVIALDVKEEKLKLAERLGADHVVDARRDPVKQVMELTRGRGVNVAMDFVGSQATVDYTPYLLGRMGRLIIVGYGGELRFPTIRVISSEVSFEGSLVGNYVELHELVTLALQGKVRVEVDIHKLDEINDVLERLEKGEVLGRAVLIPLKAARLHEYNKPLRIEDVDYPRLEGRFDVIVRIAGAGVCHTDLHLVQGMWHELLQPKLPYTLGHENVGYIEEVAEGVEGLEKGDPVILHPAVTDGTCLACRAGEDMHCENLEFPGLNIDGGFAEFMRTSHRSVIKLPKDISREKLVEMAPLADAGITAYRAVKKAARTLYPGAYVAIVGVGGLGHIAVQLLKVMTPATVIALDVKEEKLKLAERLGADHVVDARRDPVKQVMELTRGRGVNVAMDFVGSQATVDYTPYLLGRMGRLIIVGYGGELRFPTIRVISSEVSFEGSLVGNYVELHELVTLALQGKVRVEVDIHKLDEINDVLERLEKGEVLGRAVLIP

B-factor: mean 25.66, std 11.42, range [11.02, 81.24]

Secondary structure (DSSP, 8-state):
-EEEESSTTSPPEEE--PPPPPBTTB-EEEEEEEEE--HHHHHHHHTTTHHHH-PPSSEE----EEEEEEEE-TT--S--TT-EEEE-S-B--S-SHHHHTT-GGG-TT-B-BTTTB--SSBSEEEE-GGGEEEPPTT--HHHHHHTGGGGTHHHHHHHHHHHHHTT--TT-EEEEE--SHHHHHHHHHHHHH--PEEEEEESSHHHHHHHHHTT-SEEEETTS-HHHHHHHHTTT--EEEEEESS--HHHHHHGGGGEEEEEEEEE---SSPP---HHHHHHTT-EEEE--S--HHHHHHHHHHHHTTS----EEEEEGGGHHHHHHHHHTT--SSEEEEE-/-EEEEESSTTSPPEEEE-PPPP-BTTB-EEEEEEEEE--HHHHHHHTTTTHHHH-PPSSEE---SEEEEEEEE-TT--S--TT-EEEE-S-B--S-SHHHHTT-GGG-TT-B-BTTTB--SSBSEEEE-GGGEEEPPTT--HHHHHHTGGGGTHHHHHHHHHHHHHTT--TT-EEEEE--SHHHHHHHHHHHHH--PEEEEEESSHHHHHHHHHTT-SEEEETTS-HHHHHHHHTTTS-EEEEEESS-SHHHHHHGGGGEEEEEEEEE---SS-----HHHHHHHT-EEEE--S--HHHHHHHHHHHHTTS----EEEEEGGGHHHHHHHHHTT--SSEEEEE-

InterPro domains:
  IPR002328 Alcohol dehydrogenase, zinc-type, conserved site [PS00059] (63-77)
  IPR011032 GroES-like superfamily [SSF50129] (2-177)
  IPR013149 Alcohol dehydrogenase-like, C-terminal [PF00107] (182-306)
  IPR013154 Alcohol dehydrogenase-like, N-terminal [PF08240] (28-138)
  IPR020843 Enoylreductase domain [SM00829] (11-342)
  IPR036291 NAD(P)-binding domain superfamily [SSF51735] (145-312)